Protein AF-A0A847BJN3-F1 (afdb_monomer)

Solvent-accessible surface area (backbone atoms only — not comparable to full-atom values): 30380 Å² total; per-residue (Å²): 140,71,83,73,85,71,62,94,74,58,76,71,37,30,79,89,48,77,70,49,73,72,50,42,49,52,52,46,51,58,66,67,63,73,76,82,74,54,36,85,71,41,88,88,36,58,52,63,66,90,81,32,50,68,30,31,34,61,44,68,68,29,50,41,32,37,34,27,39,44,95,89,38,84,44,49,34,38,44,54,34,50,43,37,49,36,42,61,46,99,84,36,49,88,56,50,33,44,38,5,43,42,36,23,53,41,50,49,71,65,52,60,62,72,37,68,35,32,38,42,66,62,80,54,54,50,53,100,80,73,28,36,31,25,46,45,25,72,51,50,71,43,43,53,63,54,53,37,20,48,50,16,50,32,47,70,47,88,41,82,85,36,47,93,56,39,73,61,43,44,54,31,32,55,48,13,57,77,67,39,29,38,64,46,32,89,64,85,61,100,64,85,88,87,88,91,73,89,74,77,56,70,44,55,44,32,45,18,59,6,70,37,46,33,53,43,56,24,56,73,52,39,90,60,29,65,45,42,76,48,43,24,38,31,58,45,79,64,81,82,72,51,74,71,50,36,74,66,53,82,37,58,25,24,32,20,25,41,38,31,26,30,46,88,65,36,40,69,66,57,52,52,37,55,50,61,73,65,36,65,50,61,38,54,40,30,31,90,90,46,75,39,66,28,18,24,34,32,41,28,38,75,53,67,81,50,53,63,59,53,54,46,51,54,38,51,45,42,85,81,43,99,55,69,71,51,58,44,78,48,74,62,78,47,76,40,76,47,59,80,79,57,47,67,34,42,78,79,31,80,85,53,89,57,92,46,69,52,77,57,42,80,45,82,82,48,70,73,63,65,49,59,76,77,84,68,74,54,64,91,80,46,60,76,48,70,54,75,76,75,48,73,80,42,61,93,55,68,76,83,78,82,49,62,53,68,54,73,75,53,46,71,70,75,43,53,74,64,28,40,36,18,22,73,46,54,47,80,72,61,52,62,72,47,83,39,37,86,56,79,68,60,20,38,34,19,34,60,77,42,63,43,72,44,34,33,42,72,41,46,52,88,76,86,72,31,42,31,25,25,38,54,57,62,34,56,76,45,57,40,38,25,40,29,58,66,68,65,38,90,43,35,33,34,22,38,51,65,53,62,30,33,33,40,35,52,46,80,83,25,59,67,95,61,70,20,26,29,37,42,30,39,42,60,29,41,39,81,40,48,57,89,46,24,56,83,76,72,43,52,90,52,47,83,68,47,112

Radius of gyration: 31.7 Å; Cα contacts (8 Å, |Δi|>4): 1072; chains: 1; bounding box: 63×63×90 Å

Sequence (547 aa):
MDSVAGFEELPSISQAHILEVKEIQQYIAALLEVKKDFNSLRPGGQADLEQLQPATLERVVDGDTLIVMLDGKIERLRLIGIDAPESFSHHDENQQTIQGENVSRIVSALIEPETTIWLQYDVDKYDSYDRVLAYVYLNENLMLNELLSRFGLVEVKSYRPNVHFHDYLKKMESKAKSELIGIWQNQPDYNGDRNGDKLMNKKTIYLAGGCFWGVEGYYQRIQTGVLNTEVGYANGKTENPTYQEVCGGDTGFVETLKLEYDADQLSLREVLAHFFRIVDPTTADRQGNDIGSQYRPGIYYVDESDFAEICDYIDARRKDYSKGIVIEVYPLSNFYDAETYHQDYLDKNPSGYCHINLDLADKPLTKEELAVPELKESRAEGEKVDAAQFERHVGEFADNRKYTRPSDEELRRSLTDLQYKVTQDGATERPFDNEFDDHREKGIYVDIVSGEPLFSSTDKFDSGCGWPSFSKPISQGVLDYYKDQSLFRERIEVRSNDADSHLGHVFDDGPAESGGLRYCINSAALRFIPLEEMAAEGYDYLIPLVE

Secondary structure (DSSP, 8-state):
----TTGGGSPP--SS-PPPHHHHHHHHHHHHH--SSSTTTSTT-S--GGGSEEEEEEEE-SSSEEEEEETTEEEEEEETTEE---SS-SS-GGG--HHHHHHHHHHHHHS-TT-EEEEE--S-SB-TTSPEEEEEESSSS-BHHHHHHHTT-SEE--BTTB-TTHHHHHHHHHHHHHTT-GGGTT-S-SSS----S----EEEEEEE-SSHHHHHHHHTT--SSEEEEEEEEES-SSSS--HHHHHTSSS--EEEEEEEEETTTS-HHHHHHHHHHHS-TT-TTEETTEESGGG--EEEESSGGGHHHHHHHHHHHGGG-SS----EEEE---EEEPPTTTTTHHHH-TTS---S-GGGTTSPPPHHHH---------S-SPBP-GGGTGGGS-S--------PPPHHHHHHHS-HHHHHHHHH---PPSSSSTTSS---SEEEEETTT--EEEEGGGEE--SSSS-EESS-SSTTSEEEEEE-GGG--EEEEEETTT--EEEEEES-S-GGGTS-EEEE-GGGEEEEEHHHHHHHT-GGGGGGT-

pLDDT: mean 83.42, std 16.0, range [28.0, 98.69]

Nearest PDB structures (foldseek):
  7e43-assembly1_B  TM=5.022E-01  e=2.444E-43  Helicobacter pylori 26695
  5fa9-assembly1_A  TM=4.922E-01  e=2.051E-42  Treponema denticola ATCC 35405
  1l1d-assembly2_B  TM=9.912E-01  e=1.715E-20  Neisseria gonorrhoeae
  3hch-assembly1_A  TM=9.789E-01  e=2.878E-20  Neisseria meningitidis serogroup A
  3hcg-assembly1_D  TM=9.848E-01  e=5.114E-20  Neisseria meningitidis serogroup A

Foldseek 3Di:
DDDLPPQVPQDALEQADQDDPVNLVSLLCSLVVPDDPQQVLAVVGFDDLVPFFKWFFAAQPWLFWTFIQGPNDTAIAGEPFWAAQPCDDPAFQVSHTSLRVNSSVSVRVNDDGRQMKTFDDADDQADPVRHGYTFIGSHRRDTSLQSCLQQLRIDGDHDPPRCSCRVVSNVNNVVCCVVCGRHSPPDPDPDDDDDDDPDQQKFKKKWQAFQCLQVQLLLVLQPKFWGHKFWWWFDFDDPQDAPVVVVVQPGLTATIIITITRCVIQNPLNVVLSSVQFHDQQDAQDGDPGGGNNRGTEMAGQDLQCQVVNVLLQLLCQVVDPHGGNYYYYHTPDIHTYDPCSTNVCVVPVPDDDPGDSVVSVDDRDCSSSDQDPQDQDPDPFDWDDLCVQCVLADPDADPDAWAFDDPVVCVVQADPVLCCCFPRVDADRAQPADPQPDQFFFFKAFPGTRHTWDGSVQWDHPVSRATKGLHTLHPPQWIWGQDCGSNDRWIFIAGRRHRTGFGTKDQCDDVVSPSIIDGGHNSRIDTDHLVCCVVVPNVVSSVVRD

Structure (mmCIF, N/CA/C/O backbone):
data_AF-A0A847BJN3-F1
#
_entry.id   AF-A0A847BJN3-F1
#
loop_
_atom_site.group_PDB
_atom_site.id
_atom_site.type_symbol
_atom_site.label_atom_id
_atom_site.label_alt_id
_atom_site.label_comp_id
_atom_site.label_asym_id
_atom_site.label_entity_id
_atom_site.label_seq_id
_atom_site.pdbx_PDB_ins_code
_atom_site.Cartn_x
_atom_site.Cartn_y
_atom_site.Cartn_z
_atom_site.occupancy
_atom_site.B_iso_or_equiv
_atom_site.auth_seq_id
_atom_site.auth_comp_id
_atom_site.auth_asym_id
_atom_site.auth_atom_id
_atom_site.pdbx_PDB_model_num
ATOM 1 N N . MET A 1 1 ? -16.945 -36.957 36.309 1.00 31.34 1 MET A N 1
ATOM 2 C CA . MET A 1 1 ? -18.224 -36.239 36.403 1.00 31.34 1 MET A CA 1
ATOM 3 C C . MET A 1 1 ? -17.974 -34.862 35.829 1.00 31.34 1 MET A C 1
ATOM 5 O O . MET A 1 1 ? -17.147 -34.154 36.378 1.00 31.34 1 MET A O 1
ATOM 9 N N . ASP A 1 2 ? -18.447 -34.475 34.657 1.00 37.12 2 ASP A N 1
ATOM 10 C CA . ASP A 1 2 ? -19.225 -35.166 33.635 1.00 37.12 2 ASP A CA 1
ATOM 11 C C . ASP A 1 2 ? -18.625 -34.774 32.277 1.00 37.12 2 ASP A C 1
ATOM 13 O O . ASP A 1 2 ? -18.154 -33.644 32.103 1.00 37.12 2 ASP A O 1
ATOM 17 N N . SER A 1 3 ? -18.575 -35.722 31.335 1.00 38.44 3 SER A N 1
ATOM 18 C CA . SER A 1 3 ? -18.500 -35.376 29.916 1.00 38.44 3 SER A CA 1
ATOM 19 C C . SER A 1 3 ? -19.697 -34.479 29.658 1.00 38.44 3 SER A C 1
ATOM 21 O O . SER A 1 3 ? -20.828 -34.880 29.941 1.00 38.44 3 SER A O 1
ATOM 23 N N . VAL A 1 4 ? -19.463 -33.251 29.225 1.00 44.53 4 VAL A N 1
ATOM 24 C CA . VAL A 1 4 ? -20.562 -32.332 28.968 1.00 44.53 4 VAL A CA 1
ATOM 25 C C . VAL A 1 4 ? -21.265 -32.859 27.718 1.00 44.53 4 VAL A C 1
ATOM 27 O O . VAL A 1 4 ? -20.776 -32.737 26.597 1.00 44.53 4 VAL A O 1
ATOM 30 N N . ALA A 1 5 ? -22.353 -33.588 27.938 1.00 39.47 5 ALA A N 1
ATOM 31 C CA . ALA A 1 5 ? -23.166 -34.138 26.873 1.00 39.47 5 ALA A CA 1
ATOM 32 C C . ALA A 1 5 ? -23.729 -32.971 26.046 1.00 39.47 5 ALA A C 1
ATOM 34 O O . ALA A 1 5 ? -24.277 -32.037 26.623 1.00 39.47 5 ALA A O 1
ATOM 35 N N . GLY A 1 6 ? -23.564 -33.023 24.720 1.00 52.12 6 GLY A N 1
ATOM 36 C CA . GLY A 1 6 ? -24.081 -32.014 23.784 1.00 52.12 6 GLY A CA 1
ATOM 37 C C . GLY A 1 6 ? -23.026 -31.226 22.996 1.00 52.12 6 GLY A C 1
ATOM 38 O O . GLY A 1 6 ? -23.393 -30.492 22.087 1.00 52.12 6 GLY A O 1
ATOM 39 N N . PHE A 1 7 ? -21.726 -31.383 23.283 1.00 54.28 7 PHE A N 1
ATOM 40 C CA . PHE A 1 7 ? -20.669 -30.635 22.578 1.00 54.28 7 PHE A CA 1
ATOM 41 C C . PHE A 1 7 ? -20.334 -31.127 21.167 1.00 54.28 7 PHE A C 1
ATOM 43 O O . PHE A 1 7 ? -19.907 -30.320 20.347 1.00 54.28 7 PHE A O 1
ATOM 50 N N . GLU A 1 8 ? -20.537 -32.414 20.866 1.00 53.00 8 GLU A N 1
ATOM 51 C CA . GLU A 1 8 ? -20.229 -32.989 19.542 1.00 53.00 8 GLU A CA 1
ATOM 52 C C . GLU A 1 8 ? -21.138 -32.446 18.420 1.00 53.00 8 GLU A C 1
ATOM 54 O O . GLU A 1 8 ? -20.854 -32.662 17.245 1.00 53.00 8 GLU A O 1
ATOM 59 N N . GLU A 1 9 ? -22.208 -31.720 18.767 1.00 63.34 9 GLU A N 1
ATOM 60 C CA . GLU A 1 9 ? -23.174 -31.153 17.817 1.00 63.34 9 GLU A CA 1
ATOM 61 C C . GLU A 1 9 ? -23.072 -29.624 17.661 1.00 63.34 9 GLU A C 1
ATOM 63 O O . GLU A 1 9 ? -23.842 -29.047 16.887 1.00 63.34 9 GLU A O 1
ATOM 68 N N . LEU A 1 10 ? -22.159 -28.948 18.376 1.00 75.81 10 LEU A N 1
ATOM 69 C CA . LEU A 1 10 ? -21.995 -27.501 18.219 1.00 75.81 10 LEU A CA 1
ATOM 70 C C . LEU A 1 10 ? -21.288 -27.163 16.890 1.00 75.81 10 LEU A C 1
ATOM 72 O O . LEU A 1 10 ? -20.306 -27.823 16.540 1.00 75.81 10 LEU A O 1
ATOM 76 N N . PRO A 1 11 ? -21.759 -26.138 16.155 1.00 76.94 11 PRO A N 1
ATOM 77 C CA . PRO A 1 11 ? -21.129 -25.676 14.920 1.00 76.94 11 PRO A CA 1
ATOM 78 C C . PRO A 1 11 ? -19.674 -25.261 15.127 1.00 76.94 11 PRO A C 1
ATOM 80 O O . PRO A 1 11 ? -19.346 -24.629 16.122 1.00 76.94 11 PRO A O 1
ATOM 83 N N . SER A 1 12 ? -18.803 -25.562 14.165 1.00 76.69 12 SER A N 1
ATOM 84 C CA . SER A 1 12 ? -17.380 -25.234 14.281 1.00 76.69 12 SER A CA 1
ATOM 85 C C . SER A 1 12 ? -17.133 -23.725 14.238 1.00 76.69 12 SER A C 1
ATOM 87 O O . SER A 1 12 ? -17.480 -23.061 13.261 1.00 76.69 12 SER A O 1
ATOM 89 N N . ILE A 1 13 ? -16.451 -23.195 15.259 1.00 74.50 13 ILE A N 1
ATOM 90 C CA . ILE A 1 13 ? -15.893 -21.835 15.243 1.00 74.50 13 ILE A CA 1
ATOM 91 C C . ILE A 1 13 ? -14.562 -21.889 14.483 1.00 74.50 13 ILE A C 1
ATOM 93 O O . ILE A 1 13 ? -13.485 -21.995 15.070 1.00 74.50 13 ILE A O 1
ATOM 97 N N . SER A 1 14 ? -14.650 -21.886 13.151 1.00 69.06 14 SER A N 1
ATOM 98 C CA . SER A 1 14 ? -13.502 -21.942 12.233 1.00 69.06 14 SER A CA 1
ATOM 99 C C . SER A 1 14 ? -13.175 -20.571 11.633 1.00 69.06 14 SER A C 1
ATOM 101 O O . SER A 1 14 ? -13.963 -19.636 11.745 1.00 69.06 14 SER A O 1
ATOM 103 N N . GLN A 1 15 ? -12.020 -20.458 10.973 1.00 59.12 15 GLN A N 1
ATOM 104 C CA . GLN A 1 15 ? -11.616 -19.246 10.246 1.00 59.12 15 GLN A CA 1
ATOM 105 C C . GLN A 1 15 ? -12.328 -19.079 8.890 1.00 59.12 15 GLN A C 1
ATOM 107 O O . GLN A 1 15 ? -12.197 -18.031 8.286 1.00 59.12 15 GLN A O 1
ATOM 112 N N . ALA A 1 16 ? -13.106 -20.067 8.430 1.00 59.84 16 ALA A N 1
ATOM 113 C CA . ALA A 1 16 ? -13.704 -20.072 7.088 1.00 59.84 16 ALA A CA 1
ATOM 114 C C . ALA A 1 16 ? -15.237 -19.896 7.080 1.00 59.84 16 ALA A C 1
ATOM 116 O O . ALA A 1 16 ? -15.848 -19.839 6.012 1.00 59.84 16 ALA A O 1
ATOM 117 N N . HIS A 1 17 ? -15.885 -19.859 8.252 1.00 76.31 17 HIS A N 1
ATOM 118 C CA . HIS A 1 17 ? -17.349 -19.831 8.368 1.00 76.31 17 HIS A CA 1
ATOM 119 C C . HIS A 1 17 ? -17.821 -18.842 9.431 1.00 76.31 17 HIS A C 1
ATOM 121 O O . HIS A 1 17 ? -17.487 -18.964 10.610 1.00 76.31 17 HIS A O 1
ATOM 127 N N . ILE A 1 18 ? -18.643 -17.884 9.011 1.00 78.31 18 ILE A N 1
ATOM 128 C CA . ILE A 1 18 ? -19.350 -16.961 9.899 1.00 78.31 18 ILE A CA 1
ATOM 129 C C . ILE A 1 18 ? -20.646 -17.646 10.346 1.00 78.31 18 ILE A C 1
ATOM 131 O O . ILE A 1 18 ? -21.497 -17.958 9.516 1.00 78.31 18 ILE A O 1
ATOM 135 N N . LEU A 1 19 ? -20.818 -17.845 11.656 1.00 76.62 19 LEU A N 1
ATOM 136 C CA . LEU A 1 19 ? -21.961 -18.569 12.215 1.00 76.62 19 LEU A CA 1
ATOM 137 C C . LEU A 1 19 ? -23.286 -17.899 11.842 1.00 76.62 19 LEU A C 1
ATOM 139 O O . LEU A 1 19 ? -23.474 -16.690 12.005 1.00 76.62 19 LEU A O 1
ATOM 143 N N . GLU A 1 20 ? -24.259 -18.680 11.399 1.00 82.94 20 GLU A N 1
ATOM 144 C CA . GLU A 1 20 ? -25.613 -18.187 11.204 1.00 82.94 20 GLU A CA 1
ATOM 145 C C . GLU A 1 20 ? -26.323 -17.968 12.548 1.00 82.94 20 GLU A C 1
ATOM 147 O O . GLU A 1 20 ? -25.959 -18.512 13.591 1.00 82.94 20 GLU A O 1
ATOM 152 N N . VAL A 1 21 ? -27.417 -17.200 12.536 1.00 77.44 21 VAL A N 1
ATOM 153 C CA . VAL A 1 21 ? -28.208 -16.917 13.748 1.00 77.44 21 VAL A CA 1
ATOM 154 C C . VAL A 1 21 ? -28.637 -18.205 14.461 1.00 77.44 21 VAL A C 1
ATOM 156 O O . VAL A 1 21 ? -28.581 -18.282 15.684 1.00 77.44 21 VAL A O 1
ATOM 159 N N . LYS A 1 22 ? -29.030 -19.243 13.712 1.00 83.31 22 LYS A N 1
ATOM 160 C CA . LYS A 1 22 ? -29.443 -20.533 14.284 1.00 83.31 22 LYS A CA 1
ATOM 161 C C . LYS A 1 22 ? -28.296 -21.247 15.009 1.00 83.31 22 LYS A C 1
ATOM 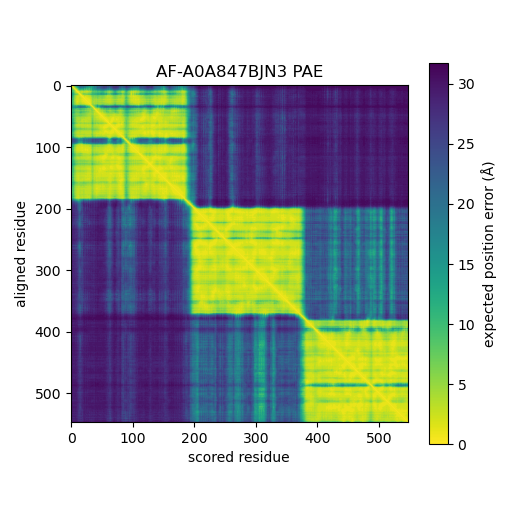163 O O . LYS A 1 22 ? -28.536 -21.886 16.028 1.00 83.31 22 LYS A O 1
ATOM 168 N N . GLU A 1 23 ? -27.080 -21.127 14.493 1.00 85.38 23 GLU A N 1
ATOM 169 C CA . GLU A 1 23 ? -25.866 -21.724 15.054 1.00 85.38 23 GLU A CA 1
ATOM 170 C C . GLU A 1 23 ? -25.442 -21.001 16.335 1.00 85.38 23 GLU A C 1
ATOM 172 O O . GLU A 1 23 ? -25.167 -21.634 17.353 1.00 85.38 23 GLU A O 1
ATOM 177 N N . ILE A 1 24 ? -25.524 -19.668 16.341 1.00 84.06 24 ILE A N 1
ATOM 178 C CA . ILE A 1 24 ? -25.325 -18.861 17.552 1.00 84.06 24 ILE A CA 1
ATOM 179 C C . ILE A 1 24 ? -26.331 -19.263 18.638 1.00 84.06 24 ILE A C 1
ATOM 181 O O . ILE A 1 24 ? -25.957 -19.446 19.793 1.00 84.06 24 ILE A O 1
ATOM 185 N N . GLN A 1 25 ? -27.601 -19.485 18.285 1.00 83.81 25 GLN A N 1
ATOM 186 C CA . GLN A 1 25 ? -28.615 -19.924 19.252 1.00 83.81 25 GLN A CA 1
ATOM 187 C C . GLN A 1 25 ? -28.323 -21.311 19.854 1.00 83.81 25 GLN A C 1
ATOM 189 O O . GLN A 1 25 ? -28.680 -21.552 21.008 1.00 83.81 25 GLN A O 1
ATOM 194 N N . GLN A 1 26 ? -27.640 -22.208 19.132 1.00 85.19 26 GLN A N 1
ATOM 195 C CA . GLN A 1 26 ? -27.174 -23.484 19.696 1.00 85.19 26 GLN A CA 1
ATOM 196 C C . GLN A 1 26 ? -26.097 -23.260 20.765 1.00 85.19 26 GLN A C 1
ATOM 198 O O . GLN A 1 26 ? -26.162 -23.872 21.832 1.00 85.19 26 GLN A O 1
ATOM 203 N N . TYR A 1 27 ? -25.169 -22.328 20.526 1.00 85.56 27 TYR A N 1
ATOM 204 C CA . TYR A 1 27 ? -24.182 -21.911 21.524 1.00 85.56 27 TYR A CA 1
ATOM 205 C C . TYR A 1 27 ? -24.836 -21.306 22.769 1.00 85.56 27 TYR A C 1
ATOM 207 O O . TYR A 1 27 ? -24.497 -21.704 23.882 1.00 85.56 27 TYR A O 1
ATOM 215 N N . ILE A 1 28 ? -25.806 -20.400 22.605 1.00 84.69 28 ILE A N 1
ATOM 216 C CA . ILE A 1 28 ? -26.525 -19.797 23.740 1.00 84.69 28 ILE A CA 1
ATOM 217 C C . ILE A 1 28 ? -27.254 -20.863 24.560 1.00 84.69 28 ILE A C 1
ATOM 219 O O . ILE A 1 28 ? -27.152 -20.875 25.788 1.00 84.69 28 ILE A O 1
ATOM 223 N N . ALA A 1 29 ? -27.947 -21.792 23.896 1.00 83.19 29 ALA A N 1
ATOM 224 C CA . ALA A 1 29 ? -28.624 -22.891 24.573 1.00 83.19 29 ALA A CA 1
ATOM 225 C C . ALA A 1 29 ? -27.639 -23.728 25.405 1.00 83.19 29 ALA A C 1
ATOM 227 O O . ALA A 1 29 ? -27.887 -23.943 26.590 1.00 83.19 29 ALA A O 1
ATOM 228 N N . ALA A 1 30 ? -26.496 -24.115 24.828 1.00 81.31 30 ALA A N 1
ATOM 229 C CA . ALA A 1 30 ? -25.476 -24.898 25.522 1.00 81.31 30 ALA A CA 1
ATOM 230 C C . ALA A 1 30 ? -24.837 -24.135 26.699 1.00 81.31 30 ALA A C 1
ATOM 232 O O . ALA A 1 30 ? -24.651 -24.704 27.775 1.00 81.31 30 ALA A O 1
ATOM 233 N N . LEU A 1 31 ? -24.542 -22.841 26.529 1.00 79.31 31 LEU A N 1
ATOM 234 C CA . LEU A 1 31 ? -23.976 -21.975 27.572 1.00 79.31 31 LEU A CA 1
ATOM 235 C C . LEU A 1 31 ? -24.925 -21.822 28.770 1.00 79.31 31 LEU A C 1
ATOM 237 O O . LEU A 1 31 ? -24.487 -21.866 29.920 1.00 79.31 31 LEU A O 1
ATOM 241 N N . LEU A 1 32 ? -26.228 -21.682 28.510 1.00 74.88 32 LEU A N 1
ATOM 242 C CA . LEU A 1 32 ? -27.254 -21.505 29.542 1.00 74.88 32 LEU A CA 1
ATOM 243 C C . LEU A 1 32 ? -27.758 -22.821 30.150 1.00 74.88 32 LEU A C 1
ATOM 245 O O . LEU A 1 32 ? -28.371 -22.801 31.223 1.00 74.88 32 LEU A O 1
ATOM 249 N N . GLU A 1 33 ? -27.527 -23.959 29.493 1.00 70.31 33 GLU A N 1
ATOM 250 C CA . GLU A 1 33 ? -27.907 -25.279 30.002 1.00 70.31 33 GLU A CA 1
ATOM 251 C C . GLU A 1 33 ? -27.020 -25.725 31.173 1.00 70.31 33 GLU A C 1
ATOM 253 O O . GLU A 1 33 ? -27.462 -26.512 32.019 1.00 70.31 33 GLU A O 1
ATOM 258 N N . VAL A 1 34 ? -25.807 -25.169 31.311 1.00 60.12 34 VAL A N 1
ATOM 259 C CA . VAL A 1 34 ? -24.881 -25.559 32.379 1.00 60.12 34 VAL A CA 1
ATOM 260 C C . VAL A 1 34 ? -25.262 -24.958 33.734 1.00 60.12 34 VAL A C 1
ATOM 262 O O . VAL A 1 34 ? -24.634 -24.053 34.273 1.00 60.12 34 VAL A O 1
ATOM 265 N N . LYS A 1 35 ? -26.342 -25.479 34.313 1.00 52.03 35 LYS A N 1
ATOM 266 C CA . LYS A 1 35 ? -26.996 -24.919 35.500 1.00 52.03 35 LYS A CA 1
ATOM 267 C C . LYS A 1 35 ? -26.566 -25.502 36.845 1.00 52.03 35 LYS A C 1
ATOM 269 O O . LYS A 1 35 ? -27.225 -25.183 37.831 1.00 52.03 35 LYS A O 1
ATOM 274 N N . LYS A 1 36 ? -25.562 -26.388 36.950 1.00 50.38 36 LYS A N 1
ATOM 275 C CA . LYS A 1 36 ? -25.472 -27.209 38.181 1.00 50.38 36 LYS A CA 1
ATOM 276 C C . LYS A 1 36 ? -24.142 -27.444 38.893 1.00 50.38 36 LYS A C 1
ATOM 278 O O . LYS A 1 36 ? -24.235 -27.778 40.068 1.00 50.38 36 LYS A O 1
ATOM 283 N N . ASP A 1 37 ? -22.955 -27.264 38.309 1.00 56.97 37 ASP A N 1
ATOM 284 C CA . ASP A 1 37 ? -21.738 -27.775 38.988 1.00 56.97 37 ASP A CA 1
ATOM 285 C C . ASP A 1 37 ? -20.480 -26.898 38.882 1.00 56.97 37 ASP A C 1
ATOM 287 O O . ASP A 1 37 ? -19.352 -27.380 38.894 1.00 56.97 37 ASP A O 1
ATOM 291 N N . PHE A 1 38 ? -20.652 -25.585 38.742 1.00 66.69 38 PHE A N 1
ATOM 292 C CA . PHE A 1 38 ? -19.522 -24.657 38.601 1.00 66.69 38 PHE A CA 1
ATOM 293 C C . PHE A 1 38 ? -19.072 -24.050 39.925 1.00 66.69 38 PHE A C 1
ATOM 295 O O . PHE A 1 38 ? -17.876 -23.967 40.205 1.00 66.69 38 PHE A O 1
ATOM 302 N N . ASN A 1 39 ? -20.026 -23.731 40.801 1.00 69.88 39 ASN A N 1
ATOM 303 C CA . ASN A 1 39 ? -19.736 -23.169 42.119 1.00 69.88 39 ASN A CA 1
ATOM 304 C C . ASN A 1 39 ? -18.874 -24.105 42.983 1.00 69.88 39 ASN A C 1
ATOM 306 O O . ASN A 1 39 ? -18.144 -23.634 43.841 1.00 69.88 39 ASN A O 1
ATOM 310 N N . SER A 1 40 ? -18.940 -25.424 42.784 1.00 71.00 40 SER A N 1
ATOM 311 C CA . SER A 1 40 ? -18.125 -26.393 43.532 1.00 71.00 40 SER A CA 1
ATOM 312 C C . SER A 1 40 ? -16.639 -26.347 43.144 1.00 71.00 40 SER A C 1
ATOM 314 O O . SER A 1 40 ? -15.780 -26.717 43.946 1.00 71.00 40 SER A O 1
ATOM 316 N N . LEU A 1 41 ? -16.333 -25.889 41.924 1.00 75.56 41 LEU A N 1
ATOM 317 C CA . LEU A 1 41 ? -14.988 -25.853 41.349 1.00 75.56 41 LEU A CA 1
ATOM 318 C C . LEU A 1 41 ? -14.343 -24.464 41.440 1.00 75.56 41 LEU A C 1
ATOM 320 O O . LEU A 1 41 ? -13.113 -24.376 41.503 1.00 75.56 41 LEU A O 1
ATOM 324 N N . ARG A 1 42 ? -15.148 -23.393 41.448 1.00 86.62 42 ARG A N 1
ATOM 325 C CA . ARG A 1 42 ? -14.670 -22.009 41.538 1.00 86.62 42 ARG A CA 1
ATOM 326 C C . ARG A 1 42 ? -14.038 -21.739 42.912 1.00 86.62 42 ARG A C 1
ATOM 328 O O . ARG A 1 42 ? -14.679 -21.992 43.936 1.00 86.62 42 ARG A O 1
ATOM 335 N N . PRO A 1 43 ? -12.813 -21.184 42.982 1.00 84.38 43 PRO A N 1
ATOM 336 C CA . PRO A 1 43 ? -12.266 -20.677 44.238 1.00 84.38 43 PRO A CA 1
ATOM 337 C C . PRO A 1 43 ? -13.239 -19.677 44.885 1.00 84.38 43 PRO A C 1
ATOM 339 O O . PRO A 1 43 ? -13.725 -18.773 44.221 1.00 84.38 43 PRO A O 1
ATOM 342 N N . GLY A 1 44 ? -13.575 -19.857 46.163 1.00 81.81 44 GLY A N 1
ATOM 343 C CA . GLY A 1 44 ? -14.558 -19.001 46.850 1.00 81.81 44 GLY A CA 1
ATOM 344 C C . GLY A 1 44 ? -16.031 -19.377 46.632 1.00 81.81 44 GLY A C 1
ATOM 345 O O . GLY A 1 44 ? -16.874 -18.945 47.409 1.00 81.81 44 GLY A O 1
ATOM 346 N N . GLY A 1 45 ? -16.340 -20.261 45.681 1.00 85.88 45 GLY A N 1
ATOM 347 C CA . GLY A 1 45 ? -17.664 -20.852 45.526 1.00 85.88 45 GLY A CA 1
ATOM 348 C C . GLY A 1 45 ? -18.687 -19.994 44.774 1.00 85.88 45 GLY A C 1
ATOM 349 O O . GLY A 1 45 ? -18.365 -19.293 43.813 1.00 85.88 45 GLY A O 1
ATOM 350 N N . GLN A 1 46 ? -19.951 -20.110 45.189 1.00 86.69 46 GLN A N 1
ATOM 351 C CA . GLN A 1 46 ? -21.051 -19.280 44.690 1.00 86.69 46 GLN A CA 1
ATOM 352 C C . GLN A 1 46 ? -20.817 -17.816 45.080 1.00 86.69 46 GLN A C 1
ATOM 354 O O . GLN A 1 46 ? -20.415 -17.542 46.210 1.00 86.69 46 GLN A O 1
ATOM 359 N N . ALA A 1 47 ? -21.074 -16.888 44.158 1.00 88.31 47 ALA A N 1
ATOM 360 C CA . ALA A 1 47 ? -20.860 -15.470 44.417 1.00 88.31 47 ALA A CA 1
ATOM 361 C C . ALA A 1 47 ? -21.971 -14.889 45.300 1.00 88.31 47 ALA A C 1
ATOM 363 O O . ALA A 1 47 ? -23.149 -15.200 45.124 1.00 88.31 47 ALA A O 1
ATOM 364 N N . ASP A 1 48 ? -21.589 -14.003 46.214 1.00 91.94 48 ASP A N 1
ATOM 365 C CA . ASP A 1 48 ? -22.519 -13.152 46.949 1.00 91.94 48 ASP A CA 1
ATOM 366 C C . ASP A 1 48 ? -22.656 -11.816 46.207 1.00 91.94 48 ASP A C 1
ATOM 368 O O . ASP A 1 48 ? -21.776 -10.957 46.288 1.00 91.94 48 ASP A O 1
ATOM 372 N N . LEU A 1 49 ? -23.741 -11.659 45.441 1.00 92.44 49 LEU A N 1
ATOM 373 C CA . LEU A 1 49 ? -23.957 -10.484 44.589 1.00 92.44 49 LEU A CA 1
ATOM 374 C C . LEU A 1 49 ? -24.066 -9.176 45.386 1.00 92.44 49 LEU A C 1
ATOM 376 O O . LEU A 1 49 ? -23.800 -8.117 44.825 1.00 92.44 49 LEU A O 1
ATOM 380 N N . GLU A 1 50 ? -24.407 -9.231 46.680 1.00 92.75 50 GLU A N 1
ATOM 381 C CA . GLU A 1 50 ? -24.459 -8.041 47.542 1.00 92.75 50 GLU A CA 1
ATOM 382 C C . GLU A 1 50 ? -23.066 -7.448 47.810 1.00 92.75 50 GLU A C 1
ATOM 384 O O . GLU A 1 50 ? -22.948 -6.276 48.168 1.00 92.75 50 GLU A O 1
ATOM 389 N N . GLN A 1 51 ? -22.005 -8.240 47.621 1.00 93.00 51 GLN A N 1
ATOM 390 C CA . GLN A 1 51 ? -20.614 -7.815 47.804 1.00 93.00 51 GLN A CA 1
ATOM 391 C C . GLN A 1 51 ? -19.952 -7.350 46.503 1.00 93.00 51 GLN A C 1
ATOM 393 O O . GLN A 1 51 ? -18.800 -6.913 46.522 1.00 93.00 51 GLN A O 1
ATOM 398 N N . LEU A 1 52 ? -20.653 -7.458 45.373 1.00 96.50 52 LEU A N 1
ATOM 399 C CA . LEU A 1 52 ? -20.142 -7.092 44.059 1.00 96.50 52 LEU A CA 1
ATOM 400 C C . LEU A 1 52 ? -20.696 -5.739 43.617 1.00 96.50 52 LEU A C 1
ATOM 402 O O . LEU A 1 52 ? -21.791 -5.334 44.002 1.00 96.50 52 LEU A O 1
ATOM 406 N N . GLN A 1 53 ? -19.943 -5.043 42.770 1.00 97.44 53 GLN A N 1
ATOM 407 C CA . GLN A 1 53 ? -20.375 -3.755 42.238 1.00 97.44 53 GLN A CA 1
ATOM 408 C C . GLN A 1 53 ? -21.351 -3.977 41.070 1.00 97.44 53 GLN A C 1
ATOM 410 O O . GLN A 1 53 ? -20.935 -4.541 40.058 1.00 97.44 53 GLN A O 1
ATOM 415 N N . PRO A 1 54 ? -22.616 -3.527 41.148 1.00 97.62 54 PRO A N 1
ATOM 416 C CA . PRO A 1 54 ? -23.526 -3.612 40.014 1.00 97.62 54 PRO A CA 1
ATOM 417 C C . PRO A 1 54 ? -23.147 -2.597 38.926 1.00 97.62 54 PRO A C 1
ATOM 419 O O . PRO A 1 54 ? -22.716 -1.477 39.221 1.00 97.62 54 PRO A O 1
ATOM 422 N N . ALA A 1 55 ? -23.356 -2.986 37.672 1.00 97.44 55 ALA A N 1
ATOM 423 C CA . ALA A 1 55 ? -23.271 -2.134 36.491 1.00 97.44 55 ALA A CA 1
ATOM 424 C C . ALA A 1 55 ? -24.352 -2.542 35.479 1.00 97.44 55 ALA A C 1
ATOM 426 O O . ALA A 1 55 ? -24.814 -3.684 35.482 1.00 97.44 55 ALA A O 1
ATOM 427 N N . THR A 1 56 ? -24.747 -1.623 34.602 1.00 96.44 56 THR A N 1
ATOM 428 C CA . THR A 1 56 ? -25.659 -1.927 33.489 1.00 96.44 56 THR A CA 1
ATOM 429 C C . THR A 1 56 ? -24.842 -2.126 32.221 1.00 96.44 56 THR A C 1
ATOM 431 O O . THR A 1 56 ? -24.005 -1.288 31.898 1.00 96.44 56 THR A O 1
ATOM 434 N N . LEU A 1 57 ? -25.055 -3.224 31.497 1.00 93.69 57 LEU A N 1
ATOM 435 C CA . LEU A 1 57 ? -24.417 -3.433 30.199 1.00 93.69 57 LEU A CA 1
ATOM 436 C C . LEU A 1 57 ? -25.040 -2.498 29.155 1.00 93.69 57 LEU A C 1
ATOM 438 O O . LEU A 1 57 ? -26.246 -2.544 28.941 1.00 93.69 57 LEU A O 1
ATOM 442 N N . GLU A 1 58 ? -24.228 -1.693 28.473 1.00 88.94 58 GLU A N 1
ATOM 443 C CA . GLU A 1 58 ? -24.687 -0.865 27.347 1.00 88.94 58 GLU A CA 1
ATOM 444 C C . GLU A 1 58 ? -24.515 -1.618 26.028 1.00 88.94 58 GLU A C 1
ATOM 446 O O . GLU A 1 58 ? -25.451 -1.756 25.244 1.00 88.94 58 GLU A O 1
ATOM 451 N N . ARG A 1 59 ? -23.306 -2.137 25.782 1.00 83.38 59 ARG A N 1
ATOM 452 C CA . ARG A 1 59 ? -23.007 -2.974 24.616 1.00 83.38 59 ARG A CA 1
ATOM 453 C C . ARG A 1 59 ? -21.761 -3.821 24.828 1.00 83.38 59 ARG A C 1
ATOM 455 O O . ARG A 1 59 ? -20.878 -3.470 25.611 1.00 83.38 59 ARG A O 1
ATOM 462 N N . VAL A 1 60 ? -21.667 -4.893 24.057 1.00 83.69 60 VAL A N 1
ATOM 463 C CA . VAL A 1 60 ? -20.438 -5.668 23.869 1.00 83.69 60 VAL A CA 1
ATOM 464 C C . VAL A 1 60 ? -19.580 -4.957 22.815 1.00 83.69 60 VAL A C 1
ATOM 466 O O . VAL A 1 60 ? -20.115 -4.465 21.819 1.00 83.69 60 VAL A O 1
ATOM 469 N N . VAL A 1 61 ? -18.277 -4.813 23.069 1.00 77.19 61 VAL A N 1
ATOM 470 C CA . VAL A 1 61 ? -17.316 -4.271 22.088 1.00 77.19 61 VAL A CA 1
ATOM 471 C C . VAL A 1 61 ? -16.719 -5.416 21.283 1.00 77.19 61 VAL A C 1
ATOM 473 O O . VAL A 1 61 ? -16.759 -5.384 20.060 1.00 77.19 61 VAL A O 1
ATOM 476 N N . ASP A 1 62 ? -16.225 -6.429 21.987 1.00 80.38 62 ASP A N 1
ATOM 477 C CA . ASP A 1 62 ? -15.637 -7.652 21.449 1.00 80.38 62 ASP A CA 1
ATOM 478 C C . ASP A 1 62 ? -15.865 -8.814 22.439 1.00 80.38 62 ASP A C 1
ATOM 480 O O . ASP A 1 62 ? -16.590 -8.683 23.430 1.00 80.38 62 ASP A O 1
ATOM 484 N N . GLY A 1 63 ? -15.248 -9.969 22.181 1.00 81.38 63 GLY A N 1
ATOM 485 C CA . GLY A 1 63 ? -15.386 -11.157 23.022 1.00 81.38 63 GLY A CA 1
ATOM 486 C C . GLY A 1 63 ? -14.917 -11.014 24.479 1.00 81.38 63 GLY A C 1
ATOM 487 O O . GLY A 1 63 ? -15.281 -11.866 25.293 1.00 81.38 63 GLY A O 1
ATOM 488 N N . ASP A 1 64 ? -14.144 -9.983 24.841 1.00 90.00 64 ASP A N 1
ATOM 489 C CA . ASP A 1 64 ? -13.630 -9.792 26.205 1.00 90.00 64 ASP A CA 1
ATOM 490 C C . ASP A 1 64 ? -13.702 -8.354 26.766 1.00 90.00 64 ASP A C 1
ATOM 492 O O . ASP A 1 64 ? -13.279 -8.094 27.902 1.00 90.00 64 ASP A O 1
ATOM 496 N N . THR A 1 65 ? -14.297 -7.436 26.010 1.00 89.38 65 THR A N 1
ATOM 497 C CA . THR A 1 65 ? -14.416 -6.013 26.312 1.00 89.38 65 THR A CA 1
ATOM 498 C C . THR A 1 65 ? -15.864 -5.552 26.191 1.00 89.38 65 THR A C 1
ATOM 500 O O . THR A 1 65 ? -16.556 -5.793 25.201 1.00 89.38 65 THR A O 1
ATOM 503 N N . LEU A 1 66 ? -16.327 -4.819 27.202 1.00 91.81 66 LEU A N 1
ATOM 504 C CA . LEU A 1 66 ? -17.702 -4.341 27.334 1.00 91.81 66 LEU A CA 1
ATOM 505 C C . LEU A 1 66 ? -17.730 -2.817 27.515 1.00 91.81 66 LEU A C 1
ATOM 507 O O . LEU A 1 66 ? -16.806 -2.232 28.082 1.00 91.81 66 LEU A O 1
ATOM 511 N N . ILE A 1 67 ? -18.819 -2.177 27.090 1.00 89.25 67 ILE A N 1
ATOM 512 C CA . ILE A 1 67 ? -19.187 -0.828 27.533 1.00 89.25 67 ILE A CA 1
ATOM 513 C C . ILE A 1 67 ? -20.298 -0.962 28.566 1.00 89.25 67 ILE A C 1
ATOM 515 O O . ILE A 1 67 ? -21.318 -1.607 28.309 1.00 89.25 67 ILE A O 1
ATOM 519 N N . VAL A 1 68 ? -20.107 -0.348 29.728 1.00 94.44 68 VAL A N 1
ATOM 520 C CA . VAL A 1 68 ? -21.038 -0.452 30.854 1.00 94.44 68 VAL A CA 1
ATOM 521 C C . VAL A 1 68 ? -21.369 0.922 31.415 1.00 94.44 68 VAL A C 1
ATOM 523 O O . VAL A 1 68 ? -20.526 1.816 31.429 1.00 94.44 68 VAL A O 1
ATOM 526 N N . MET A 1 69 ? -22.582 1.081 31.930 1.00 94.88 69 MET A N 1
ATOM 527 C CA . MET A 1 69 ? 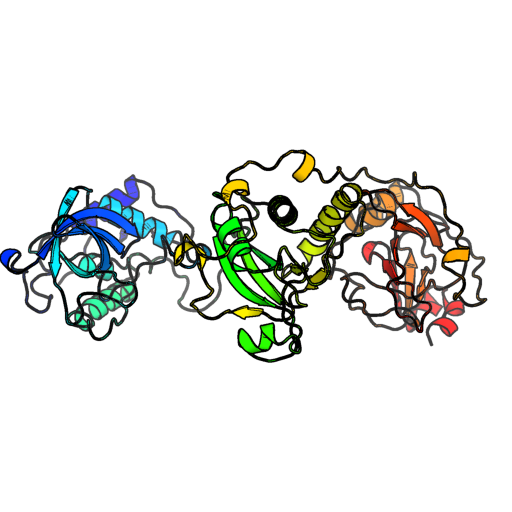-22.930 2.188 32.803 1.00 94.88 69 MET A CA 1
ATOM 528 C C . MET A 1 69 ? -22.627 1.801 34.252 1.00 94.88 69 MET A C 1
ATOM 530 O O . MET A 1 69 ? -23.307 0.964 34.851 1.00 94.88 69 MET A O 1
ATOM 534 N N . LEU A 1 70 ? -21.595 2.420 34.816 1.00 95.44 70 LEU A N 1
ATOM 535 C CA . LEU A 1 70 ? -21.117 2.210 36.176 1.00 95.44 70 LEU A CA 1
ATOM 536 C C . LEU A 1 70 ? -21.203 3.528 36.950 1.00 95.44 70 LEU A C 1
ATOM 538 O O . LEU A 1 70 ? -20.654 4.543 36.531 1.00 95.44 70 LEU A O 1
ATOM 542 N N . ASP A 1 71 ? -21.930 3.527 38.070 1.00 93.00 71 ASP A N 1
ATOM 543 C CA . ASP A 1 71 ? -22.136 4.709 38.923 1.00 93.00 71 ASP A CA 1
ATOM 544 C C . ASP A 1 71 ? -22.606 5.966 38.148 1.00 93.00 71 ASP A C 1
ATOM 546 O O . ASP A 1 71 ? -22.242 7.101 38.463 1.00 93.00 71 ASP A O 1
ATOM 550 N N . GLY A 1 72 ? -23.425 5.763 37.109 1.00 88.56 72 GLY A N 1
ATOM 551 C CA . GLY A 1 72 ? -23.950 6.828 36.247 1.00 88.56 72 GLY A CA 1
ATOM 552 C C . GLY A 1 72 ? -22.972 7.348 35.186 1.00 88.56 72 GLY A C 1
ATOM 553 O O . GLY A 1 72 ? -23.247 8.381 34.575 1.00 88.56 72 GLY A O 1
ATOM 554 N N . LYS A 1 73 ? -21.846 6.663 34.958 1.00 90.19 73 LYS A N 1
ATOM 555 C CA . LYS A 1 73 ? -20.866 6.969 33.907 1.00 90.19 73 LYS A CA 1
ATOM 556 C C . LYS A 1 73 ? -20.728 5.813 32.929 1.00 90.19 73 LYS A C 1
ATOM 558 O O . LYS A 1 73 ? -20.845 4.660 33.323 1.00 90.19 73 LYS A O 1
ATOM 563 N N . ILE A 1 74 ? -20.461 6.136 31.668 1.00 89.75 74 ILE A N 1
ATOM 564 C CA . ILE A 1 74 ? -20.106 5.145 30.651 1.00 89.75 74 ILE A CA 1
ATOM 565 C C . ILE A 1 74 ? -18.624 4.817 30.823 1.00 89.75 74 ILE A C 1
ATOM 567 O O . ILE A 1 74 ? -17.787 5.709 30.721 1.00 89.75 74 ILE A O 1
ATOM 571 N N . GLU A 1 75 ? -18.322 3.550 31.076 1.00 92.94 75 GLU A N 1
ATOM 572 C CA . GLU A 1 75 ? -16.976 3.037 31.309 1.00 92.94 75 GLU A CA 1
ATOM 573 C C . GLU A 1 75 ? -16.675 1.894 30.335 1.00 92.94 75 GLU A C 1
ATOM 575 O O . GLU A 1 75 ? -17.552 1.092 29.990 1.00 92.94 75 GLU A O 1
ATOM 580 N N . ARG A 1 76 ? -15.414 1.799 29.908 1.00 90.50 76 ARG A N 1
ATOM 581 C CA . ARG A 1 76 ? -14.914 0.658 29.137 1.00 90.50 76 ARG A CA 1
ATOM 582 C C . ARG A 1 76 ? -14.344 -0.379 30.095 1.00 90.50 76 ARG A C 1
ATOM 584 O O . ARG A 1 76 ? -13.471 -0.062 30.897 1.00 90.50 76 ARG A O 1
ATOM 591 N N . LEU A 1 77 ? -14.820 -1.614 30.000 1.00 95.31 77 LEU A N 1
ATOM 592 C CA . LEU A 1 77 ? -14.467 -2.706 30.901 1.00 95.31 77 LEU A CA 1
ATOM 593 C C . LEU A 1 77 ? -13.756 -3.824 30.139 1.00 95.31 77 LEU A C 1
ATOM 595 O O . LEU A 1 77 ? -14.275 -4.288 29.130 1.00 95.31 77 LEU A O 1
ATOM 599 N N . ARG A 1 78 ? -12.607 -4.286 30.644 1.00 94.50 78 ARG A N 1
ATOM 600 C CA . ARG A 1 78 ? -11.868 -5.453 30.135 1.00 94.50 78 ARG A CA 1
ATOM 601 C C . ARG A 1 78 ? -11.960 -6.608 31.133 1.00 94.50 78 ARG A C 1
ATOM 603 O O . ARG A 1 78 ? -11.740 -6.435 32.337 1.00 94.50 78 ARG A O 1
ATOM 610 N N . LEU A 1 79 ? -12.283 -7.795 30.629 1.00 95.94 79 LEU A N 1
ATOM 611 C CA . LEU A 1 79 ? -12.374 -9.011 31.431 1.00 95.94 79 LEU A CA 1
ATOM 612 C C . LEU A 1 79 ? -10.984 -9.461 31.901 1.00 95.94 79 LEU A C 1
ATOM 614 O O . LEU A 1 79 ? -10.064 -9.646 31.108 1.00 95.94 79 LEU A O 1
ATOM 618 N N . ILE A 1 80 ? -10.829 -9.683 33.208 1.00 96.19 80 ILE A N 1
ATOM 619 C CA . ILE A 1 80 ? -9.544 -10.123 33.768 1.00 96.19 80 ILE A CA 1
ATOM 620 C C . ILE A 1 80 ? -9.227 -11.568 33.352 1.00 96.19 80 ILE A C 1
ATOM 622 O O . ILE A 1 80 ? -10.047 -12.480 33.499 1.00 96.19 80 ILE A O 1
ATOM 626 N N . GLY A 1 81 ? -7.985 -11.791 32.916 1.00 89.25 81 GLY A N 1
ATOM 627 C CA . GLY A 1 81 ? -7.388 -13.124 32.780 1.00 89.25 81 GLY A CA 1
ATOM 628 C C . GLY A 1 81 ? -7.814 -13.919 31.545 1.00 89.25 81 GLY A C 1
ATOM 629 O O . GLY A 1 81 ? -7.416 -15.077 31.421 1.00 89.25 81 GLY A O 1
ATOM 630 N N . ILE A 1 82 ? -8.585 -13.319 30.640 1.00 92.75 82 ILE A N 1
ATOM 631 C CA . ILE A 1 82 ? -8.994 -13.921 29.369 1.00 92.75 82 ILE A CA 1
ATOM 632 C C . ILE A 1 82 ? -8.746 -12.963 28.208 1.00 92.75 82 ILE A C 1
ATOM 634 O O . ILE A 1 82 ? -8.648 -11.755 28.413 1.00 92.75 82 ILE A O 1
ATOM 638 N N . ASP A 1 83 ? -8.604 -13.542 27.024 1.00 88.31 83 ASP A N 1
ATOM 639 C CA . ASP A 1 83 ? -8.279 -12.853 25.783 1.00 88.31 83 ASP A CA 1
ATOM 640 C C . ASP A 1 83 ? -9.050 -13.511 24.635 1.00 88.31 83 ASP A C 1
ATOM 642 O O . ASP A 1 83 ? -8.849 -14.697 24.352 1.00 88.31 83 ASP A O 1
ATOM 646 N N . ALA A 1 84 ? -10.007 -12.802 24.045 1.00 84.62 84 ALA A N 1
ATOM 647 C CA . ALA A 1 84 ? -10.784 -13.331 22.927 1.00 84.62 84 ALA A CA 1
ATOM 648 C C . ALA A 1 84 ? -9.986 -13.254 21.618 1.00 84.62 84 ALA A C 1
ATOM 650 O O . ALA A 1 84 ? -9.189 -12.334 21.455 1.00 84.62 84 ALA A O 1
ATOM 651 N N . PRO A 1 85 ? -10.200 -14.178 20.658 1.00 77.38 85 PRO A N 1
ATOM 652 C CA . PRO A 1 85 ? -9.726 -13.964 19.301 1.00 77.38 85 PRO A CA 1
ATOM 653 C C . PRO A 1 85 ? -10.236 -12.613 18.812 1.00 77.38 85 PRO A C 1
ATOM 655 O O . PRO A 1 85 ? -11.404 -12.270 19.011 1.00 77.38 85 PRO A O 1
ATOM 658 N N . GLU A 1 86 ? -9.339 -11.853 18.207 1.00 66.38 86 GLU A N 1
ATOM 659 C CA . GLU A 1 86 ? -9.581 -10.464 17.856 1.00 66.38 86 GLU A CA 1
ATOM 660 C C . GLU A 1 86 ? -10.806 -10.370 16.938 1.00 66.38 86 GLU A C 1
ATOM 662 O O . GLU A 1 86 ? -10.864 -10.955 15.855 1.00 66.38 86 GLU A O 1
ATOM 667 N N . SER A 1 87 ? -11.837 -9.705 17.448 1.00 48.72 87 SER A N 1
ATOM 668 C CA . SER A 1 87 ? -13.106 -9.418 16.761 1.00 48.72 87 SER A CA 1
ATOM 669 C C . SER A 1 87 ? -13.276 -7.922 16.520 1.00 48.72 87 SER A C 1
ATOM 671 O O . SER A 1 87 ? -14.056 -7.499 15.677 1.00 48.72 87 SER A O 1
ATOM 673 N N . PHE A 1 88 ? -12.507 -7.136 17.276 1.00 41.41 88 PHE A N 1
ATOM 674 C CA . PHE A 1 88 ? -12.426 -5.694 17.214 1.00 41.41 88 PHE A CA 1
ATOM 675 C C . PHE A 1 88 ? -11.136 -5.273 17.936 1.00 41.41 88 PHE A C 1
ATOM 677 O O . PHE A 1 88 ? -11.105 -5.198 19.161 1.00 41.41 88 PHE A O 1
ATOM 684 N N . SER A 1 89 ? -10.056 -5.018 17.199 1.00 35.16 89 SER A N 1
ATOM 685 C CA . SER A 1 89 ? -8.836 -4.446 17.775 1.00 35.16 89 SER A CA 1
ATOM 686 C C . SER A 1 89 ? -8.855 -2.941 17.542 1.00 35.16 89 SER A C 1
ATOM 688 O O . SER A 1 89 ? -8.979 -2.485 16.412 1.00 35.16 89 SER A O 1
ATOM 690 N N . HIS A 1 90 ? -8.706 -2.153 18.607 1.00 35.62 90 HIS A N 1
ATOM 691 C CA . HIS A 1 90 ? -8.536 -0.697 18.495 1.00 35.62 90 HIS A CA 1
ATOM 692 C C . HIS A 1 90 ? -7.128 -0.292 18.024 1.00 35.62 90 HIS A C 1
ATOM 694 O O . HIS A 1 90 ? -6.824 0.897 18.003 1.00 35.62 90 HIS A O 1
ATOM 700 N N . HIS A 1 91 ? -6.267 -1.269 17.724 1.00 35.59 91 HIS A N 1
ATOM 701 C CA . HIS A 1 91 ? -4.863 -1.060 17.386 1.00 35.59 91 HIS A CA 1
ATOM 702 C C . HIS A 1 91 ? -4.450 -1.698 16.046 1.00 35.59 91 HIS A C 1
ATOM 704 O O . HIS A 1 91 ? -3.367 -1.377 15.579 1.00 35.59 91 HIS A O 1
ATOM 710 N N . ASP A 1 92 ? -5.262 -2.587 15.445 1.00 39.84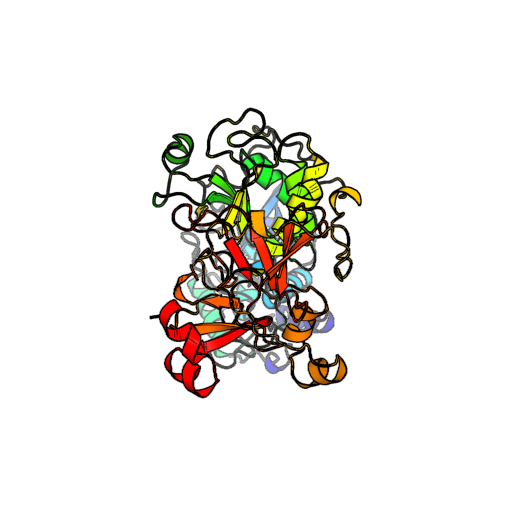 92 ASP A N 1
ATOM 711 C CA . ASP A 1 92 ? -4.957 -3.252 14.161 1.00 39.84 92 ASP A CA 1
ATOM 712 C C . ASP A 1 92 ? -6.167 -4.052 13.614 1.00 39.84 92 ASP A C 1
ATOM 714 O O . ASP A 1 92 ? -6.464 -5.150 14.098 1.00 39.84 92 ASP A O 1
ATOM 718 N N . GLU A 1 93 ? -6.863 -3.562 12.579 1.00 37.47 93 GLU A N 1
ATOM 719 C CA . GLU A 1 93 ? -7.995 -4.285 11.963 1.00 37.47 93 GLU A CA 1
ATOM 720 C C . GLU A 1 93 ? -7.591 -5.605 11.270 1.00 37.47 93 GLU A C 1
ATOM 722 O O . GLU A 1 93 ? -8.436 -6.476 11.067 1.00 37.47 93 GLU A O 1
ATOM 727 N N . ASN A 1 94 ? -6.300 -5.838 10.999 1.00 35.88 94 ASN A N 1
ATOM 728 C CA . ASN A 1 94 ? -5.801 -7.076 10.376 1.00 35.88 94 ASN A CA 1
ATOM 729 C C . ASN A 1 94 ? -5.671 -8.246 11.348 1.00 35.88 94 ASN A C 1
ATOM 731 O O . ASN A 1 94 ? -5.336 -9.364 10.946 1.00 35.88 94 ASN A O 1
ATOM 735 N N . GLN A 1 95 ? -5.918 -7.994 12.629 1.00 41.28 95 GLN A N 1
ATOM 736 C CA . GLN A 1 95 ? -6.040 -9.048 13.620 1.00 41.28 95 GLN A CA 1
ATOM 737 C C . GLN A 1 95 ? -7.470 -9.580 13.690 1.00 41.28 95 GLN A C 1
ATOM 739 O O . GLN A 1 95 ? -7.660 -10.652 14.255 1.00 41.28 95 GLN A O 1
ATOM 744 N N . GLN A 1 96 ? -8.462 -8.913 13.077 1.00 57.88 96 GLN A N 1
ATOM 745 C CA . GLN A 1 96 ? -9.836 -9.411 13.058 1.00 57.88 96 GLN A CA 1
ATOM 746 C C . GLN A 1 96 ? -9.899 -10.803 12.421 1.00 57.88 96 GLN A C 1
ATOM 748 O O . GLN A 1 96 ? -9.518 -11.029 11.273 1.00 57.88 96 GLN A O 1
ATOM 753 N N . THR A 1 97 ? -10.395 -11.759 13.194 1.00 67.94 97 THR A N 1
ATOM 754 C CA . THR A 1 97 ? -10.564 -13.145 12.771 1.00 67.94 97 THR A CA 1
ATOM 755 C C . THR A 1 97 ? -12.042 -13.478 12.664 1.00 67.94 97 THR A C 1
ATOM 757 O O . THR A 1 97 ? -12.851 -13.031 13.476 1.00 67.94 97 THR A O 1
ATOM 760 N N . ILE A 1 98 ? -12.409 -14.355 11.726 1.00 74.06 98 ILE A N 1
ATOM 761 C CA . ILE A 1 98 ? -13.781 -14.889 11.654 1.00 74.06 98 ILE A CA 1
ATOM 762 C C . ILE A 1 98 ? -14.143 -15.615 12.963 1.00 74.06 98 ILE A C 1
ATOM 764 O O . ILE A 1 98 ? -15.285 -15.564 13.420 1.00 74.06 98 ILE A O 1
ATOM 768 N N . GLN A 1 99 ? -13.158 -16.232 13.625 1.00 80.25 99 GLN A N 1
ATOM 769 C CA . GLN A 1 99 ? -13.331 -16.794 14.965 1.00 80.25 99 GLN A CA 1
ATOM 770 C C . GLN A 1 99 ? -13.682 -15.722 16.003 1.00 80.25 99 GLN A C 1
ATOM 772 O O . GLN A 1 99 ? -14.612 -15.926 16.779 1.00 80.25 99 GLN A O 1
ATOM 777 N N . GLY A 1 100 ? -12.983 -14.587 15.994 1.00 80.38 100 GLY A N 1
ATOM 778 C CA . GLY A 1 100 ? -13.268 -13.453 16.863 1.00 80.38 100 GLY A CA 1
ATOM 779 C C . GLY A 1 100 ? -14.663 -12.902 16.624 1.00 80.38 100 GLY A C 1
ATOM 780 O O . GLY A 1 100 ? -15.438 -12.786 17.571 1.00 80.38 100 GLY A O 1
ATOM 781 N N . GLU A 1 101 ? -15.025 -12.637 15.371 1.00 80.75 101 GLU A N 1
ATOM 782 C CA . GLU A 1 101 ? -16.363 -12.150 15.016 1.00 80.75 101 GLU A CA 1
ATOM 783 C C . GLU A 1 101 ? -17.459 -13.104 15.518 1.00 80.75 101 GLU A C 1
ATOM 785 O O . GLU A 1 101 ? -18.449 -12.692 16.126 1.00 80.75 101 GLU A O 1
ATOM 790 N N . ASN A 1 102 ? -17.258 -14.412 15.354 1.00 86.25 102 ASN A N 1
ATOM 791 C CA . ASN A 1 102 ? -18.175 -15.417 15.885 1.00 86.25 102 ASN A CA 1
ATOM 792 C C . ASN A 1 102 ? -18.262 -15.380 17.420 1.00 86.25 102 ASN A C 1
ATOM 794 O O . ASN A 1 102 ? -19.367 -15.446 17.962 1.00 86.25 102 ASN A O 1
ATOM 798 N N . VAL A 1 103 ? -17.136 -15.242 18.128 1.00 88.62 103 VAL A N 1
ATOM 799 C CA . VAL A 1 103 ? -17.111 -15.119 19.596 1.00 88.62 103 VAL A CA 1
ATOM 800 C C . VAL A 1 103 ? -17.835 -13.847 20.048 1.00 88.62 103 VAL A C 1
ATOM 802 O O . VAL A 1 103 ? -18.695 -13.929 20.925 1.00 88.62 103 VAL A O 1
ATOM 805 N N . SER A 1 104 ? -17.578 -12.700 19.417 1.00 85.31 104 SER A N 1
ATOM 806 C CA . SER A 1 104 ? -18.248 -11.427 19.716 1.00 85.31 104 SER A CA 1
ATOM 807 C C . SER A 1 104 ? -19.761 -11.515 19.528 1.00 85.31 104 SER A C 1
ATOM 809 O O . SER A 1 104 ? -20.536 -11.101 20.397 1.00 85.31 104 SER A O 1
ATOM 811 N N . ARG A 1 105 ? -20.213 -12.151 18.440 1.00 84.75 105 ARG A N 1
ATOM 812 C CA . ARG A 1 105 ? -21.640 -12.371 18.167 1.00 84.75 105 ARG A CA 1
ATOM 813 C C . ARG A 1 105 ? -22.288 -13.332 19.161 1.00 84.75 105 ARG A C 1
ATOM 815 O O . ARG A 1 105 ? -23.438 -13.115 19.537 1.00 84.75 105 ARG A O 1
ATOM 822 N N . ILE A 1 106 ? -21.567 -14.356 19.625 1.00 89.25 106 ILE A N 1
ATOM 823 C CA . ILE A 1 106 ? -22.035 -15.239 20.704 1.00 89.25 106 ILE A CA 1
ATOM 824 C C . ILE A 1 106 ? -22.180 -14.452 22.011 1.00 89.25 106 ILE A C 1
ATOM 826 O O . ILE A 1 106 ? -23.229 -14.535 22.643 1.00 89.25 106 ILE A O 1
ATOM 830 N N . VAL A 1 107 ? -21.182 -13.658 22.413 1.00 90.00 107 VAL A N 1
ATOM 831 C CA . VAL A 1 107 ? -21.244 -12.860 23.654 1.00 90.00 107 VAL A CA 1
ATOM 832 C C . VAL A 1 107 ? -22.364 -11.819 23.587 1.00 90.00 107 VAL A C 1
ATOM 834 O O . VAL A 1 107 ? -23.151 -11.706 24.526 1.00 90.00 107 VAL A O 1
ATOM 837 N N . SER A 1 108 ? -22.498 -11.135 22.450 1.00 87.06 108 SER A N 1
ATOM 838 C CA . SER A 1 108 ? -23.570 -10.166 22.188 1.00 87.06 108 SER A CA 1
ATOM 839 C C . SER A 1 108 ? -24.963 -10.795 22.230 1.00 87.06 108 SER A C 1
ATOM 841 O O . SER A 1 108 ? -25.914 -10.156 22.666 1.00 87.06 108 SER A O 1
ATOM 843 N N . ALA A 1 109 ? -25.101 -12.050 21.793 1.00 86.88 109 ALA A N 1
ATOM 844 C CA . ALA A 1 109 ? -26.364 -12.782 21.872 1.00 86.88 109 ALA A CA 1
ATOM 845 C C . ALA A 1 109 ? -26.626 -13.396 23.259 1.00 86.88 109 ALA A C 1
ATOM 847 O O . ALA A 1 109 ? -27.772 -13.711 23.574 1.00 86.88 109 ALA A O 1
ATOM 848 N N . LEU A 1 110 ? -25.585 -13.596 24.076 1.00 87.94 110 LEU A N 1
ATOM 849 C CA . LEU A 1 110 ? -25.696 -14.179 25.414 1.00 87.94 110 LEU A CA 1
ATOM 850 C C . LEU A 1 110 ? -26.219 -13.176 26.444 1.00 87.94 110 LEU A C 1
ATOM 852 O O . LEU A 1 110 ? -26.932 -13.575 27.366 1.00 87.94 110 LEU A O 1
ATOM 856 N N . ILE A 1 111 ? -25.834 -11.903 26.319 1.00 88.12 111 ILE A N 1
ATOM 857 C CA . ILE A 1 111 ? -26.148 -10.860 27.296 1.00 88.12 111 ILE A CA 1
ATOM 858 C C . ILE A 1 111 ? -26.810 -9.690 26.573 1.00 88.12 111 ILE A C 1
ATOM 860 O O . ILE A 1 111 ? -26.172 -8.977 25.803 1.00 88.12 111 ILE A O 1
ATOM 864 N N . GLU A 1 112 ? -28.097 -9.484 26.835 1.00 82.19 112 GLU A N 1
ATOM 865 C CA . GLU A 1 112 ? -28.856 -8.395 26.225 1.00 82.19 112 GLU A CA 1
ATOM 866 C C . GLU A 1 112 ? -28.404 -7.030 26.788 1.00 82.19 112 GLU A C 1
ATOM 868 O O . GLU A 1 112 ? -28.110 -6.930 27.988 1.00 82.19 112 GLU A O 1
ATOM 873 N N . PRO A 1 113 ? -28.368 -5.962 25.969 1.00 82.56 113 PRO A N 1
ATOM 874 C CA . PRO A 1 113 ? -28.211 -4.596 26.462 1.00 82.56 113 PRO A CA 1
ATOM 875 C C . PRO A 1 113 ? -29.218 -4.264 27.567 1.00 82.56 113 PRO A C 1
ATOM 877 O O . PRO A 1 113 ? -30.301 -4.839 27.631 1.00 82.56 113 PRO A O 1
ATOM 880 N N . GLU A 1 114 ? -28.854 -3.327 28.436 1.00 87.50 114 GLU A N 1
ATOM 881 C CA . GLU A 1 114 ? -29.619 -2.910 29.619 1.00 87.50 114 GLU A CA 1
ATOM 882 C C . GLU A 1 114 ? -29.714 -3.976 30.733 1.00 87.50 114 GLU A C 1
ATOM 884 O O . GLU A 1 114 ? -30.325 -3.741 31.780 1.00 87.50 114 GLU A O 1
ATOM 889 N N . THR A 1 115 ? -29.054 -5.129 30.573 1.00 90.75 115 THR A N 1
ATOM 890 C CA . THR A 1 115 ? -28.959 -6.155 31.621 1.00 90.75 115 THR A CA 1
ATOM 891 C C . THR A 1 115 ? -28.023 -5.709 32.746 1.00 90.75 115 THR A C 1
ATOM 893 O O . THR A 1 115 ? -26.939 -5.172 32.510 1.00 90.75 115 THR A O 1
ATOM 896 N N . THR A 1 116 ? -28.413 -5.968 33.997 1.00 95.62 116 THR A N 1
ATOM 897 C CA . THR A 1 116 ? -27.530 -5.780 35.156 1.00 95.62 116 THR A CA 1
ATOM 898 C C . THR A 1 116 ? -26.486 -6.892 35.223 1.00 95.62 116 THR A C 1
ATOM 900 O O . THR A 1 116 ? -26.827 -8.073 35.213 1.00 95.62 116 THR A O 1
ATOM 903 N N . ILE A 1 117 ? -25.221 -6.501 35.347 1.00 97.19 117 ILE A N 1
ATOM 904 C CA . ILE A 1 117 ? -24.083 -7.384 35.606 1.00 97.19 117 ILE A CA 1
ATOM 905 C C . ILE A 1 117 ? -23.395 -6.983 36.915 1.00 97.19 117 ILE A C 1
ATOM 907 O O . ILE A 1 117 ? -23.544 -5.856 37.392 1.00 97.19 117 ILE A O 1
ATOM 911 N N . TRP A 1 118 ? -22.615 -7.896 37.493 1.00 98.12 118 TRP A N 1
ATOM 912 C CA . TRP A 1 118 ? -21.909 -7.671 38.755 1.00 98.12 118 TRP A CA 1
ATOM 913 C C . TRP A 1 118 ? -20.402 -7.812 38.577 1.00 98.12 118 TRP A C 1
ATOM 915 O O . TRP A 1 118 ? -19.914 -8.800 38.030 1.00 98.12 118 TRP A O 1
ATOM 925 N N . LEU A 1 119 ? -19.665 -6.810 39.048 1.00 98.06 119 LEU A N 1
ATOM 926 C CA . LEU A 1 119 ? -18.227 -6.676 38.863 1.00 98.06 119 LEU A CA 1
ATOM 927 C C . LEU A 1 119 ? -17.493 -7.061 40.148 1.00 98.06 119 LEU A C 1
ATOM 929 O O . LEU A 1 119 ? -17.716 -6.466 41.208 1.00 98.06 119 LEU A O 1
ATOM 933 N N . GLN A 1 120 ? -16.584 -8.027 40.038 1.00 97.06 120 GLN A N 1
ATOM 934 C CA . GLN A 1 120 ? -15.613 -8.350 41.076 1.00 97.06 120 GLN A CA 1
ATOM 935 C C . GLN A 1 120 ? -14.240 -7.810 40.673 1.00 97.06 120 GLN A C 1
ATOM 937 O O . GLN A 1 120 ? -13.636 -8.282 39.707 1.00 97.06 120 GLN A O 1
ATOM 942 N N . TYR A 1 121 ? -13.744 -6.834 41.430 1.00 96.62 121 TYR A N 1
ATOM 943 C CA . TYR A 1 121 ? -12.396 -6.296 41.262 1.00 96.62 121 TYR A CA 1
ATOM 944 C C . TYR A 1 121 ? -11.342 -7.226 41.873 1.00 96.62 121 TYR A C 1
ATOM 946 O O . TYR A 1 121 ? -11.635 -8.004 42.785 1.00 96.62 121 TYR A O 1
ATOM 954 N N . ASP A 1 122 ? -10.113 -7.115 41.377 1.00 94.06 122 ASP A N 1
ATOM 955 C CA . ASP A 1 122 ? -8.931 -7.762 41.950 1.00 94.06 122 ASP A CA 1
ATOM 956 C C . ASP A 1 122 ? -8.011 -6.679 42.555 1.00 94.06 122 ASP A C 1
ATOM 958 O O . ASP A 1 122 ? -8.509 -5.704 43.123 1.00 94.06 122 ASP A O 1
ATOM 962 N N . VAL A 1 123 ? -6.689 -6.835 42.475 1.00 93.12 123 VAL A N 1
ATOM 963 C CA . VAL A 1 123 ? -5.706 -5.889 43.027 1.00 93.12 123 VAL A CA 1
ATOM 964 C C . VAL A 1 123 ? -5.834 -4.491 42.409 1.00 93.12 123 VAL A C 1
ATOM 966 O O . VAL A 1 123 ? -6.030 -3.517 43.135 1.00 93.12 123 VAL A O 1
ATOM 969 N N . ASP A 1 124 ? -5.746 -4.397 41.084 1.00 92.50 124 ASP A N 1
ATOM 970 C CA . ASP A 1 124 ? -5.842 -3.149 40.333 1.00 92.50 124 ASP A CA 1
ATOM 971 C C . ASP A 1 124 ? -7.205 -3.046 39.655 1.00 92.50 124 ASP A C 1
ATOM 973 O O . ASP A 1 124 ? -7.611 -3.926 38.892 1.00 92.50 124 ASP A O 1
ATOM 977 N N . LYS A 1 125 ? -7.904 -1.938 39.920 1.00 92.31 125 LYS A N 1
ATOM 978 C CA . LYS A 1 125 ? -9.237 -1.661 39.367 1.00 92.31 125 LYS A CA 1
ATOM 979 C C . LYS A 1 125 ? -9.201 -1.159 37.919 1.00 92.31 125 LYS A C 1
ATOM 981 O O . LYS A 1 125 ? -10.199 -1.301 37.219 1.00 92.31 125 LYS A O 1
ATOM 986 N N . TYR A 1 126 ? -8.085 -0.583 37.482 1.00 90.94 126 TYR A N 1
ATOM 987 C CA . TYR A 1 126 ? -7.914 -0.037 36.137 1.00 90.94 126 TYR A CA 1
ATOM 988 C C . TYR A 1 126 ? -6.596 -0.523 35.536 1.00 90.94 126 TYR A C 1
ATOM 990 O O . TYR A 1 126 ? -5.647 -0.774 36.281 1.00 90.94 126 TYR A O 1
ATOM 998 N N . ASP A 1 127 ? -6.534 -0.658 34.213 1.00 83.25 127 ASP A N 1
ATOM 999 C CA . ASP A 1 127 ? -5.268 -0.870 33.505 1.00 83.25 127 ASP A CA 1
ATOM 1000 C C . ASP A 1 127 ? -4.611 0.447 33.065 1.00 83.25 127 ASP A C 1
ATOM 1002 O O . ASP A 1 127 ? -5.080 1.541 33.366 1.00 83.25 127 ASP A O 1
ATOM 1006 N N . SER A 1 128 ? -3.495 0.335 32.340 1.00 78.25 128 SER A N 1
ATOM 1007 C CA . SER A 1 128 ? -2.754 1.471 31.783 1.00 78.25 128 SER A CA 1
ATOM 1008 C C . SER A 1 128 ? -3.515 2.274 30.724 1.00 78.25 128 SER A C 1
ATOM 1010 O O . SER A 1 128 ? -3.024 3.320 30.314 1.00 78.25 128 SER A O 1
ATOM 1012 N N . TYR A 1 129 ? -4.668 1.785 30.264 1.00 73.00 129 TYR A N 1
ATOM 1013 C CA . TYR A 1 129 ? -5.529 2.425 29.269 1.00 73.00 129 TYR A CA 1
ATOM 1014 C C . TYR A 1 129 ? -6.815 2.976 29.902 1.00 73.00 129 TYR A C 1
ATOM 1016 O O . TYR A 1 129 ? -7.799 3.200 29.198 1.00 73.00 129 TYR A O 1
ATOM 1024 N N . ASP A 1 130 ? -6.829 3.141 31.229 1.00 83.69 130 ASP A N 1
ATOM 1025 C CA . ASP A 1 130 ? -7.977 3.587 32.024 1.00 83.69 130 ASP A CA 1
ATOM 1026 C C . ASP A 1 130 ? -9.229 2.699 31.873 1.00 83.69 130 ASP A C 1
ATOM 1028 O O . ASP A 1 130 ? -10.342 3.109 32.206 1.00 83.69 130 ASP A O 1
ATOM 1032 N N . ARG A 1 131 ? -9.076 1.446 31.418 1.00 89.00 131 ARG A N 1
ATOM 1033 C CA . ARG A 1 131 ? -10.193 0.494 31.341 1.00 89.00 131 ARG A CA 1
ATOM 1034 C C . ARG A 1 131 ? -10.426 -0.133 32.704 1.00 89.00 131 ARG A C 1
ATOM 1036 O O . ARG A 1 131 ? -9.481 -0.547 33.373 1.00 89.00 131 ARG A O 1
ATOM 1043 N N . VAL A 1 132 ? -11.690 -0.274 33.090 1.00 95.94 132 VAL A N 1
ATOM 1044 C CA . VAL A 1 132 ? -12.088 -0.993 34.303 1.00 95.94 132 VAL A CA 1
ATOM 1045 C C . VAL A 1 132 ? -11.734 -2.473 34.152 1.00 95.94 132 VAL A C 1
ATOM 1047 O O . VAL A 1 132 ? -12.131 -3.115 33.182 1.00 95.94 132 VAL A O 1
ATOM 1050 N N . LEU A 1 133 ? -11.024 -3.035 35.125 1.00 96.62 133 LEU A N 1
ATOM 1051 C CA . LEU A 1 133 ? -10.664 -4.449 35.169 1.00 96.62 133 LEU A CA 1
ATOM 1052 C C . LEU A 1 133 ? -11.570 -5.186 36.149 1.00 96.62 133 LEU A C 1
ATOM 1054 O O . LEU A 1 133 ? -11.567 -4.885 37.343 1.00 96.62 133 LEU A O 1
ATOM 1058 N N . ALA A 1 134 ? -12.321 -6.177 35.671 1.00 97.75 134 ALA A N 1
ATOM 1059 C CA . ALA A 1 134 ? -13.155 -6.998 36.543 1.00 97.75 134 ALA A CA 1
ATOM 1060 C C . ALA A 1 134 ? -13.313 -8.442 36.049 1.00 97.75 134 ALA A C 1
ATOM 1062 O O . ALA A 1 134 ? -13.223 -8.742 34.856 1.00 97.75 134 ALA A O 1
ATOM 1063 N N . TYR A 1 135 ? -13.620 -9.336 36.985 1.00 97.19 135 TYR A N 1
ATOM 1064 C CA . TYR A 1 135 ? -14.338 -10.570 36.681 1.00 97.19 135 TYR A CA 1
ATOM 1065 C C . TYR A 1 135 ? -15.838 -10.262 36.679 1.00 97.19 135 TYR A C 1
ATOM 1067 O O . TYR A 1 135 ? -16.336 -9.604 37.598 1.00 97.19 135 TYR A O 1
ATOM 1075 N N . VAL A 1 136 ? -16.555 -10.704 35.645 1.00 97.00 136 VAL A N 1
ATOM 1076 C CA . VAL A 1 136 ? -17.955 -10.310 35.416 1.00 97.00 136 VAL A CA 1
ATOM 1077 C C . VAL A 1 136 ? -18.895 -11.467 35.713 1.00 97.00 136 VAL A C 1
ATOM 1079 O O . VAL A 1 136 ? -18.740 -12.560 35.172 1.00 97.00 136 VAL A O 1
ATOM 1082 N N . TYR A 1 137 ? -19.906 -11.208 36.536 1.00 94.75 137 TYR A N 1
ATOM 1083 C CA . TYR A 1 137 ? -20.958 -12.153 36.890 1.00 94.75 137 TYR A CA 1
ATOM 1084 C C . TYR A 1 137 ? -22.284 -11.747 36.248 1.00 94.75 137 TYR A C 1
ATOM 1086 O O . TYR A 1 137 ? -22.667 -10.578 36.283 1.00 94.75 137 TYR A O 1
ATOM 1094 N N . LEU A 1 138 ? -22.992 -12.731 35.690 1.00 91.75 138 LEU A N 1
ATOM 1095 C CA . LEU A 1 138 ? -24.346 -12.573 35.137 1.00 91.75 138 LEU A CA 1
ATOM 1096 C C . LEU A 1 138 ? -25.431 -12.929 36.162 1.00 91.75 138 LEU A C 1
ATOM 1098 O O . LEU A 1 138 ? -26.595 -12.592 35.985 1.00 91.75 138 LEU A O 1
ATOM 1102 N N . ASN A 1 139 ? -25.055 -13.680 37.197 1.00 89.94 139 ASN A N 1
ATOM 1103 C CA . ASN A 1 139 ? -25.827 -13.982 38.401 1.00 89.94 139 ASN A CA 1
ATOM 1104 C C . ASN A 1 139 ? -24.897 -14.684 39.407 1.00 89.94 139 ASN A C 1
ATOM 1106 O O . ASN A 1 139 ? -23.710 -14.879 39.141 1.00 89.94 139 ASN A O 1
ATOM 1110 N N . GLU A 1 140 ? -25.432 -15.121 40.546 1.00 89.25 140 GLU A N 1
ATOM 1111 C CA . GLU A 1 140 ? -24.667 -15.740 41.632 1.00 89.25 140 GLU A CA 1
ATOM 1112 C C . GLU A 1 140 ? -23.941 -17.043 41.234 1.00 89.25 140 GLU A C 1
ATOM 1114 O O . GLU A 1 140 ? -22.987 -17.461 41.895 1.00 89.25 140 GLU A O 1
ATOM 1119 N N . ASN A 1 141 ? -24.354 -17.676 40.131 1.00 85.94 141 ASN A N 1
ATOM 1120 C CA . ASN A 1 141 ? -23.814 -18.947 39.650 1.00 85.94 141 ASN A CA 1
ATOM 1121 C C . ASN A 1 141 ? -22.924 -18.799 38.408 1.00 85.94 141 ASN A C 1
ATOM 1123 O O . ASN A 1 141 ? -22.039 -19.628 38.189 1.00 85.94 141 ASN A O 1
ATOM 1127 N N . LEU A 1 142 ? -23.129 -17.764 37.591 1.00 87.44 142 LEU A N 1
ATOM 1128 C CA . LEU A 1 142 ? -22.492 -17.630 36.280 1.00 87.44 142 LEU A CA 1
ATOM 1129 C C . LEU A 1 142 ? -21.491 -16.476 36.249 1.00 87.44 142 LEU A C 1
ATOM 1131 O O . LEU A 1 142 ? -21.878 -15.311 36.320 1.00 87.44 142 LEU A O 1
ATOM 1135 N N . MET A 1 143 ? -20.215 -16.822 36.067 1.00 92.12 143 MET A N 1
ATOM 1136 C CA . MET A 1 143 ? -19.141 -15.882 35.750 1.00 92.12 143 MET A CA 1
ATOM 1137 C C . MET A 1 143 ? -18.838 -15.951 34.248 1.00 92.12 143 MET A C 1
ATOM 1139 O O . MET A 1 143 ? -18.578 -17.030 33.717 1.00 92.12 143 MET A O 1
ATOM 1143 N N . LEU A 1 144 ? -18.847 -14.812 33.557 1.00 92.94 144 LEU A N 1
ATOM 1144 C CA . LEU A 1 144 ? -18.619 -14.733 32.113 1.00 92.94 144 LEU A CA 1
ATOM 1145 C C . LEU A 1 144 ? -17.227 -15.256 31.735 1.00 92.94 144 LEU A C 1
ATOM 1147 O O . LEU A 1 144 ? -17.119 -16.109 30.859 1.00 92.94 144 LEU A O 1
ATOM 1151 N N . ASN A 1 145 ? -16.178 -14.843 32.458 1.00 94.38 145 ASN A N 1
ATOM 1152 C CA . ASN A 1 145 ? -14.797 -15.292 32.222 1.00 94.38 145 ASN A CA 1
ATOM 1153 C C . ASN A 1 145 ? -14.681 -16.828 32.230 1.00 94.38 145 ASN A C 1
ATOM 1155 O O . ASN A 1 145 ? -13.948 -17.428 31.440 1.00 94.38 145 ASN A O 1
ATOM 1159 N N . GLU A 1 146 ? -15.432 -17.463 33.131 1.00 90.62 146 GLU A N 1
ATOM 1160 C CA . GLU A 1 146 ? -15.483 -18.912 33.299 1.00 90.62 146 GLU A CA 1
ATOM 1161 C C . GLU A 1 146 ? -16.173 -19.607 32.128 1.00 90.62 146 GLU A C 1
ATOM 1163 O O . GLU A 1 146 ? -15.658 -20.599 31.607 1.00 90.62 146 GLU A O 1
ATOM 1168 N N . LEU A 1 147 ? -17.329 -19.081 31.713 1.00 89.88 147 LEU A N 1
ATOM 1169 C CA . LEU A 1 147 ? -18.094 -19.607 30.586 1.00 89.88 147 LEU A CA 1
ATOM 1170 C C . LEU A 1 147 ? -17.251 -19.574 29.311 1.00 89.88 147 LEU A C 1
ATOM 1172 O O . LEU A 1 147 ? -17.083 -20.602 28.660 1.00 89.88 147 LEU A O 1
ATOM 1176 N N . LEU A 1 148 ? -16.640 -18.432 29.006 1.00 92.50 148 LEU A N 1
ATOM 1177 C CA . LEU A 1 148 ? -15.832 -18.277 27.799 1.00 92.50 148 LEU A CA 1
ATOM 1178 C C . LEU A 1 148 ? -14.623 -19.225 27.785 1.00 92.50 148 LEU A C 1
ATOM 1180 O O . LEU A 1 148 ? -14.378 -19.903 26.786 1.00 92.50 148 LEU A O 1
ATOM 1184 N N . SER A 1 149 ? -13.913 -19.344 28.913 1.00 91.19 149 SER A N 1
ATOM 1185 C CA . SER A 1 149 ? -12.741 -20.229 29.029 1.00 91.19 149 SER A CA 1
ATOM 1186 C C . SER A 1 149 ? -13.108 -21.704 28.861 1.00 91.19 149 SER A C 1
ATOM 1188 O O . SER A 1 149 ? -12.389 -22.471 28.223 1.00 91.19 149 SER A O 1
ATOM 1190 N N . ARG A 1 150 ? -14.237 -22.124 29.441 1.00 85.94 150 ARG A N 1
ATOM 1191 C CA . ARG A 1 150 ? -14.691 -23.519 29.403 1.00 85.94 150 ARG A CA 1
ATOM 1192 C C . ARG A 1 150 ? -15.164 -23.942 28.017 1.00 85.94 150 ARG A C 1
ATOM 1194 O O . ARG A 1 150 ? -14.943 -25.088 27.639 1.00 85.94 150 ARG A O 1
ATOM 1201 N N . PHE A 1 151 ? -15.815 -23.043 27.288 1.00 86.25 151 PHE A N 1
ATOM 1202 C CA . PHE A 1 151 ? -16.332 -23.310 25.946 1.00 86.25 151 PHE A CA 1
ATOM 1203 C C . PHE A 1 151 ? -15.287 -23.056 24.851 1.00 86.25 151 PHE A C 1
ATOM 1205 O O . PHE A 1 151 ? -15.623 -23.080 23.671 1.00 86.25 151 PHE A O 1
ATOM 1212 N N . GLY A 1 152 ? -14.023 -22.829 25.234 1.00 88.69 152 GLY A N 1
ATOM 1213 C CA . GLY A 1 152 ? -12.934 -22.606 24.289 1.00 88.69 152 GLY A CA 1
ATOM 1214 C C . GLY A 1 152 ? -13.201 -21.412 23.381 1.00 88.69 152 GLY A C 1
ATOM 1215 O O . GLY A 1 152 ? -12.937 -21.493 22.192 1.00 88.69 152 GLY A O 1
ATOM 1216 N N . LEU A 1 153 ? -13.791 -20.340 23.909 1.00 91.25 153 LEU A N 1
ATOM 1217 C CA . LEU A 1 153 ? -14.077 -19.124 23.141 1.00 91.25 153 LEU A CA 1
ATOM 1218 C C . LEU A 1 153 ? -12.968 -18.074 23.289 1.00 91.25 153 LEU A C 1
ATOM 1220 O O . LEU A 1 153 ? -12.941 -17.106 22.544 1.00 91.25 153 LEU A O 1
ATOM 1224 N N . VAL A 1 154 ? -12.068 -18.262 24.257 1.00 92.06 154 VAL A N 1
ATOM 1225 C CA . VAL A 1 154 ? -11.002 -17.322 24.629 1.00 92.06 154 VAL A CA 1
ATOM 1226 C C . VAL A 1 154 ? -9.736 -18.079 25.031 1.00 92.06 154 VAL A C 1
ATOM 1228 O O . VAL A 1 154 ? -9.793 -19.234 25.468 1.00 92.06 154 VAL A O 1
ATOM 1231 N N . GLU A 1 155 ? -8.593 -17.408 24.940 1.00 90.44 155 GLU A N 1
ATOM 1232 C CA . GLU A 1 155 ? -7.341 -17.825 25.562 1.00 90.44 155 GLU A CA 1
ATOM 1233 C C . GLU A 1 155 ? -7.228 -17.289 26.992 1.00 90.44 155 GLU A C 1
ATOM 1235 O O . GLU A 1 155 ? -7.718 -16.211 27.317 1.00 90.44 155 GLU A O 1
ATOM 1240 N N . VAL A 1 156 ? -6.532 -18.018 27.870 1.00 88.50 156 VAL A N 1
ATOM 1241 C CA . VAL A 1 156 ? -6.277 -17.554 29.245 1.00 88.50 156 VAL A CA 1
ATOM 1242 C C . VAL A 1 156 ? -4.884 -16.942 29.334 1.00 88.50 156 VAL A C 1
ATOM 1244 O O . VAL A 1 156 ? -3.869 -17.653 29.240 1.00 88.50 156 VAL A O 1
ATOM 1247 N N . LYS A 1 157 ? -4.839 -15.628 29.579 1.00 85.44 157 LYS A N 1
ATOM 1248 C CA . LYS A 1 157 ? -3.613 -14.837 29.756 1.00 85.44 157 LYS A CA 1
ATOM 1249 C C . LYS A 1 157 ? -3.388 -14.478 31.229 1.00 85.44 157 LYS A C 1
ATOM 1251 O O . LYS A 1 157 ? -4.288 -14.521 32.067 1.00 85.44 157 LYS A O 1
ATOM 1256 N N . SER A 1 158 ? -2.146 -14.152 31.573 1.00 79.38 158 SER A N 1
ATOM 1257 C CA . SER A 1 158 ? -1.784 -13.689 32.917 1.00 79.38 158 SER A CA 1
ATOM 1258 C C . SER A 1 158 ? -1.846 -12.166 32.969 1.00 79.38 158 SER A C 1
ATOM 1260 O O . SER A 1 158 ? -1.061 -11.514 32.291 1.00 79.38 158 SER A O 1
ATOM 1262 N N . TYR A 1 159 ? -2.690 -11.610 33.836 1.00 79.31 159 TYR A N 1
ATOM 1263 C CA . TYR A 1 159 ? -2.894 -10.165 33.960 1.00 79.31 159 TYR A CA 1
ATOM 1264 C C . TYR A 1 159 ? -2.365 -9.654 35.306 1.00 79.31 159 TYR A C 1
ATOM 1266 O O . TYR A 1 159 ? -3.125 -9.377 36.217 1.00 79.31 159 TYR A O 1
ATOM 1274 N N . ARG A 1 160 ? -1.042 -9.613 35.509 1.00 81.81 160 ARG A N 1
ATOM 1275 C CA . ARG A 1 160 ? -0.481 -9.254 36.829 1.00 81.81 160 ARG A CA 1
ATOM 1276 C C . ARG A 1 160 ? -0.717 -7.769 37.151 1.00 81.81 160 ARG A C 1
ATOM 1278 O O . ARG A 1 160 ? -0.533 -6.955 36.254 1.00 81.81 160 ARG A O 1
ATOM 1285 N N . PRO A 1 161 ? -1.034 -7.420 38.414 1.00 83.56 161 PRO A N 1
ATOM 1286 C CA . PRO A 1 161 ? -1.139 -8.288 39.598 1.00 83.56 161 PRO A CA 1
ATOM 1287 C C . PRO A 1 161 ? -2.486 -9.025 39.761 1.00 83.56 161 PRO A C 1
ATOM 1289 O O . PRO A 1 161 ? -2.600 -9.864 40.653 1.00 83.56 161 PRO A O 1
ATOM 1292 N N . ASN A 1 162 ? -3.459 -8.773 38.886 1.00 90.88 162 ASN A N 1
ATOM 1293 C CA . ASN A 1 162 ? -4.810 -9.347 38.873 1.00 90.88 162 ASN A CA 1
ATOM 1294 C C . ASN A 1 162 ? -4.858 -10.816 38.410 1.00 90.88 162 ASN A C 1
ATOM 1296 O O . ASN A 1 162 ? -5.213 -11.137 37.274 1.00 90.88 162 ASN A O 1
ATOM 1300 N N . VAL A 1 163 ? -4.468 -11.738 39.289 1.00 92.50 163 VAL A N 1
ATOM 1301 C CA . VAL A 1 163 ? -4.378 -13.174 38.975 1.00 92.50 163 VAL A CA 1
ATOM 1302 C C . VAL A 1 163 ? -5.240 -14.060 39.876 1.00 92.50 163 VAL A C 1
ATOM 1304 O O . VAL A 1 163 ? -5.036 -15.274 39.886 1.00 92.50 163 VAL A O 1
ATOM 1307 N N . HIS A 1 164 ? -6.209 -13.496 40.609 1.00 93.38 164 HIS A N 1
ATOM 1308 C CA . HIS A 1 164 ? -7.013 -14.225 41.599 1.00 93.38 164 HIS A CA 1
ATOM 1309 C C . HIS A 1 164 ? -7.611 -15.543 41.072 1.00 93.38 164 HIS A C 1
ATOM 1311 O O . HIS A 1 164 ? -7.533 -16.569 41.749 1.00 93.38 164 HIS A O 1
ATOM 1317 N N . PHE A 1 165 ? -8.148 -15.546 39.845 1.00 93.88 165 PHE A N 1
ATOM 1318 C CA . PHE A 1 165 ? -8.730 -16.740 39.216 1.00 93.88 165 PHE A CA 1
ATOM 1319 C C . PHE A 1 165 ? -7.860 -17.368 38.117 1.00 93.88 165 PHE A C 1
ATOM 1321 O O . PHE A 1 165 ? -8.318 -18.288 37.441 1.00 93.88 165 PHE A O 1
ATOM 1328 N N . HIS A 1 166 ? -6.609 -16.936 37.929 1.00 92.12 166 HIS A N 1
ATOM 1329 C CA . HIS A 1 166 ? -5.794 -17.363 36.783 1.00 92.12 166 HIS A CA 1
ATOM 1330 C C . HIS A 1 166 ? -5.644 -18.892 36.690 1.00 92.12 166 HIS A C 1
ATOM 1332 O O . HIS A 1 166 ? -5.984 -19.489 35.669 1.00 92.12 166 HIS A O 1
ATOM 1338 N N . ASP A 1 167 ? -5.220 -19.548 37.774 1.00 89.75 167 ASP A N 1
ATOM 1339 C CA . ASP A 1 167 ? -5.034 -21.006 37.800 1.00 89.75 167 ASP A CA 1
ATOM 1340 C C . ASP A 1 167 ? -6.348 -21.772 37.595 1.00 89.75 167 ASP A C 1
ATOM 1342 O O . ASP A 1 167 ? -6.356 -22.891 37.074 1.00 89.75 167 ASP A O 1
ATOM 1346 N N . TYR A 1 168 ? -7.469 -21.185 38.020 1.00 91.62 168 TYR A N 1
ATOM 1347 C CA . TYR A 1 168 ? -8.796 -21.756 37.823 1.00 91.62 168 TYR A CA 1
ATOM 1348 C C . TYR A 1 168 ? -9.186 -21.730 36.343 1.00 91.62 168 TYR A C 1
ATOM 1350 O O . TYR A 1 168 ? -9.488 -22.778 35.772 1.00 91.62 168 TYR A O 1
ATOM 1358 N N . LEU A 1 169 ? -9.086 -20.561 35.707 1.00 93.31 169 LEU A N 1
ATOM 1359 C CA . LEU A 1 169 ? -9.384 -20.380 34.287 1.00 93.31 169 LEU A CA 1
ATOM 1360 C C . LEU A 1 169 ? -8.447 -21.226 33.410 1.00 93.31 169 LEU A C 1
ATOM 1362 O O . LEU A 1 169 ? -8.900 -21.890 32.478 1.00 93.31 169 LEU A O 1
ATOM 1366 N N . LYS A 1 170 ? -7.156 -21.315 33.760 1.00 89.44 170 LYS A N 1
ATOM 1367 C CA . LYS A 1 170 ? -6.168 -22.090 32.992 1.00 89.44 170 LYS A CA 1
ATOM 1368 C C . LYS A 1 170 ? -6.481 -23.584 32.948 1.00 89.44 170 LYS A C 1
ATOM 1370 O O . LYS A 1 170 ? -6.259 -24.237 31.926 1.00 89.44 170 LYS A O 1
ATOM 1375 N N . LYS A 1 171 ? -7.034 -24.141 34.031 1.00 87.38 171 LYS A N 1
ATOM 1376 C CA . LYS A 1 171 ? -7.507 -25.536 34.054 1.00 87.38 171 LYS A CA 1
ATOM 1377 C C . LYS A 1 171 ? -8.662 -25.755 33.078 1.00 87.38 171 LYS A C 1
ATOM 1379 O O . LYS A 1 171 ? -8.725 -26.809 32.451 1.00 87.38 171 LYS A O 1
ATOM 1384 N N . MET A 1 172 ? -9.555 -24.776 32.942 1.00 87.88 172 MET A N 1
ATOM 1385 C CA . MET A 1 172 ? -10.684 -24.848 32.013 1.00 87.88 172 MET A CA 1
ATOM 1386 C C . MET A 1 172 ? -10.227 -24.772 30.562 1.00 87.88 172 MET A C 1
ATOM 1388 O O . MET A 1 172 ? -10.604 -25.634 29.776 1.00 87.88 172 MET A O 1
ATOM 1392 N N . GLU A 1 173 ? -9.355 -23.816 30.240 1.00 88.56 173 GLU A N 1
ATOM 1393 C CA . GLU A 1 173 ? -8.765 -23.694 28.903 1.00 88.56 173 GLU A CA 1
ATOM 1394 C C . GLU A 1 173 ? -8.013 -24.975 28.515 1.00 88.56 173 GLU A C 1
ATOM 1396 O O . GLU A 1 173 ? -8.181 -25.491 27.414 1.00 88.56 173 GLU A O 1
ATOM 1401 N N . SER A 1 174 ? -7.225 -25.541 29.438 1.00 82.00 174 SER A N 1
ATOM 1402 C CA . SER A 1 174 ? -6.494 -26.793 29.194 1.00 82.00 174 SER A CA 1
ATOM 1403 C C . SER A 1 174 ? -7.437 -27.947 28.849 1.00 82.00 174 SER A C 1
ATOM 1405 O O . SER A 1 174 ? -7.130 -28.758 27.976 1.00 82.00 174 SER A O 1
ATOM 1407 N N . LYS A 1 175 ? -8.602 -28.004 29.508 1.00 82.19 175 LYS A N 1
ATOM 1408 C CA . LYS A 1 175 ? -9.634 -28.993 29.202 1.00 82.19 175 LYS A CA 1
ATOM 1409 C C . LYS A 1 175 ? -10.259 -28.735 27.828 1.00 82.19 175 LYS A C 1
ATOM 1411 O O . LYS A 1 175 ? -10.286 -29.661 27.022 1.00 82.19 175 LYS A O 1
ATOM 1416 N N . ALA A 1 176 ? -10.664 -27.496 27.536 1.00 84.00 176 ALA A N 1
ATOM 1417 C CA . ALA A 1 176 ? -11.231 -27.107 26.242 1.00 84.00 176 ALA A CA 1
ATOM 1418 C C . ALA A 1 176 ? -10.284 -27.424 25.069 1.00 84.00 176 ALA A C 1
ATOM 1420 O O . ALA A 1 176 ? -10.731 -27.924 24.041 1.00 84.00 176 ALA A O 1
ATOM 1421 N N . LYS A 1 177 ? -8.971 -27.222 25.253 1.00 81.94 177 LYS A N 1
ATOM 1422 C CA . LYS A 1 177 ? -7.929 -27.624 24.294 1.00 81.94 177 LYS A CA 1
ATOM 1423 C C . LYS A 1 177 ? -7.855 -29.139 24.111 1.00 81.94 177 LYS A C 1
ATOM 1425 O O . LYS A 1 177 ? -7.850 -29.612 22.982 1.00 81.94 177 LYS A O 1
ATOM 1430 N N . SER A 1 178 ? -7.819 -29.909 25.203 1.00 78.19 178 SER A N 1
ATOM 1431 C CA . SER A 1 178 ? -7.743 -31.379 25.128 1.00 78.19 178 SER A CA 1
ATOM 1432 C C . SER A 1 178 ? -8.983 -32.034 24.511 1.00 78.19 178 SER A C 1
ATOM 1434 O O . SER A 1 178 ? -8.886 -33.132 23.974 1.00 78.19 178 SER A O 1
ATOM 1436 N N . GLU A 1 179 ? -10.130 -31.359 24.589 1.00 79.19 179 GLU A N 1
ATOM 1437 C CA . GLU A 1 179 ? -11.411 -31.826 24.050 1.00 79.19 179 GLU A CA 1
ATOM 1438 C C . GLU A 1 179 ? -11.736 -31.196 22.682 1.00 79.19 179 GLU A C 1
ATOM 1440 O O . GLU A 1 179 ? -12.794 -31.488 22.134 1.00 79.19 179 GLU A O 1
ATOM 1445 N N . LEU A 1 180 ? -10.839 -30.364 22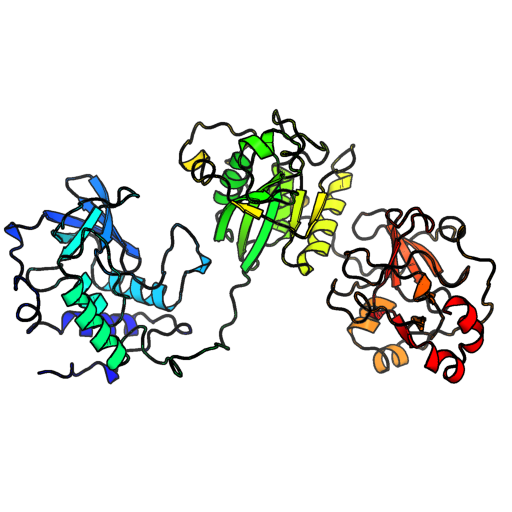.124 1.00 78.88 180 LEU A N 1
ATOM 1446 C CA . LEU A 1 180 ? -11.024 -29.636 20.861 1.00 78.88 180 LEU A CA 1
ATOM 1447 C C . LEU A 1 180 ? -12.376 -28.904 20.816 1.00 78.88 180 LEU A C 1
ATOM 1449 O O . LEU A 1 180 ? -13.199 -29.173 19.952 1.00 78.88 180 LEU A O 1
ATOM 1453 N N . ILE A 1 181 ? -12.642 -28.012 21.771 1.00 82.06 181 ILE A N 1
ATOM 1454 C CA . ILE A 1 181 ? -13.916 -27.277 21.880 1.00 82.06 181 ILE A CA 1
ATOM 1455 C C . ILE A 1 181 ? -13.755 -25.835 21.373 1.00 82.06 181 ILE A C 1
ATOM 1457 O O . ILE A 1 181 ? -12.720 -25.215 21.593 1.00 82.06 181 ILE A O 1
ATOM 1461 N N . GLY A 1 182 ? -14.782 -25.270 20.732 1.00 84.50 182 GLY A N 1
ATOM 1462 C CA . GLY A 1 182 ? -14.798 -23.852 20.350 1.00 84.50 182 GLY A CA 1
ATOM 1463 C C . GLY A 1 182 ? -13.740 -23.521 19.296 1.00 84.50 182 GLY A C 1
ATOM 1464 O O . GLY A 1 182 ? -13.672 -24.193 18.268 1.00 84.50 182 GLY A O 1
ATOM 1465 N N . ILE A 1 183 ? -12.892 -22.523 19.559 1.00 83.94 183 ILE A N 1
ATOM 1466 C CA . ILE A 1 183 ? -11.827 -22.072 18.641 1.00 83.94 183 ILE A CA 1
ATOM 1467 C C . ILE A 1 183 ? -10.742 -23.139 18.403 1.00 83.94 183 ILE A C 1
ATOM 1469 O O . ILE A 1 183 ? -9.900 -22.986 17.517 1.00 83.94 183 ILE A O 1
ATOM 1473 N N . TRP A 1 184 ? -10.773 -24.229 19.180 1.00 81.75 184 TRP A N 1
ATOM 1474 C CA . TRP A 1 184 ? -9.868 -25.373 19.072 1.00 81.75 184 TRP A CA 1
ATOM 1475 C C . TRP A 1 184 ? -10.376 -26.475 18.106 1.00 81.75 184 TRP A C 1
ATOM 1477 O O . TRP A 1 184 ? -9.651 -27.440 17.870 1.00 81.75 184 TRP A O 1
ATOM 1487 N N . GLN A 1 185 ? -11.593 -26.366 17.543 1.00 71.88 185 GLN A N 1
ATOM 1488 C CA . GLN A 1 185 ? -12.173 -27.343 16.597 1.00 71.88 185 GLN A CA 1
ATOM 1489 C C . GLN A 1 185 ? -11.563 -27.238 15.184 1.00 71.88 185 GLN A C 1
ATOM 1491 O O . GLN A 1 185 ? -11.380 -26.140 14.670 1.00 71.88 185 GLN A O 1
ATOM 1496 N N . ASN A 1 186 ? -11.309 -28.379 14.523 1.00 56.94 186 ASN A N 1
ATOM 1497 C CA . ASN A 1 186 ? -10.755 -28.477 13.156 1.00 56.94 186 ASN A CA 1
ATOM 1498 C C . ASN A 1 186 ? -9.387 -27.798 12.944 1.00 56.94 186 ASN A C 1
ATOM 1500 O O . ASN A 1 186 ? -9.138 -27.187 11.908 1.00 56.94 186 ASN A O 1
ATOM 1504 N N . GLN A 1 187 ? -8.474 -27.953 13.900 1.00 46.41 187 GLN A N 1
ATOM 1505 C CA . GLN A 1 187 ? -7.044 -27.717 13.685 1.00 46.41 187 GLN A CA 1
ATOM 1506 C C . GLN A 1 187 ? -6.449 -28.994 13.050 1.00 46.41 187 GLN A C 1
ATOM 1508 O O . GLN A 1 187 ? -6.407 -30.019 13.739 1.00 46.41 187 GLN A O 1
ATOM 1513 N N . PRO A 1 188 ? -6.043 -29.012 11.763 1.00 36.25 188 PRO A N 1
ATOM 1514 C CA . PRO A 1 188 ? -5.368 -30.164 11.176 1.00 36.25 188 PRO A CA 1
ATOM 1515 C C . PRO A 1 188 ? -3.929 -30.161 11.685 1.00 36.25 188 PRO A C 1
ATOM 1517 O O . PRO A 1 188 ? -3.041 -29.597 11.067 1.00 36.25 188 PRO A O 1
ATOM 1520 N N . ASP A 1 189 ? -3.762 -30.757 12.860 1.00 31.89 189 ASP A N 1
ATOM 1521 C CA . ASP A 1 189 ? -2.549 -30.790 13.660 1.00 31.89 189 ASP A CA 1
ATOM 1522 C C . ASP A 1 189 ? -1.987 -29.417 14.051 1.00 31.89 189 ASP A C 1
ATOM 1524 O O . ASP A 1 189 ? -1.726 -28.507 13.271 1.00 31.89 189 ASP A O 1
ATOM 1528 N N . TYR A 1 190 ? -1.750 -29.302 15.351 1.00 40.56 190 TYR A N 1
ATOM 1529 C CA . TYR A 1 190 ? -0.902 -28.304 15.974 1.00 40.56 190 TYR A CA 1
ATOM 1530 C C . TYR A 1 190 ? 0.534 -28.490 15.448 1.00 40.56 190 TYR A C 1
ATOM 1532 O O . TYR A 1 190 ? 1.360 -29.116 16.106 1.00 40.56 190 TYR A O 1
ATOM 1540 N N . ASN A 1 191 ? 0.779 -28.055 14.211 1.00 28.00 191 ASN A N 1
ATOM 1541 C CA . ASN A 1 191 ? 2.064 -27.863 13.547 1.00 28.00 191 ASN A CA 1
ATOM 1542 C C . ASN A 1 191 ? 1.820 -27.337 12.122 1.00 28.00 191 ASN A C 1
ATOM 1544 O O . ASN A 1 191 ? 1.546 -28.120 11.225 1.00 28.00 191 ASN A O 1
ATOM 1548 N N . GLY A 1 192 ? 2.013 -26.029 11.939 1.00 35.09 192 GLY A N 1
ATOM 1549 C CA . GLY A 1 192 ? 2.546 -25.445 10.703 1.00 35.09 192 GLY A CA 1
ATOM 1550 C C . GLY A 1 192 ? 1.697 -25.529 9.428 1.00 35.09 192 GLY A C 1
ATOM 1551 O O . GLY A 1 192 ? 1.598 -26.571 8.796 1.00 35.09 192 GLY A O 1
ATOM 1552 N N . ASP A 1 193 ? 1.274 -24.344 8.990 1.00 28.83 193 ASP A N 1
ATOM 1553 C CA . ASP A 1 193 ? 1.018 -23.945 7.600 1.00 28.83 193 ASP A CA 1
ATOM 1554 C C . ASP A 1 193 ? -0.372 -24.190 6.980 1.00 28.83 193 ASP A C 1
ATOM 1556 O O . ASP A 1 193 ? -0.859 -25.298 6.764 1.00 28.83 193 ASP A O 1
ATOM 1560 N N . ARG A 1 194 ? -1.001 -23.045 6.671 1.00 33.31 194 ARG A N 1
ATOM 1561 C CA . ARG A 1 194 ? -2.331 -22.826 6.087 1.00 33.31 194 ARG A CA 1
ATOM 1562 C C . ARG A 1 194 ? -2.277 -22.887 4.556 1.00 33.31 194 ARG A C 1
ATOM 1564 O O . ARG A 1 194 ? -1.311 -22.417 3.966 1.00 33.31 194 ARG A O 1
ATOM 1571 N N . ASN A 1 195 ? -3.370 -23.306 3.910 1.00 30.42 195 ASN A N 1
ATOM 1572 C CA . ASN A 1 195 ? -3.761 -22.742 2.611 1.00 30.42 195 ASN A CA 1
ATOM 1573 C C . ASN A 1 195 ? -5.249 -22.991 2.304 1.00 30.42 195 ASN A C 1
ATOM 1575 O O . ASN A 1 195 ? -5.656 -24.145 2.164 1.00 30.42 195 ASN A O 1
ATOM 1579 N N . GLY A 1 196 ? -6.043 -21.915 2.177 1.00 35.50 196 GLY A N 1
ATOM 1580 C CA . GLY A 1 196 ? -7.432 -22.003 1.706 1.00 35.50 196 GLY A CA 1
ATOM 1581 C C . GLY A 1 196 ? -8.438 -20.908 2.106 1.00 35.50 196 GLY A C 1
ATOM 1582 O O . GLY A 1 196 ? -9.612 -21.245 2.159 1.00 35.50 196 GLY A O 1
ATOM 1583 N N . ASP A 1 197 ? -8.041 -19.650 2.345 1.00 36.88 197 ASP A N 1
ATOM 1584 C CA . ASP A 1 197 ? -8.953 -18.487 2.445 1.00 36.88 197 ASP A CA 1
ATOM 1585 C C . ASP A 1 197 ? -8.618 -17.491 1.325 1.00 36.88 197 ASP A C 1
ATOM 1587 O O . ASP A 1 197 ? -7.447 -17.325 0.974 1.00 36.88 197 ASP A O 1
ATOM 1591 N N . LYS A 1 198 ? -9.615 -16.814 0.742 1.00 39.03 198 LYS A N 1
ATOM 1592 C CA . LYS A 1 198 ? -9.330 -15.694 -0.166 1.00 39.03 198 LYS A CA 1
ATOM 1593 C C . LYS A 1 198 ? -8.933 -14.498 0.704 1.00 39.03 198 LYS A C 1
ATOM 1595 O O . LYS A 1 198 ? -9.793 -13.912 1.351 1.00 39.03 198 LYS A O 1
ATOM 1600 N N . LEU A 1 199 ? -7.628 -14.221 0.758 1.00 39.31 199 LEU A N 1
ATOM 1601 C CA . LEU A 1 199 ? -7.031 -13.153 1.562 1.00 39.31 199 LEU A CA 1
ATOM 1602 C C . LEU A 1 199 ? -7.704 -11.798 1.283 1.00 39.31 199 LEU A C 1
ATOM 1604 O O . LEU A 1 199 ? -7.918 -11.453 0.121 1.00 39.31 199 LEU A O 1
ATOM 1608 N N . MET A 1 200 ? -7.980 -11.036 2.349 1.00 49.91 200 MET A N 1
ATOM 1609 C CA . MET A 1 200 ? -8.231 -9.592 2.268 1.00 49.91 200 MET A CA 1
ATOM 1610 C C . MET A 1 200 ? -7.078 -8.947 1.496 1.00 49.91 200 MET A C 1
ATOM 1612 O O . MET A 1 200 ? -5.914 -9.280 1.736 1.00 49.91 200 MET A O 1
ATOM 1616 N N . ASN A 1 201 ? -7.398 -8.048 0.565 1.00 66.44 201 ASN A N 1
ATOM 1617 C CA . ASN A 1 201 ? -6.417 -7.370 -0.277 1.00 66.44 201 ASN A CA 1
ATOM 1618 C C . ASN A 1 201 ? -5.743 -6.226 0.498 1.00 66.44 201 ASN A C 1
ATOM 1620 O O . ASN A 1 201 ? -5.793 -5.059 0.109 1.00 66.44 201 ASN A O 1
ATOM 1624 N N . LYS A 1 202 ? -5.158 -6.573 1.651 1.00 79.31 202 LYS A N 1
ATOM 1625 C CA . LYS A 1 202 ? -4.413 -5.652 2.501 1.00 79.31 202 LYS A CA 1
ATOM 1626 C C . LYS A 1 202 ? -3.194 -5.170 1.726 1.00 79.31 202 LYS A C 1
ATOM 1628 O O . LYS A 1 202 ? -2.338 -5.973 1.350 1.00 79.31 202 LYS A O 1
ATOM 1633 N N . LYS A 1 203 ? -3.087 -3.859 1.565 1.00 84.62 203 LYS A N 1
ATOM 1634 C CA . LYS A 1 203 ? -1.896 -3.188 1.059 1.00 84.62 203 LYS A CA 1
ATOM 1635 C C . LYS A 1 203 ? -1.358 -2.213 2.094 1.00 84.62 203 LYS A C 1
ATOM 1637 O O . LYS A 1 203 ? -2.076 -1.749 2.979 1.00 84.62 203 LYS A O 1
ATOM 1642 N N . THR A 1 204 ? -0.070 -1.918 1.978 1.00 91.06 204 THR A N 1
ATOM 1643 C CA . THR A 1 204 ? 0.619 -0.959 2.838 1.00 91.06 204 THR A CA 1
ATOM 1644 C C . THR A 1 204 ? 1.391 0.020 1.970 1.00 91.06 204 THR A C 1
ATOM 1646 O O . THR A 1 204 ? 2.150 -0.389 1.094 1.00 91.06 204 THR A O 1
ATOM 1649 N N . ILE A 1 205 ? 1.221 1.311 2.238 1.00 96.62 205 ILE A N 1
ATOM 1650 C CA . ILE A 1 205 ? 1.935 2.396 1.564 1.00 96.62 205 ILE A CA 1
ATOM 1651 C C . ILE A 1 205 ? 2.424 3.406 2.599 1.00 96.62 205 ILE A C 1
ATOM 1653 O O . ILE A 1 205 ? 1.801 3.587 3.645 1.00 96.62 205 ILE A O 1
ATOM 1657 N N . TYR A 1 206 ? 3.546 4.062 2.319 1.00 98.50 206 TYR A N 1
ATOM 1658 C CA . TYR A 1 206 ? 4.162 5.025 3.221 1.00 98.50 206 TYR A CA 1
ATOM 1659 C C . TYR A 1 206 ? 4.161 6.409 2.576 1.00 98.50 206 TYR A C 1
ATOM 1661 O O . TYR A 1 206 ? 4.646 6.585 1.461 1.00 98.50 206 TYR A O 1
ATOM 1669 N N . LEU A 1 207 ? 3.597 7.400 3.261 1.00 98.69 207 LEU A N 1
ATOM 1670 C CA . LEU A 1 207 ? 3.334 8.729 2.714 1.00 98.69 207 LEU A CA 1
ATOM 1671 C C . LEU A 1 207 ? 3.998 9.801 3.581 1.00 98.69 207 LEU A C 1
ATOM 1673 O O . LEU A 1 207 ? 3.627 9.996 4.738 1.00 98.69 207 LEU A O 1
ATOM 1677 N N . ALA A 1 208 ? 4.962 10.520 3.014 1.00 98.25 208 ALA A N 1
ATOM 1678 C CA . ALA A 1 208 ? 5.604 11.674 3.631 1.00 98.25 208 ALA A CA 1
ATOM 1679 C C . ALA A 1 208 ? 5.019 12.959 3.046 1.00 98.25 208 ALA A C 1
ATOM 1681 O O . ALA A 1 208 ? 5.171 13.236 1.860 1.00 98.25 208 ALA A O 1
ATOM 1682 N N . GLY A 1 209 ? 4.324 13.741 3.869 1.00 96.62 209 GLY A N 1
ATOM 1683 C CA . GLY A 1 209 ? 3.559 14.913 3.430 1.00 96.62 209 GLY A CA 1
ATOM 1684 C C . GLY A 1 209 ? 3.814 16.162 4.265 1.00 96.62 209 GLY A C 1
ATOM 1685 O O . GLY A 1 209 ? 2.937 17.015 4.357 1.00 96.62 209 GLY A O 1
ATOM 1686 N N . GLY A 1 210 ? 4.983 16.266 4.902 1.00 96.25 210 GLY A N 1
ATOM 1687 C CA . GLY A 1 210 ? 5.265 17.276 5.922 1.00 96.25 210 GLY A CA 1
ATOM 1688 C C . GLY A 1 210 ? 5.069 16.717 7.328 1.00 96.25 210 GLY A C 1
ATOM 1689 O O . GLY A 1 210 ? 5.301 15.533 7.545 1.00 96.25 210 GLY A O 1
ATOM 1690 N N . CYS A 1 211 ? 4.647 17.561 8.276 1.00 96.69 211 CYS A N 1
ATOM 1691 C CA . CYS A 1 211 ? 4.377 17.122 9.648 1.00 96.69 211 CYS A CA 1
ATOM 1692 C C . CYS A 1 211 ? 3.352 15.974 9.675 1.00 96.69 211 CYS A C 1
ATOM 1694 O O . CYS A 1 211 ? 2.184 16.166 9.312 1.00 96.69 211 CYS A O 1
ATOM 1696 N N . PHE A 1 212 ? 3.773 14.795 10.140 1.00 97.62 212 PHE A N 1
ATOM 1697 C CA . PHE A 1 212 ? 2.971 13.570 10.046 1.00 97.62 212 PHE A CA 1
ATOM 1698 C C . PHE A 1 212 ? 1.679 13.581 10.886 1.00 97.62 212 PHE A C 1
ATOM 1700 O O . PHE A 1 212 ? 0.774 12.805 10.601 1.00 97.62 212 PHE A O 1
ATOM 1707 N N . TRP A 1 213 ? 1.523 14.509 11.843 1.00 96.88 213 TRP A N 1
ATOM 1708 C CA . TRP A 1 213 ? 0.350 14.600 12.721 1.00 96.88 213 TRP A CA 1
ATOM 1709 C C . TRP A 1 213 ? -0.906 14.937 11.929 1.00 96.88 213 TRP A C 1
ATOM 1711 O O . TRP A 1 213 ? -1.974 14.372 12.147 1.00 96.88 213 TRP A O 1
ATOM 1721 N N . GLY A 1 214 ? -0.771 15.883 10.996 1.00 95.19 214 GLY A N 1
ATOM 1722 C CA . GLY A 1 214 ? -1.868 16.268 10.121 1.00 95.19 214 GLY A CA 1
ATOM 1723 C C . GLY A 1 214 ? -2.153 15.215 9.055 1.00 95.19 214 GLY A C 1
ATOM 1724 O O . GLY A 1 214 ? -3.305 15.063 8.664 1.00 95.19 214 GLY A O 1
ATOM 1725 N N . VAL A 1 215 ? -1.125 14.492 8.597 1.00 97.81 215 VAL A N 1
ATOM 1726 C CA . VAL A 1 215 ? -1.266 13.434 7.587 1.00 97.81 215 VAL A CA 1
ATOM 1727 C C . VAL A 1 215 ? -2.004 12.234 8.188 1.00 97.81 215 VAL A C 1
ATOM 1729 O O . VAL A 1 215 ? -3.012 11.810 7.631 1.00 97.81 215 VAL A O 1
ATOM 1732 N N . GLU A 1 216 ? -1.577 11.751 9.356 1.00 97.50 216 GLU A N 1
ATOM 1733 C CA . GLU A 1 216 ? -2.243 10.684 10.119 1.00 97.50 216 GLU A CA 1
ATOM 1734 C C . GLU A 1 216 ? -3.699 11.049 10.432 1.00 97.50 216 GLU A C 1
ATOM 1736 O O . GLU A 1 216 ? -4.616 10.362 9.983 1.00 97.50 216 GLU A O 1
ATOM 1741 N N . GLY A 1 217 ? -3.930 12.198 11.080 1.00 89.94 217 GLY A N 1
ATOM 1742 C CA . GLY A 1 217 ? -5.281 12.640 11.432 1.00 89.94 217 GLY A CA 1
ATOM 1743 C C . GLY A 1 217 ? -6.191 12.906 10.224 1.00 89.94 217 GLY A C 1
ATOM 1744 O O . GLY A 1 217 ? -7.414 12.923 10.366 1.00 89.94 217 GLY A O 1
ATOM 1745 N N . TYR A 1 218 ? -5.629 13.121 9.030 1.00 97.38 218 TYR A N 1
ATOM 1746 C CA . TYR A 1 218 ? -6.400 13.206 7.790 1.00 97.38 218 TYR A CA 1
ATOM 1747 C C . TYR A 1 218 ? -6.860 11.821 7.322 1.00 97.38 218 TYR A C 1
ATOM 1749 O O . TYR A 1 218 ? -8.045 11.637 7.046 1.00 97.38 218 TYR A O 1
ATOM 1757 N N . TYR A 1 219 ? -5.946 10.847 7.253 1.00 94.69 219 TYR A N 1
ATOM 1758 C CA . TYR A 1 219 ? -6.262 9.489 6.799 1.00 94.69 219 TYR A CA 1
ATOM 1759 C C . TYR A 1 219 ? -7.158 8.728 7.782 1.00 94.69 219 TYR A C 1
ATOM 1761 O O . TYR A 1 219 ? -8.060 8.026 7.336 1.00 94.69 219 TYR A O 1
ATOM 1769 N N . GLN A 1 220 ? -7.012 8.947 9.092 1.00 87.88 220 GLN A N 1
ATOM 1770 C CA . GLN A 1 220 ? -7.894 8.372 10.121 1.00 87.88 220 GLN A CA 1
ATOM 1771 C C . GLN A 1 220 ? -9.370 8.785 9.969 1.00 87.88 220 GLN A C 1
ATOM 1773 O O . GLN A 1 220 ? -10.266 8.110 10.471 1.00 87.88 220 GLN A O 1
ATOM 1778 N N . ARG A 1 221 ? -9.653 9.895 9.274 1.00 85.44 221 ARG A N 1
ATOM 1779 C CA . ARG A 1 221 ? -11.028 10.354 9.008 1.00 85.44 221 ARG A CA 1
ATOM 1780 C C . ARG A 1 221 ? -11.661 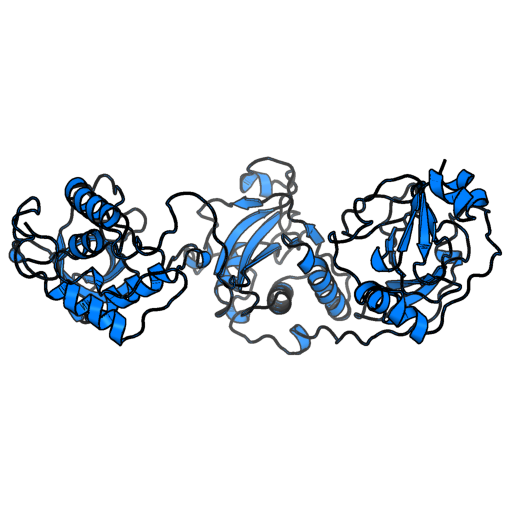9.726 7.768 1.00 85.44 221 ARG A C 1
ATOM 1782 O O . ARG A 1 221 ? -12.863 9.897 7.556 1.00 85.44 221 ARG A O 1
ATOM 1789 N N . ILE A 1 222 ? -10.892 9.024 6.937 1.00 80.00 222 ILE A N 1
ATOM 1790 C CA . ILE A 1 222 ? -11.433 8.328 5.769 1.00 80.00 222 ILE A CA 1
ATOM 1791 C C . ILE A 1 222 ? -12.248 7.130 6.268 1.00 80.00 222 ILE A C 1
ATOM 1793 O O . ILE A 1 222 ? -11.721 6.214 6.884 1.00 80.00 222 ILE A O 1
ATOM 1797 N N . GLN A 1 223 ? -13.557 7.150 6.013 1.00 64.44 223 GLN A N 1
ATOM 1798 C CA . GLN A 1 223 ? -14.515 6.245 6.665 1.00 64.44 223 GLN A CA 1
ATOM 1799 C C . GLN A 1 223 ? -14.432 4.780 6.213 1.00 64.44 223 GLN A C 1
ATOM 1801 O O . GLN A 1 223 ? -14.993 3.916 6.881 1.00 64.44 223 GLN A O 1
ATOM 1806 N N . THR A 1 224 ? -13.817 4.501 5.063 1.00 71.44 224 THR A N 1
ATOM 1807 C CA . THR A 1 224 ? -13.812 3.170 4.444 1.00 71.44 224 THR A CA 1
ATOM 1808 C C . THR A 1 224 ? -12.433 2.817 3.914 1.00 71.44 224 THR A C 1
ATOM 1810 O O . THR A 1 224 ? -11.803 3.628 3.237 1.00 71.44 224 THR A O 1
ATOM 1813 N N . GLY A 1 225 ? -12.002 1.585 4.179 1.00 63.94 225 GLY A N 1
ATOM 1814 C CA . GLY A 1 225 ? -10.802 0.985 3.606 1.00 63.94 225 GLY A CA 1
ATOM 1815 C C . GLY A 1 225 ? -9.478 1.341 4.282 1.00 63.94 225 GLY A C 1
ATOM 1816 O O . GLY A 1 225 ? -8.502 0.674 3.980 1.00 63.94 225 GLY A O 1
ATOM 1817 N N . VAL A 1 226 ? -9.404 2.303 5.207 1.00 74.88 226 VAL A N 1
ATOM 1818 C CA . VAL A 1 226 ? -8.219 2.474 6.075 1.00 74.88 226 VAL A CA 1
ATOM 1819 C C . VAL A 1 226 ? -8.290 1.464 7.221 1.00 74.88 226 VAL A C 1
ATOM 1821 O O . VAL A 1 226 ? -9.281 1.452 7.939 1.00 74.88 226 VAL A O 1
ATOM 1824 N N . LEU A 1 227 ? -7.250 0.641 7.383 1.00 66.69 227 LEU A N 1
ATOM 1825 C CA . LEU A 1 227 ? -7.182 -0.449 8.370 1.00 66.69 227 LEU A CA 1
ATOM 1826 C C . LEU A 1 227 ? -6.303 -0.097 9.577 1.00 66.69 227 LEU A C 1
ATOM 1828 O O . LEU A 1 227 ? -6.598 -0.492 10.703 1.00 66.69 227 LEU A O 1
ATOM 1832 N N . ASN A 1 228 ? -5.189 0.602 9.337 1.00 80.44 228 ASN A N 1
ATOM 1833 C CA . ASN A 1 228 ? -4.274 1.061 10.381 1.00 80.44 228 ASN A CA 1
ATOM 1834 C C . ASN A 1 228 ? -3.441 2.260 9.900 1.00 80.44 228 ASN A C 1
ATOM 1836 O O . ASN A 1 228 ? -3.121 2.381 8.713 1.00 80.44 228 ASN A O 1
ATOM 1840 N N . THR A 1 229 ? -3.054 3.119 10.840 1.00 83.25 229 THR A N 1
ATOM 1841 C CA . THR A 1 229 ? -2.171 4.267 10.624 1.00 83.25 229 THR A CA 1
ATOM 1842 C C . THR A 1 229 ? -1.117 4.314 11.718 1.00 83.25 229 THR A C 1
ATOM 1844 O O . THR A 1 229 ? -1.464 4.270 12.893 1.00 83.25 229 THR A O 1
ATOM 1847 N N . GLU A 1 230 ? 0.149 4.456 11.343 1.00 90.25 230 GLU A N 1
ATOM 1848 C CA . GLU A 1 230 ? 1.261 4.638 12.284 1.00 90.25 230 GLU A CA 1
ATOM 1849 C C . GLU A 1 230 ? 2.196 5.724 11.752 1.00 90.25 230 GLU A C 1
ATOM 1851 O O . GLU A 1 230 ? 2.475 5.777 10.553 1.00 90.25 230 GLU A O 1
ATOM 1856 N N . VAL A 1 231 ? 2.725 6.582 12.621 1.00 97.44 231 VAL A N 1
ATOM 1857 C CA . VAL A 1 231 ? 3.699 7.608 12.221 1.00 97.44 231 VAL A CA 1
ATOM 1858 C C . VAL A 1 231 ? 5.123 7.230 12.604 1.00 97.44 231 VAL A C 1
ATOM 1860 O O . VAL A 1 231 ? 5.376 6.599 13.631 1.00 97.44 231 VAL A O 1
ATOM 1863 N N . GLY A 1 232 ? 6.081 7.627 11.772 1.00 97.12 232 GLY A N 1
ATOM 1864 C CA . GLY A 1 232 ? 7.480 7.285 11.979 1.00 97.12 232 GLY A CA 1
ATOM 1865 C C . GLY A 1 232 ? 8.436 7.976 11.023 1.00 97.12 232 GLY A C 1
ATOM 1866 O O . GLY A 1 232 ? 8.109 8.974 10.375 1.00 97.12 232 GLY A O 1
ATOM 1867 N N . TYR A 1 233 ? 9.643 7.427 10.967 1.00 97.69 233 TYR A N 1
ATOM 1868 C CA . TYR A 1 233 ? 10.783 7.977 10.249 1.00 97.69 233 TYR A CA 1
ATOM 1869 C C . TYR A 1 233 ? 11.234 6.996 9.166 1.00 97.69 233 TYR A C 1
ATOM 1871 O O . TYR A 1 233 ? 11.705 5.903 9.486 1.00 97.69 233 TYR A O 1
ATOM 1879 N N . ALA A 1 234 ? 11.121 7.384 7.891 1.00 96.06 234 ALA A N 1
ATOM 1880 C CA . ALA A 1 234 ? 11.453 6.522 6.752 1.00 96.06 234 ALA A CA 1
ATOM 1881 C C . ALA A 1 234 ? 12.743 6.922 6.017 1.00 96.06 234 ALA A C 1
ATOM 1883 O O . ALA A 1 234 ? 13.111 8.099 5.976 1.00 96.06 234 ALA A O 1
ATOM 1884 N N . ASN A 1 235 ? 13.393 5.929 5.407 1.00 91.12 235 ASN A N 1
ATOM 1885 C CA . ASN A 1 235 ? 14.475 6.047 4.420 1.00 91.12 235 ASN A CA 1
ATOM 1886 C C . ASN A 1 235 ? 15.698 6.882 4.851 1.00 91.12 235 ASN A C 1
ATOM 1888 O O . ASN A 1 235 ? 16.290 7.627 4.065 1.00 91.12 235 ASN A O 1
ATOM 1892 N N . GLY A 1 236 ? 16.111 6.731 6.110 1.00 92.12 236 GLY A N 1
ATOM 1893 C CA . GLY A 1 236 ? 17.315 7.356 6.660 1.00 92.12 236 GLY A CA 1
ATOM 1894 C C . GLY A 1 236 ? 18.508 6.408 6.787 1.00 92.12 236 GLY A C 1
ATOM 1895 O O . GLY A 1 236 ? 18.451 5.226 6.452 1.00 92.12 236 GLY A O 1
ATOM 1896 N N . LYS A 1 237 ? 19.632 6.943 7.271 1.00 89.00 237 LYS A N 1
ATOM 1897 C CA . LYS A 1 237 ? 20.937 6.252 7.290 1.00 89.00 237 LYS A CA 1
ATOM 1898 C C . LYS A 1 237 ? 21.362 5.738 8.666 1.00 89.00 237 LYS A C 1
ATOM 1900 O O . LYS A 1 237 ? 22.322 4.976 8.748 1.00 89.00 237 LYS A O 1
ATOM 1905 N N . THR A 1 238 ? 20.710 6.181 9.738 1.00 87.56 238 THR A N 1
ATOM 1906 C CA . THR A 1 238 ? 21.037 5.794 11.120 1.00 87.56 238 THR A CA 1
ATOM 1907 C C . THR A 1 238 ? 20.063 4.744 11.648 1.00 87.56 238 THR A C 1
ATOM 1909 O O . THR A 1 238 ? 18.972 4.569 11.115 1.00 87.56 238 THR A O 1
ATOM 1912 N N . GLU A 1 239 ? 20.458 4.023 12.693 1.00 90.44 239 GLU A N 1
ATOM 1913 C CA . GLU A 1 239 ? 19.622 2.997 13.321 1.00 90.44 239 GLU A CA 1
ATOM 1914 C C . GLU A 1 239 ? 18.798 3.614 14.459 1.00 90.44 239 GLU A C 1
ATOM 1916 O O . GLU A 1 239 ? 19.356 4.329 15.289 1.00 90.44 239 GLU A O 1
ATOM 1921 N N . ASN A 1 240 ? 17.490 3.341 14.484 1.00 87.44 240 ASN A N 1
ATOM 1922 C CA . ASN A 1 240 ? 16.536 3.752 15.522 1.00 87.44 240 ASN A CA 1
ATOM 1923 C C . ASN A 1 240 ? 16.641 5.235 15.954 1.00 87.44 240 ASN A C 1
ATOM 1925 O O . ASN A 1 240 ? 16.970 5.512 17.112 1.00 87.44 240 ASN A O 1
ATOM 1929 N N . PRO A 1 241 ? 16.418 6.191 15.029 1.00 92.44 241 PRO A N 1
ATOM 1930 C CA . PRO A 1 241 ? 16.573 7.614 15.306 1.00 92.44 241 PRO A CA 1
ATOM 1931 C C . PRO A 1 241 ? 15.501 8.126 16.279 1.00 92.44 241 PRO A C 1
ATOM 1933 O O . PRO A 1 241 ? 14.348 7.703 16.247 1.00 92.44 241 PRO A O 1
ATOM 1936 N N . THR A 1 242 ? 15.865 9.106 17.097 1.00 92.12 242 THR A N 1
ATOM 1937 C CA . THR A 1 242 ? 14.910 9.896 17.888 1.00 92.12 242 THR A CA 1
ATOM 1938 C C . THR A 1 242 ? 14.370 11.078 17.086 1.00 92.12 242 THR A C 1
ATOM 1940 O O . THR A 1 242 ? 15.043 11.581 16.178 1.00 92.12 242 THR A O 1
ATOM 1943 N N . TYR A 1 243 ? 13.211 11.620 17.480 1.00 91.88 243 TYR A N 1
ATOM 1944 C CA . TYR A 1 243 ? 12.644 12.824 16.853 1.00 91.88 243 TYR A CA 1
ATOM 1945 C C . TYR A 1 243 ? 13.650 13.988 16.760 1.00 91.88 243 TYR A C 1
ATOM 1947 O O . TYR A 1 243 ? 13.723 14.708 15.763 1.00 91.88 243 TYR A O 1
ATOM 1955 N N . GLN A 1 244 ? 14.470 14.164 17.803 1.00 91.00 244 GLN A N 1
ATOM 1956 C CA . GLN A 1 244 ? 15.473 15.231 17.881 1.00 91.00 244 GLN A CA 1
ATOM 1957 C C . GLN A 1 244 ? 16.598 15.054 16.856 1.00 91.00 244 GLN A C 1
ATOM 1959 O O . GLN A 1 244 ? 17.074 16.041 16.297 1.00 91.00 244 GLN A O 1
ATOM 1964 N N . GLU A 1 245 ? 17.014 13.815 16.599 1.00 90.69 245 GLU A N 1
ATOM 1965 C CA . GLU A 1 245 ? 18.044 13.504 15.606 1.00 90.69 245 GLU A CA 1
ATOM 1966 C C . GLU A 1 245 ? 17.512 13.689 14.185 1.00 90.69 245 GLU A C 1
ATOM 1968 O O . GLU A 1 245 ? 18.203 14.268 13.347 1.00 90.69 245 GLU A O 1
ATOM 1973 N N . VAL A 1 246 ? 16.265 13.279 13.927 1.00 92.38 246 VAL A N 1
ATOM 1974 C CA . VAL A 1 246 ? 15.589 13.515 12.641 1.00 92.38 246 VAL A CA 1
ATOM 1975 C C . VAL A 1 246 ? 15.433 15.011 12.373 1.00 92.38 246 VAL A C 1
ATOM 1977 O O . VAL A 1 246 ? 15.839 15.489 11.315 1.00 92.38 246 VAL A O 1
ATOM 1980 N N . CYS A 1 247 ? 14.961 15.780 13.358 1.00 87.94 247 CYS A N 1
ATOM 1981 C CA . CYS A 1 247 ? 14.856 17.236 13.245 1.00 87.94 247 CYS A CA 1
ATOM 1982 C C . CYS A 1 247 ? 16.210 17.945 13.073 1.00 87.94 247 CYS A C 1
ATOM 1984 O O . CYS A 1 247 ? 16.246 19.084 12.604 1.00 87.94 247 CYS A O 1
ATOM 1986 N N . GLY A 1 248 ? 17.319 17.296 13.445 1.00 85.31 248 GLY A N 1
ATOM 1987 C CA . GLY A 1 248 ? 18.674 17.791 13.203 1.00 85.31 248 GLY A CA 1
ATOM 1988 C C . GLY A 1 248 ? 19.075 17.794 11.721 1.00 85.31 248 GLY A C 1
ATOM 1989 O O . GLY A 1 248 ? 19.971 18.546 11.350 1.00 85.31 248 GLY A O 1
ATOM 1990 N N . GLY A 1 249 ? 18.402 17.000 10.877 1.00 80.75 249 GLY A N 1
ATOM 1991 C CA . GLY A 1 249 ? 18.543 16.991 9.414 1.00 80.75 249 GLY A CA 1
ATOM 1992 C C . GLY A 1 249 ? 19.655 16.098 8.846 1.00 80.75 249 GLY A C 1
ATOM 1993 O O . GLY A 1 249 ? 19.639 15.792 7.654 1.00 80.75 249 GLY A O 1
ATOM 1994 N N . ASP A 1 250 ? 20.589 15.624 9.674 1.00 85.69 250 ASP A N 1
ATOM 1995 C CA . ASP A 1 250 ? 21.763 14.858 9.218 1.00 85.69 250 ASP A CA 1
ATOM 1996 C C . ASP A 1 250 ? 21.493 13.354 9.012 1.00 85.69 250 ASP A C 1
ATOM 1998 O O . ASP A 1 250 ? 22.293 12.648 8.394 1.00 85.69 250 ASP A O 1
ATOM 2002 N N . THR A 1 251 ? 20.369 12.838 9.515 1.00 90.56 251 THR A N 1
ATOM 2003 C CA . THR A 1 251 ? 20.056 11.399 9.473 1.00 90.56 251 THR A CA 1
ATOM 2004 C C . THR A 1 251 ? 19.484 10.940 8.128 1.00 90.56 251 THR A C 1
ATOM 2006 O O . THR A 1 251 ? 19.552 9.755 7.800 1.00 90.56 251 THR A O 1
ATOM 2009 N N . GLY A 1 252 ? 18.940 11.869 7.334 1.00 91.44 252 GLY A N 1
ATOM 2010 C CA . GLY A 1 252 ? 18.278 11.602 6.052 1.00 91.44 252 GLY A CA 1
ATOM 2011 C C . GLY A 1 252 ? 16.832 11.099 6.158 1.00 91.44 252 GLY A C 1
ATOM 2012 O O . GLY A 1 252 ? 16.170 10.996 5.125 1.00 91.44 252 GLY A O 1
ATOM 2013 N N . PHE A 1 253 ? 16.338 10.835 7.372 1.00 96.88 253 PHE A N 1
ATOM 2014 C CA . PHE A 1 253 ? 14.971 10.371 7.609 1.00 96.88 253 PHE A CA 1
ATOM 2015 C C . PHE A 1 253 ? 13.906 11.410 7.236 1.00 96.88 253 PHE A C 1
ATOM 2017 O O . PHE A 1 253 ? 14.164 12.616 7.256 1.00 96.88 253 PHE A O 1
ATOM 2024 N N . VAL A 1 254 ? 12.702 10.920 6.937 1.00 97.06 254 VAL A N 1
ATOM 2025 C CA . VAL A 1 254 ? 11.507 11.727 6.633 1.00 97.06 254 VAL A CA 1
ATOM 2026 C C . VAL A 1 254 ? 10.369 11.361 7.562 1.00 97.06 254 VAL A C 1
ATOM 2028 O O . VAL A 1 254 ? 10.127 10.174 7.790 1.00 97.06 254 VAL A O 1
ATOM 2031 N N . GLU A 1 255 ? 9.643 12.361 8.053 1.00 98.31 255 GLU A N 1
ATOM 2032 C CA . GLU A 1 255 ? 8.377 12.135 8.748 1.00 98.31 255 GLU A CA 1
ATOM 2033 C C . GLU A 1 255 ? 7.360 11.509 7.794 1.00 98.31 255 GLU A C 1
ATOM 2035 O O . GLU A 1 255 ? 7.053 12.051 6.732 1.00 98.31 255 GLU A O 1
ATOM 2040 N N . THR A 1 256 ? 6.871 10.328 8.161 1.00 98.62 256 THR A N 1
ATOM 2041 C CA . THR A 1 256 ? 6.131 9.453 7.254 1.00 98.62 256 THR A CA 1
ATOM 2042 C C . THR A 1 256 ? 4.968 8.788 7.979 1.00 98.62 256 THR A C 1
ATOM 2044 O O . THR A 1 256 ? 5.133 8.281 9.087 1.00 98.62 256 THR A O 1
ATOM 2047 N N . LEU A 1 257 ? 3.805 8.758 7.330 1.00 98.69 257 LEU A N 1
ATOM 2048 C CA . LEU A 1 257 ? 2.671 7.915 7.698 1.00 98.69 257 LEU A CA 1
ATOM 2049 C C . LEU A 1 257 ? 2.845 6.536 7.054 1.00 98.69 257 LEU A C 1
ATOM 2051 O O . LEU A 1 257 ? 2.937 6.452 5.834 1.00 98.69 257 LEU A O 1
ATOM 2055 N N . LYS A 1 258 ? 2.821 5.465 7.842 1.00 97.88 258 LYS A N 1
ATOM 2056 C CA . LYS A 1 258 ? 2.525 4.106 7.387 1.00 97.88 258 LYS A CA 1
ATOM 2057 C C . LYS A 1 258 ? 1.009 3.937 7.350 1.00 97.88 258 LYS A C 1
ATOM 2059 O O . LYS A 1 258 ? 0.352 4.036 8.383 1.00 97.88 258 LYS A O 1
ATOM 2064 N N . LEU A 1 259 ? 0.467 3.684 6.166 1.00 96.69 259 LEU A N 1
ATOM 2065 C CA . LEU A 1 259 ? -0.954 3.456 5.942 1.00 96.69 259 LEU A CA 1
ATOM 2066 C C . LEU A 1 259 ? -1.171 2.008 5.518 1.00 96.69 259 LEU A C 1
ATOM 2068 O O . LEU A 1 259 ? -0.681 1.586 4.471 1.00 96.69 259 LEU A O 1
ATOM 2072 N N . GLU A 1 260 ? -1.938 1.264 6.304 1.00 86.44 260 GLU A N 1
ATOM 2073 C CA . GLU A 1 260 ? -2.451 -0.045 5.915 1.00 86.44 260 GLU A CA 1
ATOM 2074 C C . GLU A 1 260 ? -3.911 0.108 5.503 1.00 86.44 260 GLU A C 1
ATOM 2076 O O . GLU A 1 260 ? -4.697 0.737 6.213 1.00 86.44 260 GLU A O 1
ATOM 2081 N N . TYR A 1 261 ? -4.271 -0.436 4.344 1.00 80.12 261 TYR A N 1
ATOM 2082 C CA . TYR A 1 261 ? -5.587 -0.239 3.752 1.00 80.12 261 TYR A CA 1
ATOM 2083 C C . TYR A 1 261 ? -6.073 -1.489 3.008 1.00 80.12 261 TYR A C 1
ATOM 2085 O O . TYR A 1 261 ? -5.276 -2.302 2.537 1.00 80.12 261 TYR A O 1
ATOM 2093 N N . ASP A 1 262 ? -7.390 -1.653 2.913 1.00 80.12 262 ASP A N 1
ATOM 2094 C CA . ASP A 1 262 ? -8.045 -2.677 2.102 1.00 80.12 262 ASP A CA 1
ATOM 2095 C C . ASP A 1 262 ? -8.226 -2.140 0.681 1.00 80.12 262 ASP A C 1
ATOM 2097 O O . ASP A 1 262 ? -9.083 -1.286 0.430 1.00 80.12 262 ASP A O 1
ATOM 2101 N N . ALA A 1 263 ? -7.423 -2.644 -0.257 1.00 77.38 263 ALA A N 1
ATOM 2102 C CA . ALA A 1 263 ? -7.421 -2.182 -1.641 1.00 77.38 263 ALA A CA 1
ATOM 2103 C C . ALA A 1 263 ? -8.722 -2.501 -2.403 1.00 77.38 263 ALA A C 1
ATOM 2105 O O . ALA A 1 263 ? -8.941 -1.943 -3.480 1.00 77.38 263 ALA A O 1
ATOM 2106 N N . ASP A 1 264 ? -9.604 -3.344 -1.850 1.00 69.62 264 ASP A N 1
ATOM 2107 C CA . ASP A 1 264 ? -10.942 -3.576 -2.403 1.00 69.62 264 ASP A CA 1
ATOM 2108 C C . ASP A 1 264 ? -11.949 -2.476 -1.990 1.00 69.62 264 ASP A C 1
ATOM 2110 O O . ASP A 1 264 ? -12.990 -2.324 -2.637 1.00 69.62 264 ASP A O 1
ATOM 2114 N N . GLN A 1 265 ? -11.651 -1.690 -0.944 1.00 72.25 265 GLN A N 1
ATOM 2115 C CA . GLN A 1 265 ? -12.506 -0.610 -0.418 1.00 72.25 265 GLN A CA 1
ATOM 2116 C C . GLN A 1 265 ? -11.926 0.796 -0.610 1.00 72.25 265 GLN A C 1
ATOM 2118 O O . GLN A 1 265 ? -12.690 1.750 -0.756 1.00 72.25 265 GLN A O 1
ATOM 2123 N N . LEU A 1 266 ? -10.599 0.926 -0.593 1.00 83.75 266 LEU A N 1
ATOM 2124 C CA . LEU A 1 266 ? -9.868 2.165 -0.828 1.00 83.75 266 LEU A CA 1
ATOM 2125 C C . LEU A 1 266 ? -8.726 1.870 -1.800 1.00 83.75 266 LEU A C 1
ATOM 2127 O O . LEU A 1 266 ? -7.713 1.291 -1.429 1.00 83.75 266 LEU A O 1
ATOM 2131 N N . SER A 1 267 ? -8.886 2.241 -3.064 1.00 88.56 267 SER A N 1
ATOM 2132 C CA . SER A 1 267 ? -7.861 1.981 -4.076 1.00 88.56 267 SER A CA 1
ATOM 2133 C C . SER A 1 267 ? -6.609 2.837 -3.856 1.00 88.56 267 SER A C 1
ATOM 2135 O O . SER A 1 267 ? -6.681 3.953 -3.336 1.00 88.56 267 SER A O 1
ATOM 2137 N N . LEU A 1 268 ? -5.455 2.365 -4.338 1.00 90.94 268 LEU A N 1
ATOM 2138 C CA . LEU A 1 268 ? -4.207 3.136 -4.319 1.00 90.94 268 LEU A CA 1
ATOM 2139 C C . LEU A 1 268 ? -4.381 4.516 -4.977 1.00 90.94 268 LEU A C 1
ATOM 2141 O O . LEU A 1 268 ? -3.926 5.527 -4.448 1.00 90.94 268 LEU A O 1
ATOM 2145 N N . ARG A 1 269 ? -5.117 4.597 -6.087 1.00 89.94 269 ARG A N 1
ATOM 2146 C CA . ARG A 1 269 ? -5.489 5.870 -6.718 1.00 89.94 269 ARG A CA 1
ATOM 2147 C C . ARG A 1 269 ? -6.225 6.835 -5.788 1.00 89.94 269 ARG A C 1
ATOM 2149 O O . ARG A 1 269 ? -5.944 8.031 -5.820 1.00 89.94 269 ARG A O 1
ATOM 2156 N N . GLU A 1 270 ? -7.177 6.348 -4.996 1.00 93.56 270 GLU A N 1
ATOM 2157 C CA . GLU A 1 270 ? -7.905 7.174 -4.026 1.00 93.56 270 GLU A CA 1
ATOM 2158 C C . GLU A 1 270 ? -6.976 7.650 -2.909 1.00 93.56 270 GLU A C 1
ATOM 2160 O O . GLU A 1 270 ? -7.000 8.835 -2.573 1.00 93.56 270 GLU A O 1
ATOM 2165 N N . VAL A 1 271 ? -6.090 6.777 -2.415 1.00 97.81 271 VAL A N 1
ATOM 2166 C CA . VAL A 1 271 ? -5.025 7.152 -1.470 1.00 97.81 271 VAL A CA 1
ATOM 2167 C C . VAL A 1 271 ? -4.175 8.291 -2.046 1.00 97.81 271 VAL A C 1
ATOM 2169 O O . VAL A 1 271 ? -4.045 9.353 -1.443 1.00 97.81 271 VAL A O 1
ATOM 2172 N N . LEU A 1 272 ? -3.651 8.145 -3.261 1.00 97.12 272 LEU A N 1
ATOM 2173 C CA . LEU A 1 272 ? -2.810 9.171 -3.886 1.00 97.12 272 LEU A CA 1
ATOM 2174 C C . LEU A 1 272 ? -3.564 10.485 -4.143 1.00 97.12 272 LEU A C 1
ATOM 2176 O O . LEU A 1 272 ? -2.995 11.572 -4.006 1.00 97.12 272 LEU A O 1
ATOM 2180 N N . ALA A 1 273 ? -4.855 10.413 -4.465 1.00 96.19 273 ALA A N 1
ATOM 2181 C CA . ALA A 1 273 ? -5.694 11.595 -4.611 1.00 96.19 273 ALA A CA 1
ATOM 2182 C C . ALA A 1 273 ? -5.896 12.348 -3.299 1.00 96.19 273 ALA A C 1
ATOM 2184 O O . ALA A 1 273 ? -5.766 13.575 -3.268 1.00 96.19 273 ALA A O 1
ATOM 2185 N N . HIS A 1 274 ? -6.118 11.622 -2.210 1.00 97.81 274 HIS A N 1
ATOM 2186 C CA . HIS A 1 274 ? -6.131 12.181 -0.867 1.00 97.81 274 HIS A CA 1
ATOM 2187 C C . HIS A 1 274 ? -4.785 12.823 -0.495 1.00 97.81 274 HIS A C 1
ATOM 2189 O O . HIS A 1 274 ? -4.767 13.946 0.009 1.00 97.81 274 HIS A O 1
ATOM 2195 N N . PHE A 1 275 ? -3.659 12.185 -0.824 1.00 98.25 275 PHE A N 1
ATOM 2196 C CA . PHE A 1 275 ? -2.320 12.732 -0.584 1.00 98.25 275 PHE A CA 1
ATOM 2197 C C . PHE A 1 275 ? -2.077 14.066 -1.316 1.00 98.25 275 PHE A C 1
ATOM 2199 O O . PHE A 1 275 ? -1.692 15.060 -0.700 1.00 98.25 275 PHE A O 1
ATOM 2206 N N . PHE A 1 276 ? -2.383 14.138 -2.614 1.00 96.88 276 PHE A N 1
ATOM 2207 C CA . PHE A 1 276 ? -2.230 15.367 -3.410 1.00 96.88 276 PHE A CA 1
ATOM 2208 C C . PHE A 1 276 ? -3.144 16.514 -2.966 1.00 96.88 276 PHE A C 1
ATOM 2210 O O . PHE A 1 276 ? -2.872 17.678 -3.257 1.00 96.88 276 PHE A O 1
ATOM 2217 N N . ARG A 1 277 ? -4.232 16.202 -2.260 1.00 95.88 277 ARG A N 1
ATOM 2218 C CA . ARG A 1 277 ? -5.158 17.199 -1.723 1.00 95.88 277 ARG A CA 1
ATOM 2219 C C . ARG A 1 277 ? -4.584 17.961 -0.529 1.00 95.88 277 ARG A C 1
ATOM 2221 O O . ARG A 1 277 ? -5.016 19.086 -0.269 1.00 95.88 277 ARG A O 1
ATOM 2228 N N . ILE A 1 278 ? -3.654 17.346 0.201 1.00 96.19 278 ILE A N 1
ATOM 2229 C CA . ILE A 1 278 ? -3.131 17.862 1.473 1.00 96.19 278 ILE A CA 1
ATOM 2230 C C . ILE A 1 278 ? -1.656 18.285 1.412 1.00 96.19 278 ILE A C 1
ATOM 2232 O O . ILE A 1 278 ? -1.199 18.956 2.332 1.00 96.19 278 ILE A O 1
ATOM 2236 N N . VAL A 1 279 ? -0.943 17.960 0.328 1.00 96.12 279 VAL A N 1
ATOM 2237 C CA . VAL A 1 279 ? 0.481 18.275 0.109 1.00 96.12 279 VAL A CA 1
ATOM 2238 C C . VAL A 1 279 ? 0.659 19.341 -0.981 1.00 96.12 279 VAL A C 1
ATOM 2240 O O . VAL A 1 279 ? -0.042 19.324 -1.991 1.00 96.12 279 VAL A O 1
ATOM 2243 N N . ASP A 1 280 ? 1.627 20.254 -0.822 1.00 96.44 280 ASP A N 1
ATOM 2244 C CA . ASP A 1 280 ? 2.176 21.060 -1.925 1.00 96.44 280 ASP A CA 1
ATOM 2245 C C . ASP A 1 280 ? 3.266 20.246 -2.644 1.00 96.44 280 ASP A C 1
ATOM 2247 O O . ASP A 1 280 ? 4.378 20.109 -2.128 1.00 96.44 280 ASP A O 1
ATOM 2251 N N . PRO A 1 281 ? 3.004 19.704 -3.844 1.00 94.00 281 PRO A N 1
ATOM 2252 C CA . PRO A 1 281 ? 3.942 18.808 -4.505 1.00 94.00 281 PRO A CA 1
ATOM 2253 C C . PRO A 1 281 ? 5.110 19.551 -5.165 1.00 94.00 281 PRO A C 1
ATOM 2255 O O . PRO A 1 281 ? 5.935 18.914 -5.810 1.00 94.00 281 PRO A O 1
ATOM 2258 N N . THR A 1 282 ? 5.180 20.886 -5.073 1.00 92.38 282 THR A N 1
ATOM 2259 C CA . THR A 1 282 ? 6.156 21.723 -5.797 1.00 92.38 282 THR A CA 1
ATOM 2260 C C . THR A 1 282 ? 7.269 22.289 -4.911 1.00 92.38 282 THR A C 1
ATOM 2262 O O . THR A 1 282 ? 8.127 23.046 -5.383 1.00 92.38 282 THR A O 1
ATOM 2265 N N . THR A 1 283 ? 7.267 21.948 -3.622 1.00 92.38 283 THR A N 1
ATOM 2266 C CA . THR A 1 283 ? 8.240 22.411 -2.628 1.00 92.38 283 THR A CA 1
ATOM 2267 C C . THR A 1 283 ? 9.051 21.244 -2.078 1.00 92.38 283 THR A C 1
ATOM 2269 O O . THR A 1 283 ? 8.493 20.345 -1.466 1.00 92.38 283 THR A O 1
ATOM 2272 N N . ALA A 1 284 ? 10.373 21.278 -2.293 1.00 85.56 284 ALA A N 1
ATOM 2273 C CA . ALA A 1 284 ? 11.253 20.140 -2.014 1.00 85.56 284 ALA A CA 1
ATOM 2274 C C . ALA A 1 284 ? 11.352 19.817 -0.517 1.00 85.56 284 ALA A C 1
ATOM 2276 O O . ALA A 1 284 ? 10.919 18.760 -0.118 1.00 85.56 284 ALA A O 1
ATOM 2277 N N . ASP A 1 285 ? 11.829 20.736 0.324 1.00 93.31 285 ASP A N 1
ATOM 2278 C CA . ASP A 1 285 ? 12.071 20.471 1.756 1.00 93.31 285 ASP A CA 1
ATOM 2279 C C . ASP A 1 285 ? 11.165 21.331 2.652 1.00 93.31 285 ASP A C 1
ATOM 2281 O O . ASP A 1 285 ? 11.622 22.019 3.573 1.00 93.31 285 ASP A O 1
ATOM 2285 N N . ARG A 1 286 ? 9.876 21.420 2.296 1.00 94.31 286 ARG A N 1
ATOM 2286 C CA . ARG A 1 286 ? 8.906 22.250 3.022 1.00 94.31 286 ARG A CA 1
ATOM 2287 C C . ARG A 1 286 ? 7.465 21.843 2.753 1.00 94.31 286 ARG A C 1
ATOM 2289 O O . ARG A 1 286 ? 7.097 21.723 1.590 1.00 94.31 286 ARG A O 1
ATOM 2296 N N . GLN A 1 287 ? 6.642 21.840 3.801 1.00 96.94 287 GLN A N 1
ATOM 2297 C CA . GLN A 1 287 ? 5.178 21.817 3.725 1.00 96.94 287 GLN A CA 1
ATOM 2298 C C . GLN A 1 287 ? 4.595 22.833 4.713 1.00 96.94 287 GLN A C 1
ATOM 2300 O O . GLN A 1 287 ? 4.924 22.839 5.896 1.00 96.94 287 GLN A O 1
ATOM 2305 N N . GLY A 1 288 ? 3.777 23.769 4.225 1.00 94.00 288 GLY A N 1
ATOM 2306 C CA . GLY A 1 288 ? 3.283 24.874 5.052 1.00 94.00 288 GLY A CA 1
ATOM 2307 C C . GLY A 1 288 ? 4.417 25.690 5.696 1.00 94.00 288 GLY A C 1
ATOM 2308 O O . GLY A 1 288 ? 5.263 26.256 4.997 1.00 94.00 288 GLY A O 1
ATOM 2309 N N . ASN A 1 289 ? 4.413 25.768 7.031 1.00 94.06 289 ASN A N 1
ATOM 2310 C CA . ASN A 1 289 ? 5.449 26.452 7.816 1.00 94.06 289 ASN A CA 1
ATOM 2311 C C . ASN A 1 289 ? 6.603 25.527 8.240 1.00 94.06 289 ASN A C 1
ATOM 2313 O O . ASN A 1 289 ? 7.589 26.017 8.795 1.00 94.06 289 ASN A O 1
ATOM 2317 N N . ASP A 1 290 ? 6.492 24.227 7.973 1.00 93.69 290 ASP A N 1
ATOM 2318 C CA . ASP A 1 290 ? 7.448 23.209 8.389 1.00 93.69 290 ASP A CA 1
ATOM 2319 C C . ASP A 1 290 ? 8.550 23.111 7.323 1.00 93.69 290 ASP A C 1
ATOM 2321 O O . ASP A 1 290 ? 8.284 22.765 6.171 1.00 93.69 290 ASP A O 1
ATOM 2325 N N . ILE A 1 291 ? 9.778 23.514 7.676 1.00 95.00 291 ILE A N 1
ATOM 2326 C CA . ILE A 1 291 ? 10.926 23.638 6.759 1.00 95.00 291 ILE A CA 1
ATOM 2327 C C . ILE A 1 291 ? 12.050 22.717 7.221 1.00 95.00 291 ILE A C 1
ATOM 2329 O O . ILE A 1 291 ? 12.489 22.806 8.367 1.00 95.00 291 ILE A O 1
ATOM 2333 N N . GLY A 1 292 ? 12.550 21.891 6.307 1.00 94.88 292 GLY A N 1
ATOM 2334 C CA . GLY A 1 292 ? 13.612 20.927 6.563 1.00 94.88 292 GLY A CA 1
ATOM 2335 C C . GLY A 1 292 ? 13.462 19.687 5.688 1.00 94.88 292 GLY A C 1
ATOM 2336 O O . GLY A 1 292 ? 12.371 19.384 5.204 1.00 94.88 292 GLY A O 1
ATOM 2337 N N . SER A 1 293 ? 14.566 18.972 5.481 1.00 92.50 293 SER A N 1
ATOM 2338 C CA . SER A 1 293 ? 14.590 17.765 4.647 1.00 92.50 293 SER A CA 1
ATOM 2339 C C . SER A 1 293 ? 13.690 16.655 5.189 1.00 92.50 293 SER A C 1
ATOM 2341 O O . SER A 1 293 ? 13.213 15.834 4.412 1.00 92.50 293 SER A O 1
ATOM 2343 N N . GLN A 1 294 ? 13.405 16.638 6.492 1.00 95.81 294 GLN A N 1
ATOM 2344 C CA . GLN A 1 294 ? 12.474 15.700 7.119 1.00 95.81 294 GLN A CA 1
ATOM 2345 C C . GLN A 1 294 ? 11.003 15.932 6.738 1.00 95.81 294 GLN A C 1
ATOM 2347 O O . GLN A 1 294 ? 10.177 15.059 6.977 1.00 95.81 294 GLN A O 1
ATOM 2352 N N . TYR A 1 295 ? 10.680 17.084 6.140 1.00 97.31 295 TYR A N 1
ATOM 2353 C CA . TYR A 1 295 ? 9.332 17.445 5.689 1.00 97.31 295 TYR A CA 1
ATOM 2354 C C . TYR A 1 295 ? 9.180 17.390 4.167 1.00 97.31 295 TYR A C 1
ATOM 2356 O O . TYR A 1 295 ? 8.196 17.904 3.625 1.00 97.31 295 TYR A O 1
ATOM 2364 N N . ARG A 1 296 ? 10.166 16.830 3.459 1.00 95.94 296 ARG A N 1
ATOM 2365 C CA . ARG A 1 296 ? 10.084 16.673 2.008 1.00 95.94 296 ARG A CA 1
ATOM 2366 C C . ARG A 1 296 ? 8.954 15.719 1.623 1.00 95.94 296 ARG A C 1
ATOM 2368 O O . ARG A 1 296 ? 8.719 14.752 2.351 1.00 95.94 296 ARG A O 1
ATOM 2375 N N . PRO A 1 297 ? 8.238 15.969 0.516 1.00 96.50 297 PRO A N 1
ATOM 2376 C CA . PRO A 1 297 ? 7.142 15.110 0.135 1.00 96.50 297 PRO A CA 1
ATOM 2377 C C . PRO A 1 297 ? 7.668 13.849 -0.565 1.00 96.50 297 PRO A C 1
ATOM 2379 O O . PRO A 1 297 ? 8.492 13.933 -1.477 1.00 96.50 297 PRO A O 1
ATOM 2382 N N . GLY A 1 298 ? 7.168 12.686 -0.161 1.00 95.75 298 GLY A N 1
ATOM 2383 C CA . GLY A 1 298 ? 7.623 11.396 -0.671 1.00 95.75 298 GLY A CA 1
ATOM 2384 C C . GLY A 1 298 ? 6.555 10.313 -0.576 1.00 95.75 298 GLY A C 1
ATOM 2385 O O . GLY A 1 298 ? 5.680 10.363 0.289 1.00 95.75 298 GLY A O 1
ATOM 2386 N N . ILE A 1 299 ? 6.618 9.340 -1.480 1.00 97.94 299 ILE A N 1
ATOM 2387 C CA . ILE A 1 299 ? 5.769 8.146 -1.484 1.00 97.94 299 ILE A CA 1
ATOM 2388 C C . ILE A 1 299 ? 6.692 6.932 -1.505 1.00 97.94 299 ILE A C 1
ATOM 2390 O O . ILE A 1 299 ? 7.467 6.759 -2.448 1.00 97.94 299 ILE A O 1
ATOM 2394 N N . TYR A 1 300 ? 6.605 6.093 -0.474 1.00 92.69 300 TYR A N 1
ATOM 2395 C CA . TYR A 1 300 ? 7.431 4.901 -0.347 1.00 92.69 300 TYR A CA 1
ATOM 2396 C C . TYR A 1 300 ? 6.583 3.635 -0.378 1.00 92.69 300 TYR A C 1
ATOM 2398 O O . TYR A 1 300 ? 5.655 3.469 0.416 1.00 92.69 300 TYR A O 1
ATOM 2406 N N . TYR A 1 301 ? 6.887 2.749 -1.321 1.00 77.31 301 TYR A N 1
ATOM 2407 C CA . TYR A 1 301 ? 6.131 1.519 -1.545 1.00 77.31 301 TYR A CA 1
ATOM 2408 C C . TYR A 1 301 ? 6.850 0.302 -0.967 1.00 77.31 301 TYR A C 1
ATOM 2410 O O . TYR A 1 301 ? 8.079 0.259 -0.900 1.00 77.31 301 TYR A O 1
ATOM 2418 N N . VAL A 1 302 ? 6.060 -0.678 -0.526 1.00 70.00 302 VAL A N 1
ATOM 2419 C CA . VAL A 1 302 ? 6.543 -2.009 -0.117 1.00 70.00 302 VAL A CA 1
ATOM 2420 C C . VAL A 1 302 ? 6.236 -3.035 -1.200 1.00 70.00 302 VAL A C 1
ATOM 2422 O O . VAL A 1 302 ? 7.079 -3.868 -1.509 1.00 70.00 302 VAL A O 1
ATOM 2425 N N . ASP A 1 303 ? 5.039 -2.957 -1.786 1.00 63.38 303 ASP A N 1
ATOM 2426 C CA . ASP A 1 303 ? 4.656 -3.745 -2.952 1.00 63.38 303 ASP A CA 1
ATOM 2427 C C . ASP A 1 303 ? 5.128 -3.024 -4.220 1.00 63.38 303 ASP A C 1
ATOM 2429 O O . ASP A 1 303 ? 4.657 -1.940 -4.561 1.00 63.38 303 ASP A O 1
ATOM 2433 N N . GLU A 1 304 ? 6.077 -3.625 -4.927 1.00 56.25 304 GLU A N 1
ATOM 2434 C CA . GLU A 1 304 ? 6.643 -3.070 -6.159 1.00 56.25 304 GLU A CA 1
ATOM 2435 C C . GLU A 1 304 ? 5.608 -2.945 -7.286 1.00 56.25 304 GLU A C 1
ATOM 2437 O O . GLU A 1 304 ? 5.760 -2.102 -8.173 1.00 56.25 304 GLU A O 1
ATOM 2442 N N . SER A 1 305 ? 4.512 -3.717 -7.234 1.00 56.09 305 SER A N 1
ATOM 2443 C CA . SER A 1 305 ? 3.421 -3.604 -8.208 1.00 56.09 305 SER A CA 1
ATOM 2444 C C . SER A 1 305 ? 2.682 -2.262 -8.139 1.00 56.09 305 SER A C 1
ATOM 2446 O O . SER A 1 305 ? 2.045 -1.874 -9.121 1.00 56.09 305 SER A O 1
ATOM 2448 N N . ASP A 1 306 ? 2.823 -1.516 -7.037 1.00 68.69 306 ASP A N 1
ATOM 2449 C CA . ASP A 1 306 ? 2.217 -0.194 -6.850 1.00 68.69 306 ASP A CA 1
ATOM 2450 C C . ASP A 1 306 ? 2.981 0.922 -7.583 1.00 68.69 306 ASP A C 1
ATOM 2452 O O . ASP A 1 306 ? 2.407 1.971 -7.889 1.00 68.69 306 ASP A O 1
ATOM 2456 N N . PHE A 1 307 ? 4.264 0.713 -7.909 1.00 68.25 307 PHE A N 1
ATOM 2457 C CA . PHE A 1 307 ? 5.140 1.754 -8.457 1.00 68.25 307 PHE A CA 1
ATOM 2458 C C . PHE A 1 307 ? 4.584 2.392 -9.737 1.00 68.25 307 PHE A C 1
ATOM 2460 O O . PHE A 1 307 ? 4.547 3.619 -9.862 1.00 68.25 307 PHE A O 1
ATOM 2467 N N . ALA A 1 308 ? 4.104 1.566 -10.671 1.00 58.41 308 ALA A N 1
ATOM 2468 C CA . ALA A 1 308 ? 3.558 2.042 -11.938 1.00 58.41 308 ALA A CA 1
ATOM 2469 C C . ALA A 1 308 ? 2.335 2.952 -11.726 1.00 58.41 308 ALA A C 1
ATOM 2471 O O . ALA A 1 308 ? 2.270 4.045 -12.288 1.00 58.41 308 ALA A O 1
ATOM 2472 N N . GLU A 1 309 ? 1.404 2.545 -10.858 1.00 73.81 309 GLU A N 1
ATOM 2473 C CA . GLU A 1 309 ? 0.201 3.324 -10.556 1.00 73.81 309 GLU A CA 1
ATOM 2474 C C . GLU A 1 309 ? 0.534 4.644 -9.842 1.00 73.81 309 GLU A C 1
ATOM 2476 O O . GLU A 1 309 ? -0.055 5.680 -10.166 1.00 73.81 309 GLU A O 1
ATOM 2481 N N . ILE A 1 310 ? 1.520 4.639 -8.935 1.00 80.00 310 ILE A N 1
ATOM 2482 C CA . ILE A 1 310 ? 2.007 5.847 -8.248 1.00 80.00 310 ILE A CA 1
ATOM 2483 C C . ILE A 1 310 ? 2.555 6.858 -9.254 1.00 80.00 310 ILE A C 1
ATOM 2485 O O . ILE A 1 310 ? 2.142 8.024 -9.260 1.00 80.00 310 ILE A O 1
ATOM 2489 N N . CYS A 1 311 ? 3.463 6.423 -10.128 1.00 73.81 311 CYS A N 1
ATOM 2490 C CA . CYS A 1 311 ? 4.031 7.294 -11.148 1.00 73.81 311 CYS A CA 1
ATOM 2491 C C . CYS A 1 311 ? 2.952 7.800 -12.114 1.00 73.81 311 CYS A C 1
ATOM 2493 O O . CYS A 1 311 ? 2.968 8.972 -12.500 1.00 73.81 311 CYS A O 1
ATOM 2495 N N . ASP A 1 312 ? 2.011 6.947 -12.527 1.00 66.44 312 ASP A N 1
ATOM 2496 C CA . ASP A 1 312 ? 0.940 7.324 -13.459 1.00 66.44 312 ASP A CA 1
ATOM 2497 C C . ASP A 1 312 ? 0.048 8.412 -12.867 1.00 66.44 312 ASP A C 1
ATOM 2499 O O . ASP A 1 312 ? -0.297 9.387 -13.543 1.00 66.44 312 ASP A O 1
ATOM 2503 N N . TYR A 1 313 ? -0.264 8.289 -11.579 1.00 82.56 313 TYR A N 1
ATOM 2504 C CA . TYR A 1 313 ? -1.035 9.287 -10.862 1.00 82.56 313 TYR A CA 1
ATOM 2505 C C . TYR A 1 313 ? -0.298 10.634 -10.757 1.00 82.56 313 TYR A C 1
ATOM 2507 O O . TYR A 1 313 ? -0.873 11.676 -11.085 1.00 82.56 313 TYR A O 1
ATOM 2515 N N . ILE A 1 314 ? 0.978 10.635 -10.345 1.00 79.88 314 ILE A N 1
ATOM 2516 C CA . ILE A 1 314 ? 1.788 11.862 -10.207 1.00 79.88 314 ILE A CA 1
ATOM 2517 C C . ILE A 1 314 ? 1.892 12.601 -11.543 1.00 79.88 314 ILE A C 1
ATOM 2519 O O . ILE A 1 314 ? 1.722 13.823 -11.609 1.00 79.88 314 ILE A O 1
ATOM 2523 N N . ASP A 1 315 ? 2.150 11.872 -12.623 1.00 68.38 315 ASP A N 1
ATOM 2524 C CA . ASP A 1 315 ? 2.332 12.481 -13.933 1.00 68.38 315 ASP A CA 1
ATOM 2525 C C . ASP A 1 315 ? 1.035 13.081 -14.480 1.00 68.38 315 ASP A C 1
ATOM 2527 O O . ASP A 1 315 ? 1.048 14.202 -15.000 1.00 68.38 315 ASP A O 1
ATOM 2531 N N . ALA A 1 316 ? -0.110 12.432 -14.239 1.00 71.31 316 ALA A N 1
ATOM 2532 C CA . ALA A 1 316 ? -1.426 12.975 -14.573 1.00 71.31 316 ALA A CA 1
ATOM 2533 C C . ALA A 1 316 ? -1.748 14.307 -13.860 1.00 71.31 316 ALA A C 1
ATOM 2535 O O . ALA A 1 316 ? -2.645 15.037 -14.312 1.00 71.31 316 ALA A O 1
ATOM 2536 N N . ARG A 1 317 ? -1.027 14.634 -12.775 1.00 84.19 317 ARG A N 1
ATOM 2537 C CA . ARG A 1 317 ? -1.157 15.877 -11.999 1.00 84.19 317 ARG A CA 1
ATOM 2538 C C . ARG A 1 317 ? -0.174 16.975 -12.396 1.00 84.19 317 ARG A C 1
ATOM 2540 O O . ARG A 1 317 ? -0.427 18.130 -12.077 1.00 84.19 317 ARG A O 1
ATOM 2547 N N . ARG A 1 318 ? 0.904 16.699 -13.144 1.00 80.06 318 ARG A N 1
ATOM 2548 C CA . ARG A 1 318 ? 1.916 17.726 -13.500 1.00 80.06 318 ARG A CA 1
ATOM 2549 C C . ARG A 1 318 ? 1.321 18.959 -14.176 1.00 80.06 318 ARG A C 1
ATOM 2551 O O . ARG A 1 318 ? 1.721 20.075 -13.868 1.00 80.06 318 ARG A O 1
ATOM 2558 N N . LYS A 1 319 ? 0.342 18.762 -15.063 1.00 79.94 319 LYS A N 1
ATOM 2559 C CA . LYS A 1 319 ? -0.359 19.842 -15.783 1.00 79.94 319 LYS A CA 1
ATOM 2560 C C . LYS A 1 319 ? -1.104 20.818 -14.862 1.00 79.94 319 LYS A C 1
ATOM 2562 O O . LYS A 1 319 ? -1.375 21.945 -15.270 1.00 79.94 319 LYS A O 1
ATOM 2567 N N . ASP A 1 320 ? -1.441 20.381 -13.650 1.00 86.12 320 ASP A N 1
ATOM 2568 C CA . ASP A 1 320 ? -2.194 21.169 -12.677 1.00 86.12 320 ASP A CA 1
ATOM 2569 C C . ASP A 1 320 ? -1.276 22.172 -11.943 1.00 86.12 320 ASP A C 1
ATOM 2571 O O . ASP A 1 320 ? -1.757 23.089 -11.274 1.00 86.12 320 ASP A O 1
ATOM 2575 N N . TYR A 1 321 ? 0.049 22.063 -12.131 1.00 83.56 321 TYR A N 1
ATOM 2576 C CA . TYR A 1 321 ? 1.061 22.897 -11.489 1.00 83.56 321 TYR A CA 1
ATOM 2577 C C . TYR A 1 321 ? 1.959 23.597 -12.518 1.00 83.56 321 TYR A C 1
ATOM 2579 O O . TYR A 1 321 ? 2.422 23.021 -13.496 1.00 83.56 321 TYR A O 1
ATOM 2587 N N . SER A 1 322 ? 2.255 24.878 -12.281 1.00 85.56 322 SER A N 1
ATOM 2588 C CA . SER A 1 322 ? 3.189 25.649 -13.120 1.00 85.56 322 SER A CA 1
ATOM 2589 C C . SER A 1 322 ? 4.662 25.390 -12.790 1.00 85.56 322 SER A C 1
ATOM 2591 O O . SER A 1 322 ? 5.544 25.711 -13.586 1.00 85.56 322 SER A O 1
ATOM 2593 N N . LYS A 1 323 ? 4.932 24.834 -11.606 1.00 82.75 323 LYS A N 1
ATOM 2594 C CA . LYS A 1 323 ? 6.249 24.379 -11.158 1.00 82.75 323 LYS A CA 1
ATOM 2595 C C . LYS A 1 323 ? 6.292 22.856 -11.217 1.00 82.75 323 LYS A C 1
ATOM 2597 O O . LYS A 1 323 ? 5.264 22.211 -11.041 1.00 82.75 323 LYS A O 1
ATOM 2602 N N . GLY A 1 324 ? 7.483 22.302 -11.434 1.00 78.31 324 GLY A N 1
ATOM 2603 C CA . GLY A 1 324 ? 7.676 20.854 -11.431 1.00 78.31 324 GLY A CA 1
ATOM 2604 C C . GLY A 1 324 ? 7.287 20.234 -10.089 1.00 78.31 324 GLY A C 1
ATOM 2605 O O . GLY A 1 324 ? 7.576 20.805 -9.037 1.00 78.31 324 GLY A O 1
ATOM 2606 N N . ILE A 1 325 ? 6.640 19.070 -10.152 1.00 84.19 325 ILE A N 1
ATOM 2607 C CA . ILE A 1 325 ? 6.410 18.217 -8.986 1.00 84.19 325 ILE A CA 1
ATOM 2608 C C . ILE A 1 325 ? 7.752 17.627 -8.546 1.00 84.19 325 ILE A C 1
ATOM 2610 O O . ILE A 1 325 ? 8.504 17.126 -9.385 1.00 84.19 325 ILE A O 1
ATOM 2614 N N . VAL A 1 326 ? 8.027 17.701 -7.246 1.00 85.00 326 VAL A N 1
ATOM 2615 C CA . VAL A 1 326 ? 9.271 17.266 -6.594 1.00 85.00 326 VAL A CA 1
ATOM 2616 C C . VAL A 1 326 ? 9.046 16.148 -5.569 1.00 85.00 326 VAL A C 1
ATOM 2618 O O . VAL A 1 326 ? 9.932 15.887 -4.766 1.00 85.00 326 VAL A O 1
ATOM 2621 N N . ILE A 1 327 ? 7.872 15.503 -5.588 1.00 89.81 327 ILE A N 1
ATOM 2622 C CA . ILE A 1 327 ? 7.592 14.317 -4.766 1.00 89.81 327 ILE A CA 1
ATOM 2623 C C . ILE A 1 327 ? 8.563 13.205 -5.163 1.00 89.81 327 ILE A C 1
ATOM 2625 O O . ILE A 1 327 ? 8.605 12.820 -6.334 1.00 89.81 327 ILE A O 1
ATOM 2629 N N . GLU A 1 328 ? 9.319 12.688 -4.199 1.00 86.44 328 GLU A N 1
ATOM 2630 C CA . GLU A 1 328 ? 10.179 11.527 -4.424 1.00 86.44 328 GLU A CA 1
ATOM 2631 C C . GLU A 1 328 ? 9.388 10.216 -4.337 1.00 86.44 328 GLU A C 1
ATOM 2633 O O . GLU A 1 328 ? 8.444 10.098 -3.556 1.00 86.44 328 GLU A O 1
ATOM 2638 N N . VAL A 1 329 ? 9.758 9.225 -5.150 1.00 84.69 329 VAL A N 1
ATOM 2639 C CA . VAL A 1 329 ? 9.124 7.900 -5.159 1.00 84.69 329 VAL A CA 1
ATOM 2640 C C . VAL A 1 329 ? 10.219 6.849 -5.099 1.00 84.69 329 VAL A C 1
ATOM 2642 O O . VAL A 1 329 ? 11.010 6.732 -6.032 1.00 84.69 329 VAL A O 1
ATOM 2645 N N . TYR A 1 330 ? 10.269 6.096 -4.005 1.00 77.25 330 TYR A N 1
ATOM 2646 C CA . TYR A 1 330 ? 11.304 5.091 -3.757 1.00 77.25 330 TYR A CA 1
ATOM 2647 C C . TYR A 1 330 ? 10.711 3.859 -3.072 1.00 77.25 330 TYR A C 1
ATOM 2649 O O . TYR A 1 330 ? 9.691 3.984 -2.398 1.00 77.25 330 TYR A O 1
ATOM 2657 N N . PRO A 1 331 ? 11.339 2.679 -3.171 1.00 65.62 331 PRO A N 1
ATOM 2658 C CA . PRO A 1 331 ? 10.996 1.582 -2.276 1.00 65.62 331 PRO A CA 1
ATOM 2659 C C . PRO A 1 331 ? 11.265 1.989 -0.817 1.00 65.62 331 PRO A C 1
ATOM 2661 O O . PRO A 1 331 ? 12.164 2.790 -0.521 1.00 65.62 331 PRO A O 1
ATOM 2664 N N . LEU A 1 332 ? 10.488 1.443 0.115 1.00 87.44 332 LEU A N 1
ATOM 2665 C CA . LEU A 1 332 ? 10.748 1.619 1.539 1.00 87.44 332 LEU A CA 1
ATOM 2666 C C . LEU A 1 332 ? 12.017 0.847 1.930 1.00 87.44 332 LEU A C 1
ATOM 2668 O O . LEU A 1 332 ? 12.046 -0.379 1.871 1.00 87.44 332 LEU A O 1
ATOM 2672 N N . SER A 1 333 ? 13.060 1.551 2.375 1.00 78.31 333 SER A N 1
ATOM 2673 C CA . SER A 1 333 ? 14.312 0.922 2.817 1.00 78.31 333 SER A CA 1
ATOM 2674 C C . SER A 1 333 ? 14.333 0.617 4.314 1.00 78.31 333 SER A C 1
ATOM 2676 O O . SER A 1 333 ? 14.875 -0.400 4.739 1.00 78.31 333 SER A O 1
ATOM 2678 N N . ASN A 1 334 ? 13.798 1.523 5.134 1.00 83.19 334 ASN A N 1
ATOM 2679 C CA . ASN A 1 334 ? 13.649 1.350 6.576 1.00 83.19 334 ASN A CA 1
ATOM 2680 C C . ASN A 1 334 ? 12.554 2.278 7.107 1.00 83.19 334 ASN A C 1
ATOM 2682 O O . ASN A 1 334 ? 12.293 3.335 6.534 1.00 83.19 334 ASN A O 1
ATOM 2686 N N . PHE A 1 335 ? 11.931 1.869 8.208 1.00 94.88 335 PHE A N 1
ATOM 2687 C CA . PHE A 1 335 ? 10.940 2.648 8.936 1.00 94.88 335 PHE A CA 1
ATOM 2688 C C . PHE A 1 335 ? 11.123 2.396 10.430 1.00 94.88 335 PHE A C 1
ATOM 2690 O O . PHE A 1 335 ? 11.221 1.241 10.848 1.00 94.88 335 PHE A O 1
ATOM 2697 N N . TYR A 1 336 ? 11.194 3.468 11.213 1.00 90.00 336 TYR A N 1
ATOM 2698 C CA . TYR A 1 336 ? 11.227 3.404 12.671 1.00 90.00 336 TYR A CA 1
ATOM 2699 C C . TYR A 1 336 ? 10.031 4.154 13.230 1.00 90.00 336 TYR A C 1
ATOM 2701 O O . TYR A 1 336 ? 9.809 5.309 12.861 1.00 90.00 336 TYR A O 1
ATOM 2709 N N . ASP A 1 337 ? 9.295 3.502 14.124 1.00 92.62 337 ASP A N 1
ATOM 2710 C CA . ASP A 1 337 ? 8.137 4.102 14.774 1.00 92.62 337 ASP A CA 1
ATOM 2711 C C . ASP A 1 337 ? 8.550 5.375 15.512 1.00 92.62 337 ASP A C 1
ATOM 2713 O O . ASP A 1 337 ? 9.547 5.405 16.244 1.00 92.62 337 ASP A O 1
ATOM 2717 N N . ALA A 1 338 ? 7.760 6.432 15.343 1.00 86.69 338 ALA A N 1
ATOM 2718 C CA . ALA A 1 338 ? 7.897 7.604 16.183 1.00 86.69 338 ALA A CA 1
ATOM 2719 C C . ALA A 1 338 ? 7.452 7.271 17.612 1.00 86.69 338 ALA A C 1
ATOM 2721 O O . ALA A 1 338 ? 6.651 6.367 17.870 1.00 86.69 338 ALA A O 1
ATOM 2722 N N . GLU A 1 339 ? 7.955 8.048 18.562 1.00 87.19 339 GLU A N 1
ATOM 2723 C CA . GLU A 1 339 ? 7.642 7.909 19.973 1.00 87.19 339 GLU A CA 1
ATOM 2724 C C . GLU A 1 339 ? 6.119 7.946 20.218 1.00 87.19 339 GLU A C 1
ATOM 2726 O O . GLU A 1 339 ? 5.370 8.640 19.534 1.00 87.19 339 GLU A O 1
ATOM 2731 N N . THR A 1 340 ? 5.632 7.246 21.247 1.00 81.94 340 THR A N 1
ATOM 2732 C CA . THR A 1 340 ? 4.184 7.037 21.491 1.00 81.94 340 THR A CA 1
ATOM 2733 C C . THR A 1 340 ? 3.353 8.313 21.673 1.00 81.94 340 THR A C 1
ATOM 2735 O O . THR A 1 340 ? 2.122 8.273 21.578 1.00 81.94 340 THR A O 1
ATOM 2738 N N . TYR A 1 341 ? 3.996 9.449 21.955 1.00 81.12 341 TYR A N 1
ATOM 2739 C CA . TYR A 1 341 ? 3.325 10.744 22.033 1.00 81.12 341 TYR A CA 1
ATOM 2740 C C . TYR A 1 341 ? 3.044 11.362 20.653 1.00 81.12 341 TYR A C 1
ATOM 2742 O O . TYR A 1 341 ? 2.210 12.261 20.578 1.00 81.12 341 TYR A O 1
ATOM 2750 N N . HIS A 1 342 ? 3.727 10.913 19.593 1.00 89.25 342 HIS A N 1
ATOM 2751 C CA . HIS A 1 342 ? 3.478 11.320 18.209 1.00 89.25 342 HIS A CA 1
ATOM 2752 C C . HIS A 1 342 ? 2.347 10.522 17.554 1.00 89.25 342 HIS A C 1
ATOM 2754 O O . HIS A 1 342 ? 1.638 11.100 16.740 1.00 89.25 342 HIS A O 1
ATOM 2760 N N . GLN A 1 343 ? 2.165 9.254 17.936 1.00 87.56 343 GLN A N 1
ATOM 2761 C CA . GLN A 1 343 ? 1.053 8.414 17.467 1.00 87.56 343 GLN A CA 1
ATOM 2762 C C . GLN A 1 343 ? -0.286 9.035 17.879 1.00 87.56 343 GLN A C 1
ATOM 2764 O O . GLN A 1 343 ? -0.397 9.495 19.023 1.00 87.56 343 GLN A O 1
ATOM 2769 N N . ASP A 1 344 ? -1.293 9.040 17.011 1.00 83.81 344 ASP A N 1
ATOM 2770 C CA . ASP A 1 344 ? -2.637 9.582 17.280 1.00 83.81 344 ASP A CA 1
ATOM 2771 C C . ASP A 1 344 ? -2.609 10.991 1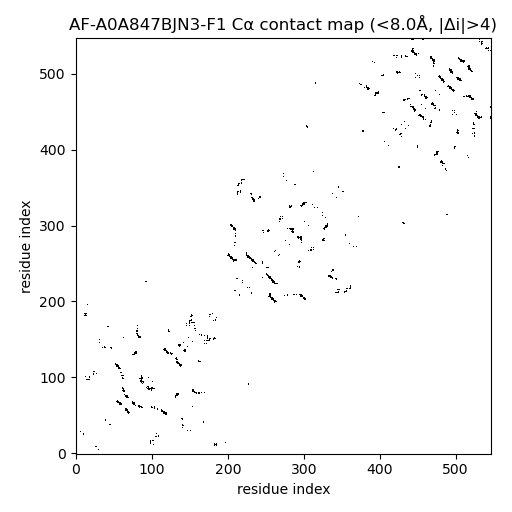7.904 1.00 83.81 344 ASP A C 1
ATOM 2773 O O . ASP A 1 344 ? -3.364 11.317 18.834 1.00 83.81 344 ASP A O 1
ATOM 2777 N N . TYR A 1 345 ? -1.660 11.833 17.482 1.00 85.69 345 TYR A N 1
ATOM 2778 C CA . TYR A 1 345 ? -1.371 13.077 18.201 1.00 85.69 345 TYR A CA 1
ATOM 2779 C C . TYR A 1 345 ? -2.588 14.003 18.272 1.00 85.69 345 TYR A C 1
ATOM 2781 O O . TYR A 1 345 ? -2.824 14.611 19.320 1.00 85.69 345 TYR A O 1
ATOM 2789 N N . LEU A 1 346 ? -3.360 14.111 17.186 1.00 83.62 346 LEU A N 1
ATOM 2790 C CA . LEU A 1 346 ? -4.535 14.986 17.107 1.00 83.62 346 LEU A CA 1
ATOM 2791 C C . LEU A 1 346 ? -5.773 14.406 17.806 1.00 83.62 346 LEU A C 1
ATOM 2793 O O . LEU A 1 346 ? -6.608 15.185 18.259 1.00 83.62 346 LEU A O 1
ATOM 2797 N N . ASP A 1 347 ? -5.851 13.090 18.005 1.00 79.44 347 ASP A N 1
ATOM 2798 C CA . ASP A 1 347 ? -6.876 12.478 18.861 1.00 79.44 347 ASP A CA 1
ATOM 2799 C C . ASP A 1 347 ? -6.590 12.759 20.339 1.00 79.44 347 ASP A C 1
ATOM 2801 O O . ASP A 1 347 ? -7.478 13.143 21.107 1.00 79.44 347 ASP A O 1
ATOM 2805 N N . LYS A 1 348 ? -5.315 12.653 20.732 1.00 81.44 348 LYS A N 1
ATOM 2806 C CA . LYS A 1 348 ? -4.838 12.993 22.083 1.00 81.44 348 LYS A CA 1
ATOM 2807 C C . LYS A 1 348 ? -4.890 14.502 22.342 1.00 81.44 348 LYS A C 1
ATOM 2809 O O . LYS A 1 348 ? -5.144 14.933 23.467 1.00 81.44 348 LYS A O 1
ATOM 2814 N N . ASN A 1 349 ? -4.653 15.311 21.308 1.00 83.12 349 ASN A N 1
ATOM 2815 C CA . ASN A 1 349 ? -4.577 16.769 21.371 1.00 83.12 349 ASN A CA 1
ATOM 2816 C C . ASN A 1 349 ? -5.446 17.411 20.271 1.00 83.12 349 ASN A C 1
ATOM 2818 O O . ASN A 1 349 ? -4.905 17.930 19.292 1.00 83.12 349 ASN A O 1
ATOM 2822 N N . PRO A 1 350 ? -6.780 17.488 20.444 1.00 84.56 350 PRO A N 1
ATOM 2823 C CA . PRO A 1 350 ? -7.689 17.987 19.401 1.00 84.56 350 PRO A CA 1
ATOM 2824 C C . PRO A 1 350 ? -7.449 19.436 18.951 1.00 84.56 350 PRO A C 1
ATOM 2826 O O . PRO A 1 350 ? -7.892 19.839 17.880 1.00 84.56 350 PRO A O 1
ATOM 2829 N N . SER A 1 351 ? -6.764 20.245 19.767 1.00 87.56 351 SER A N 1
ATOM 2830 C CA . SER A 1 351 ? -6.351 21.616 19.430 1.00 87.56 351 SER A CA 1
ATOM 2831 C C . SER A 1 351 ? -4.852 21.734 19.117 1.00 87.56 351 SER A C 1
ATOM 2833 O O . SER A 1 351 ? -4.284 22.822 19.238 1.00 87.56 351 SER A O 1
ATOM 2835 N N . GLY A 1 352 ? -4.199 20.611 18.817 1.00 84.44 352 GLY A N 1
ATOM 2836 C CA . GLY A 1 352 ? -2.794 20.523 18.441 1.00 84.44 352 GLY A CA 1
ATOM 2837 C C . GLY A 1 352 ? -2.486 21.227 17.119 1.00 84.44 352 GLY A C 1
ATOM 2838 O O . GLY A 1 352 ? -3.379 21.618 16.366 1.00 84.44 352 GLY A O 1
ATOM 2839 N N . TYR A 1 353 ? -1.197 21.422 16.842 1.00 91.19 353 TYR A N 1
ATOM 2840 C CA . TYR A 1 353 ? -0.760 22.007 15.577 1.00 91.19 353 TYR A CA 1
ATOM 2841 C C . TYR A 1 353 ? -1.125 21.096 14.400 1.00 91.19 353 TYR A C 1
ATOM 2843 O O . TYR A 1 353 ? -0.827 19.906 14.415 1.00 91.19 353 TYR A O 1
ATOM 2851 N N . CYS A 1 354 ? -1.730 21.677 13.365 1.00 90.62 354 CYS A N 1
ATOM 2852 C CA . CYS A 1 354 ? -1.991 21.011 12.099 1.00 90.62 354 CYS A CA 1
ATOM 2853 C C . CYS A 1 354 ? -2.026 22.064 10.986 1.00 90.62 354 CYS A C 1
ATOM 2855 O O . CYS A 1 354 ? -2.799 23.022 11.060 1.00 90.62 354 CYS A O 1
ATOM 2857 N N . HIS A 1 355 ? -1.180 21.913 9.964 1.00 90.50 355 HIS A N 1
ATOM 2858 C CA . HIS A 1 355 ? -1.212 22.780 8.782 1.00 90.50 355 HIS A CA 1
ATOM 2859 C C . HIS A 1 355 ? -2.195 22.276 7.706 1.00 90.50 355 HIS A C 1
ATOM 2861 O O . HIS A 1 355 ? -2.510 23.017 6.773 1.00 90.50 355 HIS A O 1
ATOM 2867 N N . ILE A 1 356 ? -2.693 21.040 7.845 1.00 93.12 356 ILE A N 1
ATOM 2868 C CA . ILE A 1 356 ? -3.638 20.386 6.933 1.00 93.12 356 ILE A CA 1
ATOM 2869 C C . ILE A 1 356 ? -5.078 20.698 7.357 1.00 93.12 356 ILE A C 1
ATOM 2871 O O . ILE A 1 356 ? -5.430 20.689 8.535 1.00 93.12 356 ILE A O 1
ATOM 2875 N N . ASN A 1 357 ? -5.953 20.948 6.381 1.00 91.75 357 ASN A N 1
ATOM 2876 C CA . ASN A 1 357 ? -7.386 21.059 6.636 1.00 91.75 357 ASN A CA 1
ATOM 2877 C C . ASN A 1 357 ? -8.035 19.664 6.681 1.00 91.75 357 ASN A C 1
ATOM 2879 O O . ASN A 1 357 ? -8.365 19.105 5.635 1.00 91.75 357 ASN A O 1
ATOM 2883 N N . LEU A 1 358 ? -8.243 19.128 7.887 1.00 92.12 358 LEU A N 1
ATOM 2884 C CA . LEU A 1 358 ? -8.788 17.779 8.097 1.00 92.12 358 LEU A CA 1
ATOM 2885 C C . LEU A 1 358 ? -10.211 17.584 7.552 1.00 92.12 358 LEU A C 1
ATOM 2887 O O . LEU A 1 358 ? -10.564 16.480 7.152 1.00 92.12 358 LEU A O 1
ATOM 2891 N N . ASP A 1 359 ? -11.012 18.648 7.452 1.00 90.06 359 ASP A N 1
ATOM 2892 C CA . ASP A 1 359 ? -12.386 18.582 6.921 1.00 90.06 359 ASP A CA 1
ATOM 2893 C C . ASP A 1 359 ? -12.420 18.257 5.416 1.00 90.06 359 ASP A C 1
ATOM 2895 O O . ASP A 1 359 ? -13.482 18.082 4.814 1.00 90.06 359 ASP A O 1
ATOM 2899 N N . LEU A 1 360 ? -11.258 18.245 4.756 1.00 90.44 360 LEU A N 1
ATOM 2900 C CA . LEU A 1 360 ? -11.138 17.759 3.391 1.00 90.44 360 LEU A CA 1
ATOM 2901 C C . LEU A 1 360 ? -11.251 16.226 3.313 1.00 90.44 360 LEU A C 1
ATOM 2903 O O . LEU A 1 360 ? -11.527 15.743 2.223 1.00 90.44 360 LEU A O 1
ATOM 2907 N N . ALA A 1 361 ? -11.066 15.463 4.396 1.00 87.62 361 ALA A N 1
ATOM 2908 C CA . ALA A 1 361 ? -11.218 14.001 4.383 1.00 87.62 361 ALA A CA 1
ATOM 2909 C C . ALA A 1 361 ? -12.690 13.585 4.231 1.00 87.62 361 ALA A C 1
ATOM 2911 O O . ALA A 1 361 ? -13.010 12.677 3.472 1.00 87.62 361 ALA A O 1
ATOM 2912 N N . ASP A 1 362 ? -13.602 14.340 4.849 1.00 84.12 362 ASP A N 1
ATOM 2913 C CA . ASP A 1 362 ? -15.051 14.093 4.803 1.00 84.12 362 ASP A CA 1
ATOM 2914 C C . ASP A 1 362 ? -15.695 14.458 3.453 1.00 84.12 362 ASP A C 1
ATOM 2916 O O . ASP A 1 362 ? -16.887 14.236 3.222 1.00 84.12 362 ASP A O 1
ATOM 2920 N N . LYS A 1 363 ? -14.931 15.087 2.553 1.00 84.75 363 LYS A N 1
ATOM 2921 C CA . LYS A 1 363 ? -15.423 15.513 1.242 1.00 84.75 363 LYS A CA 1
ATOM 2922 C C . LYS A 1 363 ? -15.078 14.457 0.199 1.00 84.75 363 LYS A C 1
ATOM 2924 O O . LYS A 1 363 ? -13.890 14.170 0.045 1.00 84.75 363 LYS A O 1
ATOM 2929 N N . PRO A 1 364 ? -16.053 13.993 -0.602 1.00 87.06 364 PRO A N 1
ATOM 2930 C CA . PRO A 1 364 ? -15.786 13.012 -1.644 1.00 87.06 364 PRO A CA 1
ATOM 2931 C C . PRO A 1 364 ? -14.747 13.544 -2.632 1.00 87.06 364 PRO A C 1
ATOM 2933 O O . PRO A 1 364 ? -14.746 14.741 -2.951 1.00 87.06 364 PRO A O 1
ATOM 2936 N N . LEU A 1 365 ? -13.885 12.651 -3.115 1.00 88.44 365 LEU A N 1
ATOM 2937 C CA . LEU A 1 365 ? -12.958 12.954 -4.198 1.00 88.44 365 LEU A CA 1
ATOM 2938 C C . LEU A 1 365 ? -13.742 13.281 -5.473 1.00 88.44 365 LEU A C 1
ATOM 2940 O O . LEU A 1 365 ? -14.750 12.650 -5.806 1.00 88.44 365 LEU A O 1
ATOM 2944 N N . THR A 1 366 ? -13.295 14.307 -6.184 1.00 90.44 366 THR A N 1
ATOM 2945 C CA . THR A 1 366 ? -13.868 14.701 -7.470 1.00 90.44 366 THR A CA 1
ATOM 2946 C C . THR A 1 366 ? -13.406 13.763 -8.581 1.00 90.44 366 THR A C 1
ATOM 2948 O O . THR A 1 366 ? -12.402 13.057 -8.470 1.00 90.44 366 THR A O 1
ATOM 2951 N N . LYS A 1 367 ? -14.129 13.771 -9.706 1.00 84.25 367 LYS A N 1
ATOM 2952 C CA . LYS A 1 367 ? -13.715 12.998 -10.883 1.00 84.25 367 LYS A CA 1
ATOM 2953 C C . LYS A 1 367 ? -12.382 13.487 -11.428 1.00 84.25 367 LYS A C 1
ATOM 2955 O O . LYS A 1 367 ? -11.636 12.683 -11.957 1.00 84.25 367 LYS A O 1
ATOM 2960 N N . GLU A 1 368 ? -12.097 14.777 -11.310 1.00 83.94 368 GLU A N 1
ATOM 2961 C CA . GLU A 1 368 ? -10.842 15.391 -11.724 1.00 83.94 368 GLU A CA 1
ATOM 2962 C C . GLU A 1 368 ? -9.672 14.915 -10.851 1.00 83.94 368 GLU A C 1
ATOM 2964 O O . GLU A 1 368 ? -8.640 14.520 -11.392 1.00 83.94 368 GLU A O 1
ATOM 2969 N N . GLU A 1 369 ? -9.855 14.860 -9.526 1.00 88.31 369 GLU A N 1
ATOM 2970 C CA . GLU A 1 369 ? -8.870 14.294 -8.588 1.00 88.31 369 GLU A CA 1
ATOM 2971 C C . GLU A 1 369 ? -8.622 12.803 -8.866 1.00 88.31 369 GLU A C 1
ATOM 2973 O O . GLU A 1 369 ? -7.481 12.364 -8.865 1.00 88.31 369 GLU A O 1
ATOM 2978 N N . LEU A 1 370 ? -9.654 12.035 -9.221 1.00 83.38 370 LEU A N 1
ATOM 2979 C CA . LEU A 1 370 ? -9.513 10.615 -9.578 1.00 83.38 370 LEU A CA 1
ATOM 2980 C C . LEU A 1 370 ? -9.112 10.367 -11.038 1.00 83.38 370 LEU A C 1
ATOM 2982 O O . LEU A 1 370 ? -8.833 9.226 -11.412 1.00 83.38 370 LEU A O 1
ATOM 2986 N N . ALA A 1 371 ? -9.110 11.397 -11.886 1.00 74.25 371 ALA A N 1
ATOM 2987 C CA . ALA A 1 371 ? -8.865 11.234 -13.310 1.00 74.25 371 ALA A CA 1
ATOM 2988 C C . ALA A 1 371 ? -7.396 10.896 -13.558 1.00 74.25 37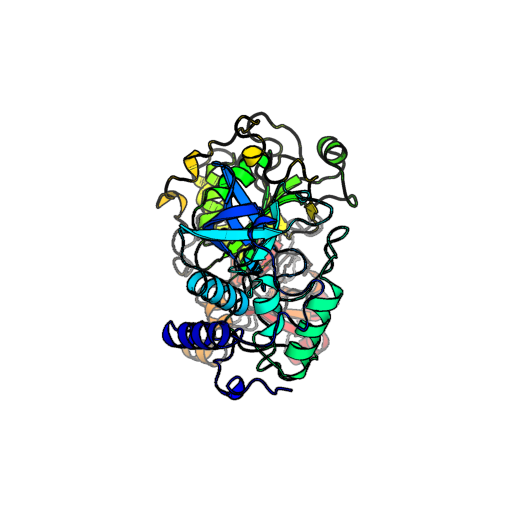1 ALA A C 1
ATOM 2990 O O . ALA A 1 371 ? -6.550 11.788 -13.680 1.00 74.25 371 ALA A O 1
ATOM 2991 N N . VAL A 1 372 ? -7.140 9.603 -13.721 1.00 58.06 372 VAL A N 1
ATOM 2992 C CA . VAL A 1 372 ? -6.050 9.096 -14.545 1.00 58.06 372 VAL A CA 1
ATOM 2993 C C . VAL A 1 372 ? -6.678 8.792 -15.907 1.00 58.06 372 VAL A C 1
ATOM 2995 O O . VAL A 1 372 ? -7.623 8.005 -15.982 1.00 58.06 372 VAL A O 1
ATOM 2998 N N . PRO A 1 373 ? -6.277 9.486 -16.975 1.00 51.22 373 PRO A N 1
ATOM 2999 C CA . PRO A 1 373 ? -6.832 9.245 -18.298 1.00 51.22 373 PRO A CA 1
ATOM 3000 C C . PRO A 1 373 ? -6.619 7.783 -18.693 1.00 51.22 373 PRO A C 1
ATOM 3002 O O . PRO A 1 373 ? -5.512 7.269 -18.550 1.00 51.22 373 PRO A O 1
ATOM 3005 N N . GLU A 1 374 ? -7.685 7.126 -19.166 1.00 39.88 374 GLU A N 1
ATOM 3006 C CA . GLU A 1 374 ? -7.624 5.737 -19.626 1.00 39.88 374 GLU A CA 1
ATOM 3007 C C . GLU A 1 374 ? -6.472 5.576 -20.623 1.00 39.88 374 GLU A C 1
ATOM 3009 O O . GLU A 1 374 ? -6.336 6.379 -21.555 1.00 39.88 374 GLU A O 1
ATOM 3014 N N . LEU A 1 375 ? -5.654 4.539 -20.406 1.00 37.34 375 LEU A N 1
ATOM 3015 C CA . LEU A 1 375 ? -4.681 4.037 -21.368 1.00 37.34 375 LEU A CA 1
ATOM 3016 C C . LEU A 1 375 ? -5.402 3.850 -22.705 1.00 37.34 375 LEU A C 1
ATOM 3018 O O . LEU A 1 375 ? -6.091 2.856 -22.926 1.00 37.34 375 LEU A O 1
ATOM 3022 N N . LYS A 1 376 ? -5.268 4.818 -23.611 1.00 32.16 376 LYS A N 1
ATOM 3023 C CA . LYS A 1 376 ? -5.472 4.521 -25.019 1.00 32.16 376 LYS A CA 1
ATOM 3024 C C . LYS A 1 376 ? -4.338 3.587 -25.394 1.00 32.16 376 LYS A C 1
ATOM 3026 O O . LYS A 1 376 ? -3.187 4.001 -25.300 1.00 32.16 376 LYS A O 1
ATOM 3031 N N . GLU A 1 377 ? -4.690 2.365 -25.783 1.00 34.34 377 GLU A N 1
ATOM 3032 C CA . GLU A 1 377 ? -3.824 1.425 -26.496 1.00 34.34 377 GLU A CA 1
ATOM 3033 C C . GLU A 1 377 ? -3.046 2.209 -27.561 1.00 34.34 377 GLU A C 1
ATOM 3035 O O . GLU A 1 377 ? -3.592 2.599 -28.599 1.00 34.34 377 GLU A O 1
ATOM 3040 N N . SER A 1 378 ? -1.794 2.555 -27.263 1.00 39.50 378 SER A N 1
ATOM 3041 C CA . SER A 1 378 ? -0.996 3.385 -28.149 1.00 39.50 378 SER A CA 1
ATOM 3042 C C . SER A 1 378 ? -0.338 2.481 -29.176 1.00 39.50 378 SER A C 1
ATOM 3044 O O . SER A 1 378 ? 0.807 2.058 -29.036 1.00 39.50 378 SER A O 1
ATOM 3046 N N . ARG A 1 379 ? -1.045 2.231 -30.278 1.00 41.44 379 ARG A N 1
ATOM 3047 C CA . ARG A 1 379 ? -0.335 2.135 -31.555 1.00 41.44 379 ARG A CA 1
ATOM 3048 C C . ARG A 1 379 ? 0.287 3.500 -31.830 1.00 41.44 379 ARG A C 1
ATOM 3050 O O . ARG A 1 379 ? -0.394 4.509 -31.676 1.00 41.44 379 ARG A O 1
ATOM 3057 N N . ALA A 1 380 ? 1.563 3.506 -32.205 1.00 46.16 380 ALA A N 1
ATOM 3058 C CA . ALA A 1 380 ? 2.379 4.682 -32.488 1.00 46.16 380 ALA A CA 1
ATOM 3059 C C . ALA A 1 380 ? 1.621 5.782 -33.265 1.00 46.16 380 ALA A C 1
ATOM 3061 O O . ALA A 1 380 ? 1.537 5.760 -34.492 1.00 46.16 380 ALA A O 1
ATOM 3062 N N . GLU A 1 381 ? 1.080 6.763 -32.544 1.00 52.91 381 GLU A N 1
ATOM 3063 C CA . GLU A 1 381 ? 0.584 8.034 -33.096 1.00 52.91 381 GLU A CA 1
ATOM 3064 C C . GLU A 1 381 ? 1.500 9.212 -32.700 1.00 52.91 381 GLU A C 1
ATOM 3066 O O . GLU A 1 381 ? 1.228 10.363 -33.043 1.00 52.91 381 GLU A O 1
ATOM 3071 N N . GLY A 1 382 ? 2.604 8.931 -31.997 1.00 62.62 382 GLY A N 1
ATOM 3072 C CA . GLY A 1 382 ? 3.599 9.911 -31.570 1.00 62.62 382 GLY A CA 1
ATOM 3073 C C . GLY A 1 382 ? 4.451 10.468 -32.714 1.00 62.62 382 GLY A C 1
ATOM 3074 O O . GLY A 1 382 ? 4.747 9.787 -33.695 1.00 62.62 382 GLY A O 1
ATOM 3075 N N . GLU A 1 383 ? 4.888 11.723 -32.589 1.00 83.50 383 GLU A N 1
ATOM 3076 C CA . GLU A 1 383 ? 5.851 12.325 -33.519 1.00 83.50 383 GLU A CA 1
ATOM 3077 C C . GLU A 1 383 ? 7.216 11.629 -33.377 1.00 83.50 383 GLU A C 1
ATOM 3079 O O . GLU A 1 383 ? 7.763 11.563 -32.274 1.00 83.50 383 GLU A O 1
ATOM 3084 N N . LYS A 1 384 ? 7.780 11.121 -34.481 1.00 88.56 384 LYS A N 1
ATOM 3085 C CA . LYS A 1 384 ? 9.115 10.502 -34.487 1.00 88.56 384 LYS A CA 1
ATOM 3086 C C . LYS A 1 384 ? 10.183 11.531 -34.103 1.00 88.56 384 LYS A C 1
ATOM 3088 O O . LYS A 1 384 ? 10.193 12.646 -34.625 1.00 88.56 384 LYS A O 1
ATOM 3093 N N . VAL A 1 385 ? 11.083 11.146 -33.207 1.00 90.81 385 VAL A N 1
ATOM 3094 C CA . VAL A 1 385 ? 12.185 11.973 -32.703 1.00 90.81 385 VAL A CA 1
ATOM 3095 C C . VAL A 1 385 ? 13.480 11.601 -33.421 1.00 90.81 385 VAL A C 1
ATOM 3097 O O . VAL A 1 385 ? 13.656 10.472 -33.875 1.00 90.81 385 VAL A O 1
ATOM 3100 N N . ASP A 1 386 ? 14.386 12.568 -33.557 1.00 90.12 386 ASP A N 1
ATOM 3101 C CA . ASP A 1 386 ? 15.701 12.339 -34.149 1.00 90.12 386 ASP A CA 1
ATOM 3102 C C . ASP A 1 386 ? 16.550 11.422 -33.250 1.00 90.12 386 ASP A C 1
ATOM 3104 O O . ASP A 1 386 ? 16.939 11.803 -32.143 1.00 90.12 386 ASP A O 1
ATOM 3108 N N . ALA A 1 387 ? 16.863 10.220 -33.745 1.00 88.44 387 ALA A N 1
ATOM 3109 C CA . ALA A 1 387 ? 17.694 9.232 -33.055 1.00 88.44 387 ALA A CA 1
ATOM 3110 C C . ALA A 1 387 ? 19.082 9.785 -32.686 1.00 88.44 387 ALA A C 1
ATOM 3112 O O . ALA A 1 387 ? 19.651 9.416 -31.655 1.00 88.44 387 ALA A O 1
ATOM 3113 N N . ALA A 1 388 ? 19.596 10.757 -33.453 1.00 86.88 388 ALA A N 1
ATOM 3114 C CA . ALA A 1 388 ? 20.861 11.421 -33.161 1.00 86.88 388 ALA A CA 1
ATOM 3115 C C . ALA A 1 388 ? 20.850 12.196 -31.833 1.00 86.88 388 ALA A C 1
ATOM 3117 O O . ALA A 1 388 ? 21.904 12.631 -31.382 1.00 86.88 388 ALA A O 1
ATOM 3118 N N . GLN A 1 389 ? 19.702 12.392 -31.178 1.00 86.62 389 GLN A N 1
ATOM 3119 C CA . GLN A 1 389 ? 19.647 12.944 -29.825 1.00 86.62 389 GLN A CA 1
ATOM 3120 C C . GLN A 1 389 ? 20.144 11.941 -28.770 1.00 86.62 389 GLN A C 1
ATOM 3122 O O . GLN A 1 389 ? 20.844 12.352 -27.832 1.00 86.62 389 GLN A O 1
ATOM 3127 N N . PHE A 1 390 ? 19.822 10.657 -28.949 1.00 88.12 390 PHE A N 1
ATOM 3128 C CA . PHE A 1 390 ? 20.019 9.585 -27.968 1.00 88.12 390 PHE A CA 1
ATOM 3129 C C . PHE A 1 390 ? 21.244 8.721 -28.278 1.00 88.12 390 PHE A C 1
ATOM 3131 O O . PHE A 1 390 ? 21.966 8.311 -27.373 1.00 88.12 390 PHE A O 1
ATOM 3138 N N . GLU A 1 391 ? 21.552 8.511 -29.556 1.00 87.69 391 GLU A N 1
ATOM 3139 C CA . GLU A 1 391 ? 22.588 7.560 -29.976 1.00 87.69 391 GLU A CA 1
ATOM 3140 C C . GLU A 1 391 ? 23.994 8.176 -30.114 1.00 87.69 391 GLU A C 1
ATOM 3142 O O . GLU A 1 391 ? 24.921 7.537 -30.608 1.00 87.69 391 GLU A O 1
ATOM 3147 N N . ARG A 1 392 ? 24.212 9.411 -29.636 1.00 83.38 392 ARG A N 1
ATOM 3148 C CA . ARG A 1 392 ? 25.499 10.139 -29.782 1.00 83.38 392 ARG A CA 1
ATOM 3149 C C . ARG A 1 392 ? 26.699 9.437 -29.153 1.00 83.38 392 ARG A C 1
ATOM 3151 O O . ARG A 1 392 ? 27.832 9.723 -29.528 1.00 83.38 392 ARG A O 1
ATOM 3158 N N . HIS A 1 393 ? 26.445 8.569 -28.180 1.00 79.62 393 HIS A N 1
ATOM 3159 C CA . HIS A 1 393 ? 27.461 7.832 -27.428 1.00 79.62 393 HIS A CA 1
ATOM 3160 C C . HIS A 1 393 ? 27.575 6.362 -27.874 1.00 79.62 393 HIS A C 1
ATOM 3162 O O . HIS A 1 393 ? 28.366 5.604 -27.310 1.00 79.62 393 HIS A O 1
ATOM 3168 N N . VAL A 1 394 ? 26.793 5.951 -28.879 1.00 84.44 394 VAL A N 1
ATOM 3169 C CA . VAL A 1 394 ? 26.847 4.609 -29.470 1.00 84.44 394 VAL A CA 1
ATOM 3170 C C . VAL A 1 394 ? 28.051 4.545 -30.410 1.00 84.44 394 VAL A C 1
ATOM 3172 O O . VAL A 1 394 ? 28.280 5.463 -31.199 1.00 84.44 394 VAL A O 1
ATOM 3175 N N . GLY A 1 395 ? 28.849 3.481 -30.290 1.00 72.25 395 GLY A N 1
ATOM 3176 C CA . GLY A 1 395 ? 30.068 3.299 -31.082 1.00 72.25 395 GLY A CA 1
ATOM 3177 C C . GLY A 1 395 ? 29.794 3.179 -32.586 1.00 72.25 395 GLY A C 1
ATOM 3178 O O . GLY A 1 395 ? 28.673 2.918 -33.003 1.00 72.25 395 GLY A O 1
ATOM 3179 N N . GLU A 1 396 ? 30.838 3.321 -33.409 1.00 67.25 396 GLU A N 1
ATOM 3180 C CA . GLU A 1 396 ? 30.743 3.326 -34.886 1.00 67.25 396 GLU A CA 1
ATOM 3181 C C . GLU A 1 396 ? 30.332 1.979 -35.518 1.00 67.25 396 GLU A C 1
ATOM 3183 O O . GLU A 1 396 ? 30.307 1.846 -36.743 1.00 67.25 396 GLU A O 1
ATOM 3188 N N . PHE A 1 397 ? 30.036 0.957 -34.713 1.00 72.62 397 PHE A N 1
ATOM 3189 C CA . PHE A 1 397 ? 29.541 -0.312 -35.226 1.00 72.62 397 PHE A CA 1
ATOM 3190 C C . PHE A 1 397 ? 28.111 -0.118 -35.755 1.00 72.62 397 PHE A C 1
ATOM 3192 O O . PHE A 1 397 ? 27.213 0.249 -35.001 1.00 72.62 397 PHE A O 1
ATOM 3199 N N . ALA A 1 398 ? 27.913 -0.351 -37.055 1.00 68.38 398 ALA A N 1
ATOM 3200 C CA . ALA A 1 398 ? 26.620 -0.252 -37.728 1.00 68.38 398 ALA A CA 1
ATOM 3201 C C . ALA A 1 398 ? 26.243 -1.614 -38.325 1.00 68.38 398 ALA A C 1
ATOM 3203 O O . ALA A 1 398 ? 26.873 -2.069 -39.291 1.00 68.38 398 ALA A O 1
ATOM 3204 N N . ASP A 1 399 ? 25.223 -2.264 -37.761 1.00 72.62 399 ASP A N 1
ATOM 3205 C CA . ASP A 1 399 ? 24.637 -3.461 -38.359 1.00 72.62 399 ASP A CA 1
ATOM 3206 C C . ASP A 1 399 ? 23.686 -3.043 -39.491 1.00 72.62 399 ASP A C 1
ATOM 3208 O O . ASP A 1 399 ? 22.688 -2.371 -39.269 1.00 72.62 399 ASP A O 1
ATOM 3212 N N . ASN A 1 400 ? 24.014 -3.410 -40.733 1.00 77.62 400 ASN A N 1
ATOM 3213 C CA . ASN A 1 400 ? 23.182 -3.111 -41.909 1.00 77.62 400 ASN A CA 1
ATOM 3214 C C . ASN A 1 400 ? 22.294 -4.298 -42.316 1.00 77.62 400 ASN A C 1
ATOM 3216 O O . ASN A 1 400 ? 21.725 -4.301 -43.414 1.00 77.62 400 ASN A O 1
ATOM 3220 N N . ARG A 1 401 ? 22.235 -5.350 -41.491 1.00 87.12 401 ARG A N 1
ATOM 3221 C CA . ARG A 1 401 ? 21.306 -6.460 -41.710 1.00 87.12 401 ARG A CA 1
ATOM 3222 C C . ARG A 1 401 ? 19.870 -5.962 -41.593 1.00 87.12 401 ARG A C 1
ATOM 3224 O O . ARG A 1 401 ? 19.599 -4.965 -40.938 1.00 87.12 401 ARG A O 1
ATOM 3231 N N . LYS A 1 402 ? 18.970 -6.662 -42.283 1.00 87.44 402 LYS A N 1
ATOM 3232 C CA . LYS A 1 402 ? 17.536 -6.399 -42.223 1.00 87.44 402 LYS A CA 1
ATOM 3233 C C . LYS A 1 402 ? 16.809 -7.586 -41.628 1.00 87.44 402 LYS A C 1
ATOM 3235 O O . LYS A 1 402 ? 16.933 -8.702 -42.137 1.00 87.44 402 LYS A O 1
ATOM 3240 N N . TYR A 1 403 ? 16.044 -7.313 -40.588 1.00 92.44 403 TYR A N 1
ATOM 3241 C CA . TYR A 1 403 ? 15.178 -8.248 -39.898 1.00 92.44 403 TYR A CA 1
ATOM 3242 C C . TYR A 1 403 ? 13.743 -8.044 -40.387 1.00 92.44 403 TYR A C 1
ATOM 3244 O O . TYR A 1 403 ? 13.380 -6.994 -40.913 1.00 92.44 403 TYR A O 1
ATOM 3252 N N . THR A 1 404 ? 12.930 -9.097 -40.353 1.00 91.88 404 THR A N 1
ATOM 3253 C CA . THR A 1 404 ? 11.568 -9.052 -40.905 1.00 91.88 404 THR A CA 1
ATOM 3254 C C . THR A 1 404 ? 10.573 -9.368 -39.811 1.00 91.88 404 THR A C 1
ATOM 3256 O O . THR A 1 404 ? 10.678 -10.412 -39.174 1.00 91.88 404 THR A O 1
ATOM 3259 N N . ARG A 1 405 ? 9.580 -8.494 -39.635 1.00 93.94 405 ARG A N 1
ATOM 3260 C CA . ARG A 1 405 ? 8.4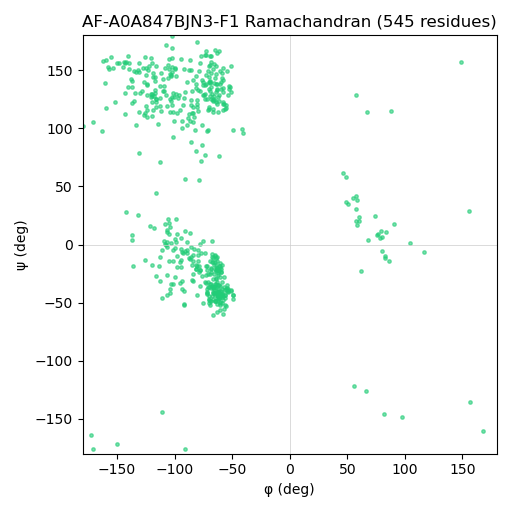38 -8.752 -38.760 1.00 93.94 405 ARG A CA 1
ATOM 3261 C C . ARG A 1 405 ? 7.576 -9.897 -39.323 1.00 93.94 405 ARG A C 1
ATOM 3263 O O . ARG A 1 405 ? 7.101 -9.773 -40.457 1.00 93.94 405 ARG A O 1
ATOM 3270 N N . PRO A 1 406 ? 7.331 -10.975 -38.559 1.00 94.88 406 PRO A N 1
ATOM 3271 C CA . PRO A 1 406 ? 6.353 -11.999 -38.924 1.00 94.88 406 PRO A CA 1
ATOM 3272 C C . PRO A 1 406 ? 4.925 -11.445 -39.041 1.00 94.88 406 PRO A C 1
ATOM 3274 O O . PRO A 1 406 ? 4.620 -10.336 -38.596 1.00 94.88 406 PRO A O 1
ATOM 3277 N N . SER A 1 407 ? 4.022 -12.226 -39.635 1.00 93.81 407 SER A N 1
ATOM 3278 C CA . SER A 1 407 ? 2.604 -11.853 -39.705 1.00 93.81 407 SER A CA 1
ATOM 3279 C C . SER A 1 407 ? 1.925 -11.920 -38.332 1.00 93.81 407 SER A C 1
ATOM 3281 O O . SER A 1 407 ? 2.309 -12.720 -37.483 1.00 93.81 407 SER A O 1
ATOM 3283 N N . ASP A 1 408 ? 0.861 -11.138 -38.120 1.00 90.56 408 ASP A N 1
ATOM 3284 C CA . ASP A 1 408 ? 0.120 -11.134 -36.844 1.00 90.56 408 ASP A CA 1
ATOM 3285 C C . ASP A 1 408 ? -0.359 -12.535 -36.419 1.00 90.56 408 ASP A C 1
ATOM 3287 O O . ASP A 1 408 ? -0.316 -12.895 -35.245 1.00 90.56 408 ASP A O 1
ATOM 3291 N N . GLU A 1 409 ? -0.773 -13.356 -37.389 1.00 93.81 409 GLU A N 1
ATOM 3292 C CA . GLU A 1 409 ? -1.210 -14.733 -37.148 1.00 93.81 409 GLU A CA 1
ATOM 3293 C C . GLU A 1 409 ? -0.066 -15.626 -36.645 1.00 93.81 409 GLU A C 1
ATOM 3295 O O . GLU A 1 409 ? -0.287 -16.494 -35.800 1.00 93.81 409 GLU A O 1
ATOM 3300 N N . GLU A 1 410 ? 1.153 -15.420 -37.146 1.00 94.19 410 GLU A N 1
ATOM 3301 C CA . GLU A 1 410 ? 2.344 -16.122 -36.665 1.00 94.19 410 GLU A CA 1
ATOM 3302 C C . GLU A 1 410 ? 2.722 -15.644 -35.264 1.00 94.19 410 GLU A C 1
ATOM 3304 O O . GLU A 1 410 ? 2.933 -16.482 -34.390 1.00 94.19 410 GLU A O 1
ATOM 3309 N N . LEU A 1 411 ? 2.695 -14.329 -35.016 1.00 94.25 411 LEU A N 1
ATOM 3310 C CA . LEU A 1 411 ? 3.003 -13.747 -33.705 1.00 94.25 411 LEU A CA 1
ATOM 3311 C C . LEU A 1 411 ? 2.073 -14.271 -32.610 1.00 94.25 411 LEU A C 1
ATOM 3313 O O . LEU A 1 411 ? 2.544 -14.673 -31.551 1.00 94.25 411 LEU A O 1
ATOM 3317 N N . ARG A 1 412 ? 0.764 -14.361 -32.878 1.00 91.31 412 ARG A N 1
ATOM 3318 C CA . ARG A 1 412 ? -0.217 -14.933 -31.934 1.00 91.31 412 ARG A CA 1
ATOM 3319 C C . ARG A 1 412 ? -0.005 -16.419 -31.639 1.00 91.31 412 ARG A C 1
ATOM 3321 O O . ARG A 1 412 ? -0.581 -16.930 -30.685 1.00 91.31 412 ARG A O 1
ATOM 3328 N N . ARG A 1 413 ? 0.749 -17.137 -32.480 1.00 94.56 413 ARG A N 1
ATOM 3329 C CA . ARG A 1 413 ? 1.084 -18.555 -32.272 1.00 94.56 413 ARG A CA 1
ATOM 3330 C C . ARG A 1 413 ? 2.429 -18.744 -31.584 1.00 94.56 413 ARG A C 1
ATOM 3332 O O . ARG A 1 413 ? 2.589 -19.741 -30.888 1.00 94.56 413 ARG A O 1
ATOM 3339 N N . SER A 1 414 ? 3.393 -17.861 -31.842 1.00 92.50 414 SER A N 1
ATOM 3340 C CA . SER A 1 414 ? 4.770 -18.004 -31.367 1.00 92.50 414 SER A CA 1
ATOM 3341 C C . SER A 1 414 ? 5.043 -17.290 -30.048 1.00 92.50 414 SER A C 1
ATOM 3343 O O . SER A 1 414 ? 5.891 -17.755 -29.292 1.00 92.50 414 SER A O 1
ATOM 3345 N N . LEU A 1 415 ? 4.359 -16.177 -29.778 1.00 95.62 415 LEU A N 1
ATOM 3346 C CA . LEU A 1 415 ? 4.541 -15.384 -28.564 1.00 95.62 415 LEU A CA 1
ATOM 3347 C C . LEU A 1 415 ? 3.575 -15.823 -27.464 1.00 95.62 415 LEU A C 1
ATOM 3349 O O . LEU A 1 415 ? 2.458 -16.269 -27.733 1.00 95.62 415 LEU A O 1
ATOM 3353 N N . THR A 1 416 ? 3.986 -15.641 -26.212 1.00 95.50 416 THR A N 1
ATOM 3354 C CA . THR A 1 416 ? 3.052 -15.693 -25.083 1.00 95.50 416 THR A CA 1
ATOM 3355 C C . THR A 1 416 ? 2.106 -14.490 -25.110 1.00 95.50 416 THR A C 1
ATOM 3357 O O . THR A 1 416 ? 2.395 -13.465 -25.732 1.00 95.50 416 THR A O 1
ATOM 3360 N N . ASP A 1 417 ? 0.988 -14.578 -24.384 1.00 90.50 417 ASP A N 1
ATOM 3361 C CA . ASP A 1 417 ? 0.028 -13.472 -24.282 1.00 90.50 417 ASP A CA 1
ATOM 3362 C C . ASP A 1 417 ? 0.681 -12.170 -23.787 1.00 90.50 417 ASP A C 1
ATOM 3364 O O . ASP A 1 417 ? 0.339 -11.090 -24.267 1.00 90.50 417 ASP A O 1
ATOM 3368 N N . LEU A 1 418 ? 1.624 -12.259 -22.840 1.00 83.62 418 LEU A N 1
ATOM 3369 C CA . LEU A 1 418 ? 2.346 -11.094 -22.324 1.00 83.62 418 LEU A CA 1
ATOM 3370 C C . LEU A 1 418 ? 3.291 -10.511 -23.381 1.00 83.62 418 LEU A C 1
ATOM 3372 O O . LEU A 1 418 ? 3.240 -9.313 -23.637 1.00 83.62 418 LEU A O 1
ATOM 3376 N N . GLN A 1 419 ? 4.098 -11.352 -24.031 1.00 96.50 419 GLN A N 1
ATOM 3377 C CA . GLN A 1 419 ? 5.027 -10.928 -25.086 1.00 96.50 419 GLN A CA 1
ATOM 3378 C C . GLN A 1 419 ? 4.287 -10.261 -26.248 1.00 96.50 419 GLN A C 1
ATOM 3380 O O . GLN A 1 419 ? 4.715 -9.218 -26.742 1.00 96.50 419 GLN A O 1
ATOM 3385 N N . TYR A 1 420 ? 3.140 -10.816 -26.655 1.00 94.00 420 TYR A N 1
ATOM 3386 C CA . TYR A 1 420 ? 2.297 -10.216 -27.684 1.00 94.00 420 TYR A CA 1
ATOM 3387 C C . TYR A 1 420 ? 1.767 -8.845 -27.240 1.00 94.00 420 TYR A C 1
ATOM 3389 O O . TYR A 1 420 ? 1.942 -7.867 -27.959 1.00 94.00 420 TYR A O 1
ATOM 3397 N N . LYS A 1 421 ? 1.175 -8.743 -26.042 1.00 81.00 421 LYS A N 1
ATOM 3398 C CA . LYS A 1 421 ? 0.636 -7.469 -25.532 1.00 81.00 421 LYS A CA 1
ATOM 3399 C C . LYS A 1 421 ? 1.708 -6.392 -25.394 1.00 81.00 421 LYS A C 1
ATOM 3401 O O . LYS A 1 421 ? 1.471 -5.246 -25.760 1.00 81.00 421 LYS A O 1
ATOM 3406 N N . VAL A 1 422 ? 2.883 -6.747 -24.883 1.00 89.38 422 VAL A N 1
ATOM 3407 C CA . VAL A 1 422 ? 3.998 -5.807 -24.742 1.00 89.38 422 VAL A CA 1
ATOM 3408 C C . VAL A 1 422 ? 4.444 -5.330 -26.117 1.00 89.38 422 VAL A C 1
ATOM 3410 O O . VAL A 1 422 ? 4.359 -4.144 -26.405 1.00 89.38 422 VAL A O 1
ATOM 3413 N N . THR A 1 423 ? 4.837 -6.249 -27.000 1.00 94.00 423 THR A N 1
ATOM 3414 C CA . THR A 1 423 ? 5.472 -5.882 -28.275 1.00 94.00 423 THR A CA 1
ATOM 3415 C C . THR A 1 423 ? 4.506 -5.287 -29.300 1.00 94.00 423 THR A C 1
ATOM 3417 O O . THR A 1 423 ? 4.915 -4.431 -30.083 1.00 94.00 423 THR A O 1
ATOM 3420 N N . GLN A 1 424 ? 3.243 -5.728 -29.325 1.00 93.06 424 GLN A N 1
ATOM 3421 C CA . GLN A 1 424 ? 2.272 -5.359 -30.365 1.00 93.06 424 GLN A CA 1
ATOM 3422 C C . GLN A 1 424 ? 1.255 -4.310 -29.906 1.00 93.06 424 GLN A C 1
ATOM 3424 O O . GLN A 1 424 ? 0.846 -3.477 -30.721 1.00 93.06 424 GLN A O 1
ATOM 3429 N N . ASP A 1 425 ? 0.867 -4.342 -28.628 1.00 83.25 425 ASP A N 1
ATOM 3430 C CA . ASP A 1 425 ? -0.190 -3.487 -28.071 1.00 83.25 425 ASP A CA 1
ATOM 3431 C C . ASP A 1 425 ? 0.366 -2.364 -27.169 1.00 83.25 425 ASP A C 1
ATOM 3433 O O . ASP A 1 425 ? -0.398 -1.527 -26.687 1.00 83.25 425 ASP A O 1
ATOM 3437 N N . GLY A 1 426 ? 1.689 -2.310 -26.963 1.00 80.12 426 GLY A N 1
ATOM 3438 C CA . GLY A 1 426 ? 2.350 -1.270 -26.168 1.00 80.12 426 GLY A CA 1
ATOM 3439 C C . GLY A 1 426 ? 2.151 -1.425 -24.659 1.00 80.12 426 GLY A C 1
ATOM 3440 O O . GLY A 1 426 ? 2.187 -0.438 -23.927 1.00 80.12 426 GLY A O 1
ATOM 3441 N N . ALA A 1 427 ? 1.880 -2.647 -24.189 1.00 77.69 427 ALA A N 1
ATOM 3442 C CA . ALA A 1 427 ? 1.768 -2.925 -22.761 1.00 77.69 427 ALA A CA 1
ATOM 3443 C C . ALA A 1 427 ? 3.140 -2.901 -22.064 1.00 77.69 427 ALA A C 1
ATOM 3445 O O . ALA A 1 427 ? 4.186 -3.043 -22.695 1.00 77.69 427 ALA A O 1
ATOM 3446 N N . THR A 1 428 ? 3.120 -2.802 -20.737 1.00 77.00 428 THR A N 1
ATOM 3447 C CA . THR A 1 428 ? 4.309 -2.916 -19.884 1.00 77.00 428 THR A CA 1
ATOM 3448 C C . THR A 1 428 ? 4.152 -4.128 -18.964 1.00 77.00 428 THR A C 1
ATOM 3450 O O . THR A 1 428 ? 3.083 -4.335 -18.385 1.00 77.00 428 THR A O 1
ATOM 3453 N N . GLU A 1 429 ? 5.187 -4.961 -18.858 1.00 75.88 429 GLU A N 1
ATOM 3454 C CA . GLU A 1 429 ? 5.231 -6.084 -17.917 1.00 75.88 429 GLU A CA 1
ATOM 3455 C C . GLU A 1 429 ? 5.427 -5.601 -16.472 1.00 75.88 429 GLU A C 1
ATOM 3457 O O . GLU A 1 429 ? 5.763 -4.442 -16.233 1.00 75.88 429 GLU A O 1
ATOM 3462 N N . ARG A 1 430 ? 5.219 -6.485 -15.492 1.00 61.53 430 ARG A N 1
ATOM 3463 C CA . ARG A 1 430 ? 5.376 -6.124 -14.078 1.00 61.53 430 ARG A CA 1
ATOM 3464 C C . ARG A 1 430 ? 6.857 -5.899 -13.730 1.00 61.53 430 ARG A C 1
ATOM 3466 O O . ARG A 1 430 ? 7.697 -6.673 -14.194 1.00 61.53 430 ARG A O 1
ATOM 3473 N N . PRO A 1 431 ? 7.174 -4.880 -12.913 1.00 60.56 431 PRO A N 1
ATOM 3474 C CA . PRO A 1 431 ? 8.536 -4.683 -12.439 1.00 60.56 431 PRO A CA 1
ATOM 3475 C C . PRO A 1 431 ? 8.965 -5.872 -11.559 1.00 60.56 431 PRO A C 1
ATOM 3477 O O . PRO A 1 431 ? 8.120 -6.458 -10.883 1.00 60.56 431 PRO A O 1
ATOM 3480 N N . PHE A 1 432 ? 10.252 -6.227 -11.597 1.00 62.28 432 PHE A N 1
ATOM 3481 C CA . PHE A 1 432 ? 10.958 -7.280 -10.841 1.00 62.28 432 PHE A CA 1
ATOM 3482 C C . PHE A 1 432 ? 10.481 -8.729 -11.076 1.00 62.28 432 PHE A C 1
ATOM 3484 O O . PHE A 1 432 ? 11.247 -9.677 -10.924 1.00 62.28 432 PHE A O 1
ATOM 3491 N N . ASP A 1 433 ? 9.243 -8.925 -11.530 1.00 73.56 433 ASP A N 1
ATOM 3492 C CA . ASP A 1 433 ? 8.665 -10.213 -11.931 1.00 73.56 433 ASP A CA 1
ATOM 3493 C C . ASP A 1 433 ? 8.890 -10.471 -13.429 1.00 73.56 433 ASP A C 1
ATOM 3495 O O . ASP A 1 433 ? 7.954 -10.625 -14.220 1.00 73.56 433 ASP A O 1
ATOM 3499 N N . ASN A 1 434 ? 10.156 -10.437 -13.849 1.00 88.12 434 ASN A N 1
ATOM 3500 C CA . ASN A 1 434 ? 10.533 -10.679 -15.234 1.00 88.12 434 ASN A CA 1
ATOM 3501 C C . ASN A 1 434 ? 11.930 -11.296 -15.369 1.00 88.12 434 ASN A C 1
ATOM 3503 O O . ASN A 1 434 ? 12.781 -11.194 -14.491 1.00 88.12 434 ASN A O 1
ATOM 3507 N N . GLU A 1 435 ? 12.148 -11.983 -16.491 1.00 93.31 435 GLU A N 1
ATOM 3508 C CA . GLU A 1 435 ? 13.299 -12.873 -16.675 1.00 93.31 435 GLU A CA 1
ATOM 3509 C C . GLU A 1 435 ? 14.643 -12.137 -16.659 1.00 93.31 435 GLU A C 1
ATOM 3511 O O . GLU A 1 435 ? 15.639 -12.686 -16.185 1.00 93.31 435 GLU A O 1
ATOM 3516 N N . PHE A 1 436 ? 14.688 -10.901 -17.169 1.00 97.19 436 PHE A N 1
ATOM 3517 C CA . PHE A 1 436 ? 15.949 -10.209 -17.410 1.00 97.19 436 PHE A CA 1
ATOM 3518 C C . PHE A 1 436 ? 16.253 -9.048 -16.465 1.00 97.19 436 PHE A C 1
ATOM 3520 O O . PHE A 1 436 ? 17.336 -8.475 -16.593 1.00 97.19 436 PHE A O 1
ATOM 3527 N N . ASP A 1 437 ? 15.402 -8.725 -15.490 1.00 86.44 437 ASP A N 1
ATOM 3528 C CA . ASP A 1 437 ? 15.681 -7.662 -14.514 1.00 86.44 437 ASP A CA 1
ATOM 3529 C C . ASP A 1 437 ? 16.990 -7.930 -13.751 1.00 86.44 437 ASP A C 1
ATOM 3531 O O . ASP A 1 437 ? 17.988 -7.225 -13.939 1.00 86.44 437 ASP A O 1
ATOM 3535 N N . ASP A 1 438 ? 17.067 -9.060 -13.046 1.00 89.25 438 ASP A N 1
ATOM 3536 C CA . ASP A 1 438 ? 18.250 -9.496 -12.290 1.00 89.25 438 ASP A CA 1
ATOM 3537 C C . ASP A 1 438 ? 19.253 -10.335 -13.089 1.00 89.25 438 ASP A C 1
ATOM 3539 O O . ASP A 1 438 ? 20.320 -10.706 -12.598 1.00 89.25 438 ASP A O 1
ATOM 3543 N N . HIS A 1 439 ? 18.989 -10.557 -14.373 1.00 95.75 439 HIS A N 1
ATOM 3544 C CA . HIS A 1 439 ? 19.882 -11.310 -15.241 1.00 95.75 439 HIS A CA 1
ATOM 3545 C C . HIS A 1 439 ? 21.202 -10.558 -15.508 1.00 95.75 439 HIS A C 1
ATOM 3547 O O . HIS A 1 439 ? 21.210 -9.339 -15.744 1.00 95.75 439 HIS A O 1
ATOM 3553 N N . ARG A 1 440 ? 22.334 -11.277 -15.438 1.00 94.88 440 ARG A N 1
ATOM 3554 C CA . ARG A 1 440 ? 23.704 -10.729 -15.560 1.00 94.88 440 ARG A CA 1
ATOM 3555 C C . ARG A 1 440 ? 24.636 -11.583 -16.436 1.00 94.88 440 ARG A C 1
ATOM 3557 O O . ARG A 1 440 ? 25.840 -11.325 -16.457 1.00 94.88 440 ARG A O 1
ATOM 3564 N N . GLU A 1 441 ? 24.131 -12.605 -17.127 1.00 97.81 441 GLU A N 1
ATOM 3565 C CA . GLU A 1 441 ? 24.985 -13.446 -17.976 1.00 97.81 441 GLU A CA 1
ATOM 3566 C C . GLU A 1 441 ? 25.531 -12.664 -19.179 1.00 97.81 441 GLU A C 1
ATOM 3568 O O . GLU A 1 441 ? 24.918 -11.703 -19.657 1.00 97.81 441 GLU A O 1
ATOM 3573 N N . LYS A 1 442 ? 26.716 -13.066 -19.658 1.00 98.38 442 LYS A N 1
ATOM 3574 C CA . LYS A 1 442 ? 27.345 -12.455 -20.832 1.00 98.38 442 LYS A CA 1
ATOM 3575 C C . LYS A 1 442 ? 26.621 -12.902 -22.096 1.00 98.38 442 LYS A C 1
ATOM 3577 O O . LYS A 1 442 ? 26.523 -14.098 -22.347 1.00 98.38 442 LYS A O 1
ATOM 3582 N N . GLY A 1 443 ? 26.168 -11.954 -22.905 1.00 98.44 443 GLY A N 1
ATOM 3583 C CA . GLY A 1 443 ? 25.474 -12.233 -24.158 1.00 98.44 443 GLY A CA 1
ATOM 3584 C C . GLY A 1 443 ? 24.811 -10.992 -24.741 1.00 98.44 443 GLY A C 1
ATOM 3585 O O . GLY A 1 443 ? 25.145 -9.858 -24.385 1.00 98.44 443 GLY A O 1
ATOM 3586 N N . ILE A 1 444 ? 23.846 -11.211 -25.629 1.00 98.50 444 ILE A N 1
ATOM 3587 C CA . ILE A 1 444 ? 23.051 -10.145 -26.247 1.00 98.50 444 ILE A CA 1
ATOM 3588 C C . ILE A 1 444 ? 21.562 -10.344 -25.987 1.00 98.50 444 ILE A C 1
ATOM 3590 O O . ILE A 1 444 ? 21.088 -11.466 -25.815 1.00 98.50 444 ILE A O 1
ATOM 3594 N N . TYR A 1 445 ? 20.823 -9.241 -26.006 1.00 98.56 445 TYR A N 1
ATOM 3595 C CA . TYR A 1 445 ? 19.368 -9.227 -25.968 1.00 98.56 445 TYR A CA 1
ATOM 3596 C C . TYR A 1 445 ? 18.859 -8.849 -27.355 1.00 98.56 445 TYR A C 1
ATOM 3598 O O . TYR A 1 445 ? 19.172 -7.769 -27.871 1.00 98.56 445 TYR A O 1
ATOM 3606 N N . VAL A 1 446 ? 18.105 -9.758 -27.963 1.00 98.44 446 VAL A N 1
ATOM 3607 C CA . VAL A 1 446 ? 17.511 -9.581 -29.290 1.00 98.44 446 VAL A CA 1
ATOM 3608 C C . VAL A 1 446 ? 16.011 -9.331 -29.175 1.00 98.44 446 VAL A C 1
ATOM 3610 O O . VAL A 1 446 ? 15.386 -9.765 -28.210 1.00 98.44 446 VAL A O 1
ATOM 3613 N N . ASP A 1 447 ? 15.426 -8.662 -30.164 1.00 98.19 447 ASP A N 1
ATOM 3614 C CA . ASP A 1 447 ? 13.979 -8.526 -30.311 1.00 98.19 447 ASP A CA 1
ATOM 3615 C C . ASP A 1 447 ? 13.344 -9.918 -30.407 1.00 98.19 447 ASP A C 1
ATOM 3617 O O . ASP A 1 447 ? 13.676 -10.706 -31.299 1.00 98.19 447 ASP A O 1
ATOM 3621 N N . ILE A 1 448 ? 12.413 -10.224 -29.507 1.00 98.06 448 ILE A N 1
ATOM 3622 C CA . ILE A 1 448 ? 11.728 -11.519 -29.497 1.00 98.06 448 ILE A CA 1
ATOM 3623 C C . ILE A 1 448 ? 10.882 -11.762 -30.760 1.00 98.06 448 ILE A C 1
ATOM 3625 O O . ILE A 1 448 ? 10.605 -12.909 -31.111 1.00 98.06 448 ILE A O 1
ATOM 3629 N N . VAL A 1 449 ? 10.484 -10.695 -31.459 1.00 97.44 449 VAL A N 1
ATOM 3630 C CA . VAL A 1 449 ? 9.648 -10.746 -32.666 1.00 97.44 449 VAL A CA 1
ATOM 3631 C C . VAL A 1 449 ? 10.465 -11.087 -33.908 1.00 97.44 449 VAL A C 1
ATOM 3633 O O . VAL A 1 449 ? 10.017 -11.875 -34.741 1.00 97.44 449 VAL A O 1
ATOM 3636 N N . SER A 1 450 ? 11.640 -10.476 -34.065 1.00 96.62 450 SER A N 1
ATOM 3637 C CA . SER A 1 450 ? 12.400 -10.497 -35.323 1.00 96.62 450 SER A CA 1
ATOM 3638 C C . SER A 1 450 ? 13.790 -11.124 -35.213 1.00 96.62 450 SER A C 1
ATOM 3640 O O . SER A 1 450 ? 14.375 -11.492 -36.233 1.00 96.62 450 SER A O 1
ATOM 3642 N N . GLY A 1 451 ? 14.319 -11.254 -33.994 1.00 96.38 451 GLY A N 1
ATOM 3643 C CA . GLY A 1 451 ? 15.699 -11.650 -33.732 1.00 96.38 451 GLY A CA 1
ATOM 3644 C C . GLY A 1 451 ? 16.727 -10.539 -33.970 1.00 96.38 451 GLY A C 1
ATOM 3645 O O . GLY A 1 451 ? 17.922 -10.832 -33.955 1.00 96.38 451 GLY A O 1
ATOM 3646 N N . GLU A 1 452 ? 16.300 -9.294 -34.198 1.00 96.62 452 GLU A N 1
ATOM 3647 C CA . GLU A 1 452 ? 17.193 -8.137 -34.327 1.00 96.62 452 GLU A CA 1
ATOM 3648 C C . GLU A 1 452 ? 17.969 -7.894 -33.018 1.00 96.62 452 GLU A C 1
ATOM 3650 O O . GLU A 1 452 ? 17.347 -7.788 -31.965 1.00 96.62 452 GLU A O 1
ATOM 3655 N N . PRO A 1 453 ? 19.310 -7.802 -33.025 1.00 97.25 453 PRO A N 1
ATOM 3656 C CA . PRO A 1 453 ? 20.090 -7.457 -31.838 1.00 97.25 453 PRO A CA 1
ATOM 3657 C C . PRO A 1 453 ? 19.831 -6.026 -31.374 1.00 97.25 453 PRO A C 1
ATOM 3659 O O . PRO A 1 453 ? 20.052 -5.080 -32.126 1.00 97.25 453 PRO A O 1
ATOM 3662 N N . LEU A 1 454 ? 19.426 -5.867 -30.112 1.00 97.38 454 LEU A N 1
ATOM 3663 C CA . LEU A 1 454 ? 19.053 -4.567 -29.551 1.00 97.38 454 LEU A CA 1
ATOM 3664 C C . LEU A 1 454 ? 20.060 -4.075 -28.509 1.00 97.38 454 LEU A C 1
ATOM 3666 O O . LEU A 1 454 ? 20.483 -2.920 -28.561 1.00 97.38 454 LEU A O 1
ATOM 3670 N N . PHE A 1 455 ? 20.480 -4.946 -27.585 1.00 97.88 455 PHE A N 1
ATOM 3671 C CA . PHE A 1 455 ? 21.332 -4.562 -26.454 1.00 97.88 455 PHE A CA 1
ATOM 3672 C C . PHE A 1 455 ? 22.421 -5.594 -26.148 1.00 97.88 455 PHE A C 1
ATOM 3674 O O . PHE A 1 455 ? 22.243 -6.793 -26.363 1.00 97.88 455 PHE A O 1
ATOM 3681 N N . SER A 1 456 ? 23.544 -5.122 -25.601 1.00 97.19 456 SER A N 1
ATOM 3682 C CA . SER A 1 456 ? 24.626 -5.961 -25.069 1.00 97.19 456 SER A CA 1
ATOM 3683 C C . SER A 1 456 ? 24.519 -6.082 -23.548 1.00 97.19 456 SER A C 1
ATOM 3685 O O . SER A 1 456 ? 24.184 -5.112 -22.864 1.00 97.19 456 SER A O 1
ATOM 3687 N N . SER A 1 457 ? 24.877 -7.243 -22.991 1.00 97.81 457 SER A N 1
ATOM 3688 C CA . SER A 1 457 ? 24.996 -7.419 -21.538 1.00 97.81 457 SER A CA 1
ATOM 3689 C C . SER A 1 457 ? 26.029 -6.486 -20.897 1.00 97.81 457 SER A C 1
ATOM 3691 O O . SER A 1 457 ? 25.927 -6.210 -19.708 1.00 97.81 457 SER A O 1
ATOM 3693 N N . THR A 1 458 ? 27.016 -5.992 -21.654 1.00 96.12 458 THR A N 1
ATOM 3694 C CA . THR A 1 458 ? 28.045 -5.059 -21.151 1.00 96.12 458 THR A CA 1
ATOM 3695 C C . THR A 1 458 ? 27.493 -3.680 -20.821 1.00 96.12 458 THR A C 1
ATOM 3697 O O . THR A 1 458 ? 28.073 -2.969 -20.006 1.00 96.12 458 THR A O 1
ATOM 3700 N N . ASP A 1 459 ? 26.388 -3.306 -21.465 1.00 96.38 459 ASP A N 1
ATOM 3701 C CA . ASP A 1 459 ? 25.739 -2.009 -21.295 1.00 96.38 459 ASP A CA 1
ATOM 3702 C C . ASP A 1 459 ? 24.532 -2.087 -20.355 1.00 96.38 459 ASP A C 1
ATOM 3704 O O . ASP A 1 459 ? 23.926 -1.054 -20.056 1.00 96.38 459 ASP A O 1
ATOM 3708 N N . LYS A 1 460 ? 24.198 -3.297 -19.884 1.00 97.31 460 LYS A N 1
ATOM 3709 C CA . LYS A 1 460 ? 23.164 -3.540 -18.882 1.00 97.31 460 LYS A CA 1
ATOM 3710 C C . LYS A 1 460 ? 23.665 -3.139 -17.500 1.00 97.31 460 LYS A C 1
ATOM 3712 O O . LYS A 1 460 ? 24.787 -3.469 -17.119 1.00 97.31 460 LYS A O 1
ATOM 3717 N N . PHE A 1 461 ? 22.814 -2.485 -16.725 1.00 92.00 461 PHE A N 1
ATOM 3718 C CA . PHE A 1 461 ? 23.098 -2.139 -15.339 1.00 92.00 461 PHE A CA 1
ATOM 3719 C C . PHE A 1 461 ? 21.857 -2.319 -14.468 1.00 92.00 461 PHE A C 1
ATOM 3721 O O . PHE A 1 461 ? 20.735 -2.419 -14.960 1.00 92.00 461 PHE A O 1
ATOM 3728 N N . ASP A 1 462 ? 22.086 -2.389 -13.162 1.00 87.31 462 ASP A N 1
ATOM 3729 C CA . ASP A 1 462 ? 21.020 -2.418 -12.171 1.00 87.31 462 ASP A CA 1
ATOM 3730 C C . ASP A 1 462 ? 20.577 -0.987 -11.869 1.00 87.31 462 ASP A C 1
ATOM 3732 O O . ASP A 1 462 ? 21.361 -0.190 -11.346 1.00 87.31 462 ASP A O 1
ATOM 3736 N N . SER A 1 463 ? 19.349 -0.642 -12.251 1.00 76.12 463 SER A N 1
ATOM 3737 C CA . SER A 1 463 ? 18.778 0.669 -11.949 1.00 76.12 463 SER A CA 1
ATOM 3738 C C . SER A 1 463 ? 17.804 0.640 -10.771 1.00 76.12 463 SER A C 1
ATOM 3740 O O . SER A 1 463 ? 17.260 1.691 -10.441 1.00 76.12 463 SER A O 1
ATOM 3742 N N . GLY A 1 464 ? 17.504 -0.538 -10.208 1.00 73.81 464 GLY A N 1
ATOM 3743 C CA . GLY A 1 464 ? 16.463 -0.715 -9.195 1.00 73.81 464 GLY A CA 1
ATOM 3744 C C . GLY A 1 464 ? 15.049 -0.323 -9.644 1.00 73.81 464 GLY A C 1
ATOM 3745 O O . GLY A 1 464 ? 14.217 -0.032 -8.793 1.00 73.81 464 GLY A O 1
ATOM 3746 N N . CYS A 1 465 ? 14.771 -0.248 -10.956 1.00 64.38 465 CYS A N 1
ATOM 3747 C CA . CYS A 1 465 ? 13.430 0.096 -11.449 1.00 64.38 465 CYS A CA 1
ATOM 3748 C C . CYS A 1 465 ? 12.545 -1.123 -11.728 1.00 64.38 465 CYS A C 1
ATOM 3750 O O . CYS A 1 465 ? 11.384 -0.936 -12.071 1.00 64.38 465 CYS A O 1
ATOM 3752 N N . GLY A 1 466 ? 13.094 -2.337 -11.643 1.00 66.44 466 GLY A N 1
ATOM 3753 C CA . GLY A 1 466 ? 12.375 -3.584 -11.892 1.00 66.44 466 GLY A CA 1
ATOM 3754 C C . GLY A 1 466 ? 12.274 -3.999 -13.357 1.00 66.44 466 GLY A C 1
ATOM 3755 O O . GLY A 1 466 ? 11.530 -4.917 -13.681 1.00 66.44 466 GLY A O 1
ATOM 3756 N N . TRP A 1 467 ? 13.001 -3.354 -14.264 1.00 88.38 467 TRP A N 1
ATOM 3757 C CA . TRP A 1 467 ? 13.080 -3.768 -15.665 1.00 88.38 467 TRP A CA 1
ATOM 3758 C C . TRP A 1 467 ? 14.538 -3.769 -16.118 1.00 88.38 467 TRP A C 1
ATOM 3760 O O . TRP A 1 467 ? 15.310 -2.902 -15.678 1.00 88.38 467 TRP A O 1
ATOM 3770 N N . PRO A 1 468 ? 14.928 -4.663 -17.051 1.00 96.06 468 PRO A N 1
ATOM 3771 C CA . PRO A 1 468 ? 16.270 -4.654 -17.604 1.00 96.06 468 PRO A CA 1
ATOM 3772 C C . PRO A 1 468 ? 16.594 -3.273 -18.181 1.00 96.06 468 PRO A C 1
ATOM 3774 O O . PRO A 1 468 ? 15.952 -2.780 -19.113 1.00 96.06 468 PRO A O 1
ATOM 3777 N N . SER A 1 469 ? 17.614 -2.658 -17.587 1.00 94.50 469 SER A N 1
ATOM 3778 C CA . SER A 1 469 ? 18.043 -1.305 -17.907 1.00 94.50 469 SER A CA 1
ATOM 3779 C C . SER A 1 469 ? 19.386 -1.312 -18.619 1.00 94.50 469 SER A C 1
ATOM 3781 O O . SER A 1 469 ? 20.338 -1.954 -18.173 1.00 94.50 469 SER A O 1
ATOM 3783 N N . PHE A 1 470 ? 19.470 -0.571 -19.722 1.00 97.88 470 PHE A N 1
ATOM 3784 C CA . PHE A 1 470 ? 20.680 -0.451 -20.535 1.00 97.88 470 PHE A CA 1
ATOM 3785 C C . PHE A 1 470 ? 21.099 1.007 -20.677 1.00 97.88 470 PHE A C 1
ATOM 3787 O O . PHE A 1 470 ? 20.268 1.912 -20.662 1.00 97.88 470 PHE A O 1
ATOM 3794 N N . SER A 1 471 ? 22.397 1.254 -20.821 1.00 95.50 471 SER A N 1
ATOM 3795 C CA . SER A 1 471 ? 22.935 2.610 -20.999 1.00 95.50 471 SER A CA 1
ATOM 3796 C C . SER A 1 471 ? 22.893 3.088 -22.455 1.00 95.50 471 SER A C 1
ATOM 3798 O O . SER A 1 471 ? 22.835 4.291 -22.717 1.00 95.50 471 SER A O 1
ATOM 3800 N N . LYS A 1 472 ? 22.896 2.157 -23.418 1.00 95.56 472 LYS A N 1
ATOM 3801 C CA . LYS A 1 472 ? 22.852 2.427 -24.863 1.00 95.56 472 LYS A CA 1
ATOM 3802 C C . LYS A 1 472 ? 22.426 1.184 -25.663 1.00 95.56 472 LYS A C 1
ATOM 3804 O O . LYS A 1 472 ? 22.600 0.073 -25.160 1.00 95.56 472 LYS A O 1
ATOM 3809 N N . PRO A 1 473 ? 21.911 1.345 -26.899 1.00 95.81 473 PRO A N 1
ATOM 3810 C CA . PRO A 1 473 ? 21.718 0.228 -27.822 1.00 95.81 473 PRO A CA 1
ATOM 3811 C C . PRO A 1 473 ? 23.047 -0.352 -28.312 1.00 95.81 473 PRO A C 1
ATOM 3813 O O . PRO A 1 473 ? 24.092 0.303 -28.269 1.00 95.81 473 PRO A O 1
ATOM 3816 N N . ILE A 1 474 ? 22.981 -1.575 -28.839 1.00 94.56 474 ILE A N 1
ATOM 3817 C CA . ILE A 1 474 ? 24.144 -2.318 -29.339 1.00 94.56 474 ILE A CA 1
ATOM 3818 C C . ILE A 1 474 ? 24.774 -1.685 -30.588 1.00 94.56 474 ILE A C 1
ATOM 3820 O O . ILE A 1 474 ? 25.979 -1.812 -30.808 1.00 94.56 474 ILE A O 1
ATOM 3824 N N . SER A 1 475 ? 23.978 -1.001 -31.415 1.00 91.88 475 SER A N 1
ATOM 3825 C CA . SER A 1 475 ? 24.443 -0.317 -32.624 1.00 91.88 475 SER A CA 1
ATOM 3826 C C . SER A 1 475 ? 23.513 0.831 -33.010 1.00 91.88 475 SER A C 1
ATOM 3828 O O . SER A 1 475 ? 22.383 0.895 -32.532 1.00 91.88 475 SER A O 1
ATOM 3830 N N . GLN A 1 476 ? 23.996 1.762 -33.836 1.00 90.12 476 GLN A N 1
ATOM 3831 C CA . GLN A 1 476 ? 23.183 2.900 -34.277 1.00 90.12 476 GLN A CA 1
ATOM 3832 C C . GLN A 1 476 ? 22.059 2.452 -35.217 1.00 90.12 476 GLN A C 1
ATOM 3834 O O . GLN A 1 476 ? 22.287 1.639 -36.113 1.00 90.12 476 GLN A O 1
ATOM 3839 N N . GLY A 1 477 ? 20.873 3.039 -35.057 1.00 89.88 477 GLY A N 1
ATOM 3840 C CA . GLY A 1 477 ? 19.736 2.837 -35.955 1.00 89.88 477 GLY A CA 1
ATOM 3841 C C . GLY A 1 477 ? 18.930 1.555 -35.737 1.00 89.88 477 GLY A C 1
ATOM 3842 O O . GLY A 1 477 ? 18.021 1.302 -36.523 1.00 89.88 477 GLY A O 1
ATOM 3843 N N . VAL A 1 478 ? 19.217 0.774 -34.689 1.00 93.44 478 VAL A N 1
ATOM 3844 C CA . VAL A 1 478 ? 18.396 -0.399 -34.309 1.00 93.44 478 VAL A CA 1
ATOM 3845 C C . VAL A 1 478 ? 17.141 -0.008 -33.531 1.00 93.44 478 VAL A C 1
ATOM 3847 O O . VAL A 1 478 ? 16.225 -0.815 -33.385 1.00 93.44 478 VAL A O 1
ATOM 3850 N N . LEU A 1 479 ? 17.078 1.236 -33.044 1.00 95.06 479 LEU A N 1
ATOM 3851 C CA . LEU A 1 479 ? 15.948 1.773 -32.298 1.00 95.06 479 LEU A CA 1
ATOM 3852 C C . LEU A 1 479 ? 15.302 2.944 -33.035 1.00 95.06 479 LEU A C 1
ATOM 3854 O O . LEU A 1 479 ? 15.975 3.816 -33.586 1.00 95.06 479 LEU A O 1
ATOM 3858 N N . ASP A 1 480 ? 13.977 2.993 -32.975 1.00 94.94 480 ASP A N 1
ATOM 3859 C CA . ASP A 1 480 ? 13.198 4.174 -33.302 1.00 94.94 480 ASP A CA 1
ATOM 3860 C C . ASP A 1 480 ? 12.650 4.824 -32.028 1.00 94.94 480 ASP A C 1
ATOM 3862 O O . ASP A 1 480 ? 12.253 4.154 -31.072 1.00 94.94 480 ASP A O 1
ATOM 3866 N N . TYR A 1 481 ? 12.611 6.156 -32.047 1.00 94.25 481 TYR A N 1
ATOM 3867 C CA . TYR A 1 481 ? 12.228 6.986 -30.912 1.00 94.25 481 TYR A CA 1
ATOM 3868 C C . TYR A 1 481 ? 10.980 7.786 -31.258 1.00 94.25 481 TYR A C 1
ATOM 3870 O O . TYR A 1 481 ? 10.953 8.499 -32.265 1.00 94.25 481 TYR A O 1
ATOM 3878 N N . TYR A 1 482 ? 9.961 7.717 -30.411 1.00 90.44 482 TYR A N 1
ATOM 3879 C CA . TYR A 1 482 ? 8.702 8.425 -30.623 1.00 90.44 482 TYR A CA 1
ATOM 3880 C C . TYR A 1 482 ? 8.354 9.260 -29.404 1.00 90.44 482 TYR A C 1
ATOM 3882 O O . TYR A 1 482 ? 8.527 8.820 -28.268 1.00 90.44 482 TYR A O 1
ATOM 3890 N N . LYS A 1 483 ? 7.845 10.475 -29.633 1.00 84.69 483 LYS A N 1
ATOM 3891 C CA . LYS A 1 483 ? 7.233 11.249 -28.557 1.00 84.69 483 LYS A CA 1
ATOM 3892 C C . LYS A 1 483 ? 6.032 10.477 -28.058 1.00 84.69 483 LYS A C 1
ATOM 3894 O O . LYS A 1 483 ? 5.039 10.335 -28.769 1.00 84.69 483 LYS A O 1
ATOM 3899 N N . ASP A 1 484 ? 6.126 10.032 -26.825 1.00 72.75 484 ASP A N 1
ATOM 3900 C CA . ASP A 1 484 ? 5.045 9.365 -26.150 1.00 72.75 484 ASP A CA 1
ATOM 3901 C C . ASP A 1 484 ? 4.360 10.358 -25.221 1.00 72.75 484 ASP A C 1
ATOM 3903 O O . ASP A 1 484 ? 4.909 10.759 -24.193 1.00 72.75 484 ASP A O 1
ATOM 3907 N N . GLN A 1 485 ? 3.169 10.771 -25.653 1.00 63.56 485 GLN A N 1
ATOM 3908 C CA . GLN A 1 485 ? 2.246 11.599 -24.881 1.00 63.56 485 GLN A CA 1
ATOM 3909 C C . GLN A 1 485 ? 1.137 10.774 -24.219 1.00 63.56 485 GLN A C 1
ATOM 3911 O O . GLN A 1 485 ? 0.218 11.339 -23.611 1.00 63.56 485 GLN A O 1
ATOM 3916 N N . SER A 1 486 ? 1.198 9.439 -24.330 1.00 49.81 486 SER A N 1
ATOM 3917 C CA . SER A 1 486 ? 0.366 8.568 -23.507 1.00 49.81 486 SER A CA 1
ATOM 3918 C C . SER A 1 486 ? 0.654 8.849 -22.032 1.00 49.81 486 SER A C 1
ATOM 3920 O O . SER A 1 486 ? 1.719 9.350 -21.656 1.00 49.81 486 SER A O 1
ATOM 3922 N N . LEU A 1 487 ? -0.351 8.621 -21.188 1.00 42.69 487 LEU A N 1
ATOM 3923 C CA . LEU A 1 487 ? -0.258 8.882 -19.749 1.00 42.69 487 LEU A CA 1
ATOM 3924 C C . LEU A 1 487 ? 0.075 10.348 -19.386 1.00 42.69 487 LEU A C 1
ATOM 3926 O O . LEU A 1 487 ? 0.432 10.632 -18.249 1.00 42.69 487 LEU A O 1
ATOM 3930 N N . PHE A 1 488 ? -0.091 11.298 -20.324 1.00 37.94 488 PHE A N 1
ATOM 3931 C CA . PHE A 1 488 ? 0.103 12.745 -20.117 1.00 37.94 488 PHE A CA 1
ATOM 3932 C C . PHE A 1 488 ? 1.530 13.111 -19.684 1.00 37.94 488 PHE A C 1
ATOM 3934 O O . PHE A 1 488 ? 1.764 14.172 -19.102 1.00 37.94 488 PHE A O 1
ATOM 3941 N N . ARG A 1 489 ? 2.486 12.242 -20.017 1.00 45.34 489 ARG A N 1
ATOM 3942 C CA . ARG A 1 489 ? 3.923 12.475 -19.882 1.00 45.34 489 ARG A CA 1
ATOM 3943 C C . ARG A 1 489 ? 4.473 13.006 -21.204 1.00 45.34 489 ARG A C 1
ATOM 3945 O O . ARG A 1 489 ? 3.868 12.808 -22.246 1.00 45.34 489 ARG A O 1
ATOM 3952 N N . GLU A 1 490 ? 5.633 13.649 -21.183 1.00 65.81 490 GLU A N 1
ATOM 3953 C CA . GLU A 1 490 ? 6.493 13.699 -22.369 1.00 65.81 490 GLU A CA 1
ATOM 3954 C C . GLU A 1 490 ? 7.596 12.670 -22.151 1.00 65.81 490 GLU A C 1
ATOM 3956 O O . GLU A 1 490 ? 8.598 12.946 -21.495 1.00 65.81 490 GLU A O 1
ATOM 3961 N N . ARG A 1 491 ? 7.370 11.451 -22.639 1.00 80.75 491 ARG A N 1
ATOM 3962 C CA . ARG A 1 491 ? 8.393 10.405 -22.676 1.00 80.75 491 ARG A CA 1
ATOM 3963 C C . ARG A 1 491 ? 8.864 10.195 -24.099 1.00 80.75 491 ARG A C 1
ATOM 3965 O O . ARG A 1 491 ? 8.280 10.695 -25.062 1.00 80.75 491 ARG A O 1
ATOM 3972 N N . ILE A 1 492 ? 9.912 9.400 -24.211 1.00 88.12 492 ILE A N 1
ATOM 3973 C CA . ILE A 1 492 ? 10.403 8.910 -25.483 1.00 88.12 492 ILE A CA 1
ATOM 3974 C C . ILE A 1 492 ? 10.203 7.399 -25.475 1.00 88.12 492 ILE A C 1
ATOM 3976 O O . ILE A 1 492 ? 10.917 6.680 -24.774 1.00 88.12 492 ILE A O 1
ATOM 3980 N N . GLU A 1 493 ? 9.181 6.938 -26.193 1.00 92.00 493 GLU A N 1
ATOM 3981 C CA . GLU A 1 493 ? 8.982 5.514 -26.463 1.00 92.00 493 GLU A CA 1
ATOM 3982 C C . GLU A 1 493 ? 10.128 5.019 -27.342 1.00 92.00 493 GLU A C 1
ATOM 3984 O O . GLU A 1 493 ? 10.547 5.701 -28.283 1.00 92.00 493 GLU A O 1
ATOM 3989 N N . VAL A 1 494 ? 10.606 3.823 -27.023 1.00 95.69 494 VAL A N 1
ATOM 3990 C CA . VAL A 1 494 ? 11.644 3.111 -27.755 1.00 95.69 494 VAL A CA 1
ATOM 3991 C C . VAL A 1 494 ? 11.020 1.879 -28.403 1.00 95.69 494 VAL A C 1
ATOM 3993 O O . VAL A 1 494 ? 10.397 1.054 -27.727 1.00 95.69 494 VAL A O 1
ATOM 3996 N N . ARG A 1 495 ? 11.204 1.752 -29.718 1.00 96.25 495 ARG A N 1
ATOM 3997 C CA . ARG A 1 495 ? 10.721 0.623 -30.526 1.00 96.25 495 ARG A CA 1
ATOM 3998 C C . ARG A 1 495 ? 11.864 0.025 -31.341 1.00 96.25 495 ARG A C 1
ATOM 4000 O O . ARG A 1 495 ? 12.799 0.750 -31.679 1.00 96.25 495 ARG A O 1
ATOM 4007 N N . SER A 1 496 ? 11.804 -1.265 -31.670 1.00 95.94 496 SER A N 1
ATOM 4008 C CA . SER A 1 496 ? 12.772 -1.858 -32.607 1.00 95.94 496 SER A CA 1
ATOM 4009 C C . SER A 1 496 ? 12.551 -1.317 -34.022 1.00 95.94 496 SER A C 1
ATOM 4011 O O . SER A 1 496 ? 11.408 -1.144 -34.454 1.00 95.94 496 SER A O 1
ATOM 4013 N N . ASN A 1 497 ? 13.633 -1.020 -34.747 1.00 93.38 497 ASN A N 1
ATOM 4014 C CA . ASN A 1 497 ? 13.550 -0.351 -36.047 1.00 93.38 497 ASN A CA 1
ATOM 4015 C C . ASN A 1 497 ? 12.885 -1.227 -37.119 1.00 93.38 497 ASN A C 1
ATOM 4017 O O . ASN A 1 497 ? 12.001 -0.757 -37.837 1.00 93.38 497 ASN A O 1
ATOM 4021 N N . ASP A 1 498 ? 13.290 -2.494 -37.237 1.00 92.81 498 ASP A N 1
ATOM 4022 C CA . ASP A 1 498 ? 12.827 -3.343 -38.338 1.00 92.81 498 ASP A CA 1
ATOM 4023 C C . ASP A 1 498 ? 11.478 -4.022 -38.057 1.00 92.81 498 ASP A C 1
ATOM 4025 O O . ASP A 1 498 ? 10.699 -4.274 -38.985 1.00 92.81 498 ASP A O 1
ATOM 4029 N N . ALA A 1 499 ? 11.185 -4.325 -36.789 1.00 93.75 499 ALA A N 1
ATOM 4030 C CA . ALA A 1 499 ? 9.972 -5.047 -36.406 1.00 93.75 499 ALA A CA 1
ATOM 4031 C C . ALA A 1 499 ? 8.855 -4.158 -35.850 1.00 93.75 499 ALA A C 1
ATOM 4033 O O . ALA A 1 499 ? 7.711 -4.615 -35.775 1.00 93.75 499 ALA A O 1
ATOM 4034 N N . ASP A 1 500 ? 9.161 -2.905 -35.502 1.00 94.19 500 ASP A N 1
ATOM 4035 C CA . ASP A 1 500 ? 8.236 -1.974 -34.853 1.00 94.19 500 ASP A CA 1
ATOM 4036 C C . ASP A 1 500 ? 7.667 -2.519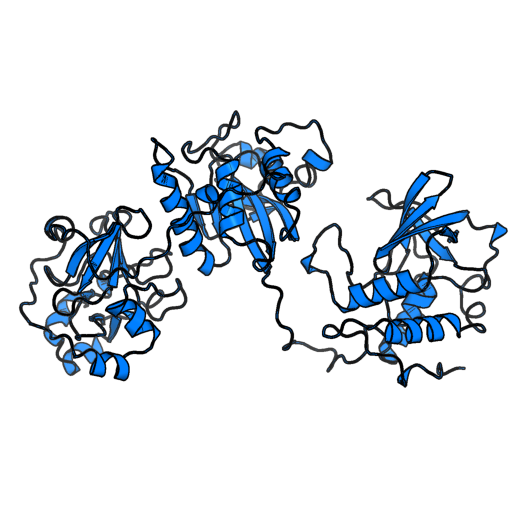 -33.523 1.00 94.19 500 ASP A C 1
ATOM 4038 O O . ASP A 1 500 ? 6.528 -2.224 -33.143 1.00 94.19 500 ASP A O 1
ATOM 4042 N N . SER A 1 501 ? 8.450 -3.338 -32.812 1.00 95.81 501 SER A N 1
ATOM 4043 C CA . SER A 1 501 ? 8.077 -3.881 -31.502 1.00 95.81 501 SER A CA 1
ATOM 4044 C C . SER A 1 501 ? 8.177 -2.782 -30.453 1.00 95.81 501 SER A C 1
ATOM 4046 O O . SER A 1 501 ? 9.218 -2.134 -30.350 1.00 95.81 501 SER A O 1
ATOM 4048 N N . HIS A 1 502 ? 7.136 -2.584 -29.643 1.00 95.56 502 HIS A N 1
ATOM 4049 C CA . HIS A 1 502 ? 7.264 -1.764 -28.441 1.00 95.56 502 HIS A CA 1
ATOM 4050 C C . HIS A 1 502 ? 8.227 -2.441 -27.459 1.00 95.56 502 HIS A C 1
ATOM 4052 O O . HIS A 1 502 ? 8.043 -3.607 -27.103 1.00 95.56 502 HIS A O 1
ATOM 4058 N N . LEU A 1 503 ? 9.265 -1.708 -27.050 1.00 96.88 503 LEU A N 1
ATOM 4059 C CA . LEU A 1 503 ? 10.294 -2.206 -26.139 1.00 96.88 503 LEU A CA 1
ATOM 4060 C C . LEU A 1 503 ? 10.146 -1.587 -24.750 1.00 96.88 503 LEU A C 1
ATOM 4062 O O . LEU A 1 503 ? 10.251 -2.295 -23.751 1.00 96.88 503 LEU A O 1
ATOM 4066 N N . GLY A 1 504 ? 9.900 -0.278 -24.688 1.00 92.75 504 GLY A N 1
ATOM 4067 C CA . GLY A 1 504 ? 9.793 0.484 -23.447 1.00 92.75 504 GLY A CA 1
ATOM 4068 C C . GLY A 1 504 ? 10.083 1.965 -23.680 1.00 92.75 504 GLY A C 1
ATOM 4069 O O . GLY A 1 504 ? 9.614 2.547 -24.661 1.00 92.75 504 GLY A O 1
ATOM 4070 N N . HIS A 1 505 ? 10.877 2.580 -22.800 1.00 92.12 505 HIS A N 1
ATOM 4071 C CA . HIS A 1 505 ? 11.151 4.023 -22.827 1.00 92.12 505 HIS A CA 1
ATOM 4072 C C . HIS A 1 505 ? 12.614 4.347 -22.519 1.00 92.12 505 HIS A C 1
ATOM 4074 O O . HIS A 1 505 ? 13.310 3.577 -21.856 1.00 92.12 505 HIS A O 1
ATOM 4080 N N . VAL A 1 506 ? 13.070 5.516 -22.978 1.00 93.25 506 VAL A N 1
ATOM 4081 C CA . VAL A 1 506 ? 14.390 6.069 -22.636 1.00 93.25 506 VAL A CA 1
ATOM 4082 C C . VAL A 1 506 ? 14.261 7.329 -21.777 1.00 93.25 506 VAL A C 1
ATOM 4084 O O . VAL A 1 506 ? 13.438 8.204 -22.057 1.00 93.25 506 VAL A O 1
ATOM 4087 N N . PHE A 1 507 ? 15.100 7.413 -20.746 1.00 84.75 507 PHE A N 1
ATOM 4088 C CA . PHE A 1 507 ? 15.166 8.499 -19.764 1.00 84.75 507 PHE A CA 1
ATOM 4089 C C . PHE A 1 507 ? 16.588 9.073 -19.670 1.00 84.75 507 PHE A C 1
ATOM 4091 O O . PHE A 1 507 ? 17.550 8.424 -20.083 1.00 84.75 507 PHE A O 1
ATOM 4098 N N . ASP A 1 508 ? 16.725 10.286 -19.132 1.00 86.00 508 ASP A N 1
ATOM 4099 C CA . ASP A 1 508 ? 17.993 11.008 -18.930 1.00 86.00 508 ASP A CA 1
ATOM 4100 C C . ASP A 1 508 ? 18.538 10.909 -17.489 1.00 86.00 508 ASP A C 1
ATOM 4102 O O . ASP A 1 508 ? 19.343 11.734 -17.055 1.00 86.00 508 ASP A O 1
ATOM 4106 N N . ASP A 1 509 ? 18.113 9.875 -16.758 1.00 80.56 509 ASP A N 1
ATOM 4107 C CA . ASP A 1 509 ? 18.468 9.568 -15.366 1.00 80.56 509 ASP A CA 1
ATOM 4108 C C . ASP A 1 509 ? 19.489 8.416 -15.235 1.00 80.56 509 ASP A C 1
ATOM 4110 O O . ASP A 1 509 ? 19.665 7.846 -14.157 1.00 80.56 509 ASP A O 1
ATOM 4114 N N . GLY A 1 510 ? 20.164 8.049 -16.330 1.00 84.88 510 GLY A N 1
ATOM 4115 C CA . GLY A 1 510 ? 21.130 6.951 -16.349 1.00 84.88 510 GLY A CA 1
ATOM 4116 C C . GLY A 1 510 ? 22.523 7.321 -15.814 1.00 84.88 510 GLY A C 1
ATOM 4117 O O . GLY A 1 510 ? 22.819 8.494 -15.566 1.00 84.88 510 GLY A O 1
ATOM 4118 N N . PRO A 1 511 ? 23.438 6.339 -15.685 1.00 85.25 511 PRO A N 1
ATOM 4119 C CA . PRO A 1 511 ? 24.809 6.569 -15.234 1.00 85.25 511 PRO A CA 1
ATOM 4120 C C . PRO A 1 511 ? 25.541 7.589 -16.116 1.00 85.25 511 PRO A C 1
ATOM 4122 O O . PRO A 1 511 ? 25.699 7.398 -17.328 1.00 85.25 511 PRO A O 1
ATOM 4125 N N . ALA A 1 512 ? 26.007 8.683 -15.509 1.00 88.31 512 ALA A N 1
ATOM 4126 C CA . ALA A 1 512 ? 26.616 9.805 -16.224 1.00 88.31 512 ALA A CA 1
ATOM 4127 C C . ALA A 1 512 ? 27.877 9.388 -17.003 1.00 88.31 512 ALA A C 1
ATOM 4129 O O . ALA A 1 512 ? 28.117 9.865 -18.112 1.00 88.31 512 ALA A O 1
ATOM 4130 N N . GLU A 1 513 ? 28.654 8.454 -16.454 1.00 88.94 513 GLU A N 1
ATOM 4131 C CA . GLU A 1 513 ? 29.847 7.870 -17.067 1.00 88.94 513 GLU A CA 1
ATOM 4132 C C . GLU A 1 513 ? 29.559 7.081 -18.350 1.00 88.94 513 GLU A C 1
ATOM 4134 O O . GLU A 1 513 ? 30.454 6.929 -19.181 1.00 88.94 513 GLU A O 1
ATOM 4139 N N . SER A 1 514 ? 28.316 6.627 -18.534 1.00 87.69 514 SER A N 1
ATOM 4140 C CA . SER A 1 514 ? 27.875 5.835 -19.689 1.00 87.69 514 SER A CA 1
ATOM 4141 C C . SER A 1 514 ? 27.012 6.639 -20.669 1.00 87.69 514 SER A C 1
ATOM 4143 O O . SER A 1 514 ? 26.404 6.075 -21.573 1.00 87.69 514 SER A O 1
ATOM 4145 N N . GLY A 1 515 ? 26.969 7.968 -20.517 1.00 87.94 515 GLY A N 1
ATOM 4146 C CA . GLY A 1 515 ? 26.222 8.874 -21.394 1.00 87.94 515 GLY A CA 1
ATOM 4147 C C . GLY A 1 515 ? 24.923 9.420 -20.796 1.00 87.94 515 GLY A C 1
ATOM 4148 O O . GLY A 1 515 ? 24.254 10.202 -21.469 1.00 87.94 515 GLY A O 1
ATOM 4149 N N . GLY A 1 516 ? 24.588 9.058 -19.551 1.00 88.00 516 GLY A N 1
ATOM 4150 C CA . GLY A 1 516 ? 23.464 9.628 -18.799 1.00 88.00 516 GLY A CA 1
ATOM 4151 C C . GLY A 1 516 ? 22.077 9.145 -19.225 1.00 88.00 516 GLY A C 1
ATOM 4152 O O . GLY A 1 516 ? 21.084 9.699 -18.774 1.00 88.00 516 GLY A O 1
ATOM 4153 N N . LEU A 1 517 ? 21.988 8.140 -20.100 1.00 93.25 517 LEU A N 1
ATOM 4154 C CA . LEU A 1 517 ? 20.715 7.598 -20.572 1.00 93.25 517 LEU A CA 1
ATOM 4155 C C . LEU A 1 517 ? 20.397 6.263 -19.906 1.00 93.25 517 LEU A C 1
ATOM 4157 O O . LEU A 1 517 ? 21.293 5.459 -19.642 1.00 93.25 517 LEU A O 1
ATOM 4161 N N . ARG A 1 518 ? 19.106 6.021 -19.687 1.00 93.69 518 ARG A N 1
ATOM 4162 C CA . ARG A 1 518 ? 18.570 4.744 -19.221 1.00 93.69 518 ARG A CA 1
ATOM 4163 C C . ARG A 1 518 ? 17.482 4.264 -20.167 1.00 93.69 518 ARG A C 1
ATOM 4165 O O . ARG A 1 518 ? 16.415 4.863 -20.258 1.00 93.69 518 ARG A O 1
ATOM 4172 N N . TYR A 1 519 ? 17.764 3.168 -20.853 1.00 96.75 519 TYR A N 1
ATOM 4173 C CA . TYR A 1 519 ? 16.818 2.424 -21.673 1.00 96.75 519 TYR A CA 1
ATOM 4174 C C . TYR A 1 519 ? 16.136 1.393 -20.781 1.00 96.75 519 TYR A C 1
ATOM 4176 O O . TYR A 1 519 ? 16.752 0.391 -20.432 1.00 96.75 519 TYR A O 1
ATOM 4184 N N . CYS A 1 520 ? 14.897 1.671 -20.389 1.00 92.44 520 CYS A N 1
ATOM 4185 C CA . CYS A 1 520 ? 14.075 0.823 -19.533 1.00 92.44 520 CYS A CA 1
ATOM 4186 C C . CYS A 1 520 ? 13.207 -0.068 -20.425 1.00 92.44 520 CYS A C 1
ATOM 4188 O O . CYS A 1 520 ? 12.281 0.434 -21.068 1.00 92.44 520 CYS A O 1
ATOM 4190 N N . ILE A 1 521 ? 13.540 -1.356 -20.515 1.00 97.69 521 ILE A N 1
ATOM 4191 C CA . ILE A 1 521 ? 13.003 -2.262 -21.537 1.00 97.69 521 ILE A CA 1
ATOM 4192 C C . ILE A 1 521 ? 12.227 -3.401 -20.884 1.00 97.69 521 ILE A C 1
ATOM 4194 O O . ILE A 1 521 ? 12.616 -3.895 -19.839 1.00 97.69 521 ILE A O 1
ATOM 4198 N N . ASN A 1 522 ? 11.145 -3.855 -21.504 1.00 95.94 522 ASN A N 1
ATOM 4199 C CA . ASN A 1 522 ? 10.436 -5.050 -21.060 1.00 95.94 522 ASN A CA 1
ATOM 4200 C C . ASN A 1 522 ? 11.223 -6.313 -21.452 1.00 95.94 522 ASN A C 1
ATOM 4202 O O . ASN A 1 522 ? 11.529 -6.510 -22.629 1.00 95.94 522 ASN A O 1
ATOM 4206 N N . SER A 1 523 ? 11.473 -7.221 -20.513 1.00 97.69 523 SER A N 1
ATOM 4207 C CA . SER A 1 523 ? 12.000 -8.564 -20.775 1.00 97.69 523 SER A CA 1
ATOM 4208 C C . SER A 1 523 ? 11.119 -9.353 -21.736 1.00 97.69 523 SER A C 1
ATOM 4210 O O . SER A 1 523 ? 11.638 -10.042 -22.604 1.00 97.69 523 SER A O 1
ATOM 4212 N N . ALA A 1 524 ? 9.794 -9.205 -21.661 1.00 96.12 524 ALA A N 1
ATOM 4213 C CA . ALA A 1 524 ? 8.847 -9.819 -22.590 1.00 96.12 524 ALA A CA 1
ATOM 4214 C C . ALA A 1 524 ? 8.985 -9.323 -24.043 1.00 96.12 524 ALA A C 1
ATOM 4216 O O . ALA A 1 524 ? 8.400 -9.921 -24.945 1.00 96.12 524 ALA A O 1
ATOM 4217 N N . ALA A 1 525 ? 9.742 -8.253 -24.297 1.00 98.06 525 ALA A N 1
ATOM 4218 C CA . ALA A 1 525 ? 10.107 -7.830 -25.648 1.00 98.06 525 ALA A CA 1
ATOM 4219 C C . ALA A 1 525 ? 11.458 -8.401 -26.115 1.00 98.06 525 ALA A C 1
ATOM 4221 O O . ALA A 1 525 ? 11.841 -8.225 -27.273 1.00 98.06 525 ALA A O 1
ATOM 4222 N N . LEU A 1 526 ? 12.185 -9.084 -25.229 1.00 98.56 526 LEU A N 1
ATOM 4223 C CA . LEU A 1 526 ? 13.546 -9.542 -25.448 1.00 98.56 526 LEU A CA 1
ATOM 4224 C C . LEU A 1 526 ? 13.635 -11.069 -25.447 1.00 98.56 526 LEU A C 1
ATOM 4226 O O . LEU A 1 526 ? 12.876 -11.778 -24.791 1.00 98.56 526 LEU A O 1
ATOM 4230 N N . ARG A 1 527 ? 14.638 -11.574 -26.157 1.00 98.25 527 ARG A N 1
ATOM 4231 C CA . ARG A 1 527 ? 15.182 -12.918 -25.989 1.00 98.25 527 ARG A CA 1
ATOM 4232 C C . ARG A 1 527 ? 16.675 -12.788 -25.728 1.00 98.25 527 ARG A C 1
ATOM 4234 O O . ARG A 1 527 ? 17.372 -12.109 -26.482 1.00 98.25 527 ARG A O 1
ATOM 4241 N N . PHE A 1 528 ? 17.171 -13.424 -24.675 1.00 98.56 528 PHE A N 1
ATOM 4242 C CA . PHE A 1 528 ? 18.601 -13.452 -24.396 1.00 98.56 528 PHE A CA 1
ATOM 4243 C C . PHE A 1 528 ? 19.298 -14.562 -25.193 1.00 98.56 528 PHE A C 1
ATOM 4245 O O . PHE A 1 528 ? 18.744 -15.648 -25.365 1.00 98.56 528 PHE A O 1
ATOM 4252 N N . ILE A 1 529 ? 20.505 -14.278 -25.683 1.00 98.44 529 ILE A N 1
ATOM 4253 C CA . ILE A 1 529 ? 21.389 -15.244 -26.343 1.00 98.44 529 ILE A CA 1
ATOM 4254 C C . ILE A 1 529 ? 22.731 -15.236 -25.603 1.00 98.44 529 ILE A C 1
ATOM 4256 O O . ILE A 1 529 ? 23.463 -14.242 -25.711 1.00 98.44 529 ILE A O 1
ATOM 4260 N N . PRO A 1 530 ? 23.069 -16.314 -24.870 1.00 98.31 530 PRO A N 1
ATOM 4261 C CA . PRO A 1 530 ? 24.345 -16.440 -24.174 1.00 98.31 530 PRO A CA 1
ATOM 4262 C C . PRO A 1 530 ? 25.537 -16.341 -25.129 1.00 98.31 530 PRO A C 1
ATOM 4264 O O . PRO A 1 530 ? 25.469 -16.792 -26.277 1.00 98.31 530 PRO A O 1
ATOM 4267 N N . LEU A 1 531 ? 26.654 -15.789 -24.649 1.00 97.88 531 LEU A N 1
ATOM 4268 C CA . LEU A 1 531 ? 27.884 -15.587 -25.425 1.00 97.88 531 LEU A CA 1
ATOM 4269 C C . LEU A 1 531 ? 28.346 -16.863 -26.151 1.00 97.88 531 LEU A C 1
ATOM 4271 O O . LEU A 1 531 ? 28.772 -16.813 -27.305 1.00 97.88 531 LEU A O 1
ATOM 4275 N N . GLU A 1 532 ? 28.232 -18.013 -25.493 1.00 97.50 532 GLU A N 1
ATOM 4276 C CA . GLU A 1 532 ? 28.581 -19.328 -26.028 1.00 97.50 532 GLU A CA 1
ATOM 4277 C C . GLU A 1 532 ? 27.666 -19.817 -27.166 1.00 97.50 532 GLU A C 1
ATOM 4279 O O . GLU A 1 532 ? 28.100 -20.634 -27.984 1.00 97.50 532 GLU A O 1
ATOM 4284 N N . GLU A 1 533 ? 26.433 -19.312 -27.258 1.00 97.94 533 GLU A N 1
ATOM 4285 C CA . GLU A 1 533 ? 25.439 -19.692 -28.271 1.00 97.94 533 GLU A CA 1
ATOM 4286 C C . GLU A 1 533 ? 25.394 -18.707 -29.447 1.00 97.94 533 GLU A C 1
ATOM 4288 O O . GLU A 1 533 ? 24.995 -19.085 -30.552 1.00 97.94 533 GLU A O 1
ATOM 4293 N N . MET A 1 534 ? 25.902 -17.480 -29.264 1.00 97.69 534 MET A N 1
ATOM 4294 C CA . MET A 1 534 ? 25.885 -16.419 -30.280 1.00 97.69 534 MET A CA 1
ATOM 4295 C C . MET A 1 534 ? 26.401 -16.888 -31.645 1.00 97.69 534 MET A C 1
ATOM 4297 O O . MET A 1 534 ? 25.752 -16.655 -32.662 1.00 97.69 534 MET A O 1
ATOM 4301 N N . ALA A 1 535 ? 27.537 -17.590 -31.700 1.00 96.62 535 ALA A N 1
ATOM 4302 C CA . ALA A 1 535 ? 28.087 -18.057 -32.974 1.00 96.62 535 ALA A CA 1
ATOM 4303 C C . ALA A 1 535 ? 27.215 -19.125 -33.656 1.00 96.62 535 ALA A C 1
ATOM 4305 O O . ALA A 1 535 ? 27.105 -19.140 -34.882 1.00 96.62 535 ALA A O 1
ATOM 4306 N N . ALA A 1 536 ? 26.594 -20.014 -32.875 1.00 97.50 536 ALA A N 1
ATOM 4307 C CA . ALA A 1 536 ? 25.728 -21.069 -33.397 1.00 97.50 536 ALA A CA 1
ATOM 4308 C C . ALA A 1 536 ? 24.401 -20.507 -33.929 1.00 97.50 536 ALA A C 1
ATOM 4310 O O . ALA A 1 536 ? 23.864 -21.024 -34.909 1.00 97.50 536 ALA A O 1
ATOM 4311 N N . GLU A 1 537 ? 23.914 -19.428 -33.319 1.00 96.44 537 GLU A N 1
ATOM 4312 C CA . GLU A 1 537 ? 22.696 -18.723 -33.720 1.00 96.44 537 GLU A CA 1
ATOM 4313 C C . GLU A 1 537 ? 22.912 -17.658 -34.813 1.00 96.44 537 GLU A C 1
ATOM 4315 O O . GLU A 1 537 ? 21.949 -17.069 -35.297 1.00 96.44 537 GLU A O 1
ATOM 4320 N N . GLY A 1 538 ? 24.154 -17.443 -35.266 1.00 95.50 538 GLY A N 1
ATOM 4321 C CA . GLY A 1 538 ? 24.469 -16.520 -36.366 1.00 95.50 538 GLY A CA 1
ATOM 4322 C C . GLY A 1 538 ? 24.778 -15.078 -35.944 1.00 95.50 538 GLY A C 1
ATOM 4323 O O . GLY A 1 538 ? 24.775 -14.180 -36.787 1.00 95.50 538 GLY A O 1
ATOM 4324 N N . TYR A 1 539 ? 25.084 -14.865 -34.664 1.00 95.81 539 TYR A N 1
ATOM 4325 C CA . TYR A 1 539 ? 25.480 -13.591 -34.053 1.00 95.81 539 TYR A CA 1
ATOM 4326 C C . TYR A 1 539 ? 26.987 -13.519 -33.734 1.00 95.81 539 TYR A C 1
ATOM 4328 O O . TYR A 1 539 ? 27.419 -12.725 -32.899 1.00 95.81 539 TYR A O 1
ATOM 4336 N N . ASP A 1 540 ? 27.816 -14.325 -34.408 1.00 95.00 540 ASP A N 1
ATOM 4337 C CA . ASP A 1 540 ? 29.277 -14.392 -34.222 1.00 95.00 540 ASP A CA 1
ATOM 4338 C C . ASP A 1 540 ? 29.967 -13.026 -34.364 1.00 95.00 540 ASP A C 1
ATOM 4340 O O . ASP A 1 540 ? 30.909 -12.697 -33.647 1.00 95.00 540 ASP A O 1
ATOM 4344 N N . TYR A 1 541 ? 29.452 -12.197 -35.262 1.00 92.38 541 TYR A N 1
ATOM 4345 C CA . TYR A 1 541 ? 29.957 -10.858 -35.541 1.00 92.38 541 TYR A CA 1
ATOM 4346 C C . TYR A 1 541 ? 29.771 -9.848 -34.391 1.00 92.38 541 TYR A C 1
ATOM 4348 O O . TYR A 1 541 ? 30.393 -8.787 -34.433 1.00 92.38 541 TYR A O 1
ATOM 4356 N N . LEU A 1 542 ? 28.930 -10.151 -33.393 1.00 94.06 542 LEU A N 1
ATOM 4357 C CA . LEU A 1 542 ? 28.682 -9.303 -32.216 1.00 94.06 542 LEU A CA 1
ATOM 4358 C C . LEU A 1 542 ? 29.491 -9.720 -30.989 1.00 94.06 542 LEU A C 1
ATOM 4360 O O . LEU A 1 542 ? 29.532 -8.969 -30.020 1.00 94.06 542 LEU A O 1
ATOM 4364 N N . ILE A 1 543 ? 30.162 -10.874 -31.027 1.00 94.69 543 ILE A N 1
ATOM 4365 C CA . ILE A 1 543 ? 30.986 -11.379 -29.919 1.00 94.69 543 ILE A CA 1
ATOM 4366 C C . ILE A 1 543 ? 31.968 -10.314 -29.384 1.00 94.69 543 ILE A C 1
ATOM 4368 O O . ILE A 1 543 ? 32.013 -10.124 -28.168 1.00 94.69 543 ILE A O 1
ATOM 4372 N N . PRO A 1 544 ? 32.679 -9.528 -30.227 1.00 93.56 544 PRO A N 1
ATOM 4373 C CA . PRO A 1 544 ? 33.598 -8.497 -29.734 1.00 93.56 544 PRO A CA 1
ATOM 4374 C C . PRO A 1 544 ? 32.946 -7.361 -28.929 1.00 93.56 544 PRO A C 1
ATOM 4376 O O . PRO A 1 544 ? 33.664 -6.581 -28.311 1.00 93.56 544 PRO A O 1
ATOM 4379 N N . LEU A 1 545 ? 31.617 -7.219 -28.973 1.00 89.38 545 LEU A N 1
ATOM 4380 C CA . LEU A 1 545 ? 30.870 -6.219 -28.200 1.00 89.38 545 LEU A CA 1
ATOM 4381 C C . LEU A 1 545 ? 30.452 -6.731 -26.811 1.00 89.38 545 LEU A C 1
ATOM 4383 O O . LEU A 1 545 ? 29.920 -5.959 -26.018 1.00 89.38 545 LEU A O 1
ATOM 4387 N N . VAL A 1 546 ? 30.675 -8.018 -26.529 1.00 92.00 546 VAL A N 1
ATOM 4388 C CA . VAL A 1 546 ? 30.272 -8.701 -25.289 1.00 92.00 546 VAL A CA 1
ATOM 4389 C C . VAL A 1 546 ? 31.484 -9.189 -24.474 1.00 92.00 546 VAL A C 1
ATOM 4391 O O . VAL A 1 546 ? 31.390 -9.332 -23.250 1.00 92.00 546 VAL A O 1
ATOM 4394 N N . GLU A 1 547 ? 32.613 -9.471 -25.138 1.00 86.94 547 GLU A N 1
ATOM 4395 C CA . GLU A 1 547 ? 33.820 -10.057 -24.525 1.00 86.94 547 GLU A CA 1
ATOM 4396 C C . GLU A 1 547 ? 34.535 -9.178 -23.490 1.00 86.94 547 GLU A C 1
ATOM 4398 O O . GLU A 1 547 ? 34.878 -8.011 -23.784 1.00 86.94 547 GLU A O 1
#

Mean predicted aligned error: 18.81 Å